Protein AF-A0A818VYI7-F1 (afdb_monomer)

Radius of gyration: 27.13 Å; Cα contacts (8 Å, |Δi|>4): 655; chains: 1; bounding box: 80×67×64 Å

Sequence (446 aa):
MDCTGSMSSYIEAATKNIRSIVEEIVVSEKSDVRLALVEYRDHPPQDSTFVTRVHNFTSKVKEMKGWLEQCKADGGGDEPEAVADALQDILKLSWRPEATKICILISDAPPHGLDPSGDGFPNGCPVGLDPIRIVREMAEKNITLYTVGVEPPIVPYRDFFMALAYITGGQYVPMVNAKLLAQVIIGGVREEISLDRLMQGAQEDIVRAMDQAHTDGLDETETAARIRHTLASKKMHAHRMKNKAGVTSKEAEEYYSKCVDMSEMKSKYKKTVMDSKVTMDDMDYKLDEEEEVSTEQAKRIVQKAKHWKKFKNTWIELIFKPISKLILYCWPYSPKYVVNGISSMCVFLFSGIVHEYYTYVAFSKFSGNQIIFFLLQGLAVCIEYILKRQFHQIYIPKSISFLLTFIFNGITAGYFMQPWISYFVKRQAFKYSLMNLIIRILSDKY

Mean predicted aligned error: 13.25 Å

Foldseek 3Di:
DELAQVCALLLVLCLVCLVVLVVLLCVVVVDQDWDWDKYAAADPPQDDPDGIDTGAIDSDSVVVSVVSVVRHHHTRNWQAGSVLVSLVVVVVHPDDQPDQAEAEAEDQGHFACQDLVRGPRVPGDPVPGWLLQSLLVCLLSLHQYEYEHAPDSCQQVLLVNQLSNLLNLHWYAYDPDSNCVSLQSNQRVQQSSQLVVLCVVCVVVLVVLVVVCVVVVHDLLVSLVSVLVSCVVVLRFGKHWDGQVTPRDPCSVVPNNPDPTSVSSSVPRGGDDPDDDCDPVNNGGDIDGGHRQDSSSSSSSSSSSVSVVVVVCPLVVPQLVVQLVVCCVVPVPDDPLVSNLVSLLRSLQVQLVVLQVVLCVVQVDRDSLSNVLSNLVSVVVSVVVVCCVVCVPDDDPPVRVVVVVVVSCVVSVCSVCVSVVVVVVVVVVVVVVVVVVVVVVVVVVD

pLDDT: mean 85.68, std 10.76, range [46.16, 98.44]

Structure (mmCIF, N/CA/C/O backbone):
data_AF-A0A818VYI7-F1
#
_entry.id   AF-A0A818VYI7-F1
#
loop_
_atom_site.group_PDB
_atom_site.id
_atom_site.type_symbol
_atom_site.label_atom_id
_atom_site.label_alt_id
_atom_site.label_comp_id
_atom_site.label_asym_id
_atom_site.label_entity_id
_atom_site.label_seq_id
_atom_site.pdbx_PDB_ins_code
_atom_site.Cartn_x
_atom_site.Cartn_y
_atom_site.Cartn_z
_atom_site.occupancy
_atom_site.B_iso_or_equiv
_atom_site.auth_seq_id
_atom_site.auth_comp_id
_atom_site.auth_asym_id
_atom_site.auth_atom_id
_atom_site.pdbx_PDB_model_num
ATOM 1 N N . MET A 1 1 ? 5.016 -3.950 -10.907 1.00 94.00 1 MET A N 1
ATOM 2 C CA . MET A 1 1 ? 6.314 -4.605 -11.123 1.00 94.00 1 MET A CA 1
ATOM 3 C C . MET A 1 1 ? 6.983 -3.834 -12.224 1.00 94.00 1 MET A C 1
ATOM 5 O O . MET A 1 1 ? 6.428 -3.788 -13.318 1.00 94.00 1 MET A O 1
ATOM 9 N N . ASP A 1 2 ? 8.107 -3.217 -11.907 1.00 94.56 2 ASP A N 1
ATOM 10 C CA . ASP A 1 2 ? 8.983 -2.643 -12.915 1.00 94.56 2 ASP A CA 1
ATOM 11 C C . ASP A 1 2 ? 9.514 -3.755 -13.841 1.00 94.56 2 ASP A C 1
ATOM 13 O O . ASP A 1 2 ? 9.938 -4.817 -13.370 1.00 94.56 2 ASP A O 1
ATOM 17 N N . CYS A 1 3 ? 9.385 -3.552 -15.152 1.00 94.06 3 CYS A N 1
ATOM 18 C CA . CYS A 1 3 ? 9.772 -4.501 -16.193 1.00 94.06 3 CYS A CA 1
ATOM 19 C C . CYS A 1 3 ? 10.866 -3.957 -17.122 1.00 94.06 3 CYS A C 1
ATOM 21 O O . CYS A 1 3 ? 10.950 -4.391 -18.278 1.00 94.06 3 CYS A O 1
ATOM 23 N N . THR A 1 4 ? 11.690 -3.035 -16.631 1.00 89.94 4 THR A N 1
ATOM 24 C CA . THR A 1 4 ? 12.852 -2.485 -17.341 1.00 89.94 4 THR A CA 1
ATOM 25 C C . THR A 1 4 ? 14.064 -3.411 -17.229 1.00 89.94 4 THR A C 1
ATOM 27 O O . THR A 1 4 ? 14.043 -4.417 -16.508 1.00 89.94 4 THR A O 1
ATOM 30 N N . GLY A 1 5 ? 15.120 -3.151 -18.009 1.00 84.12 5 GLY A N 1
ATOM 31 C CA . GLY A 1 5 ? 16.236 -4.091 -18.209 1.00 84.12 5 GLY A CA 1
ATOM 32 C C . GLY A 1 5 ? 16.927 -4.576 -16.921 1.00 84.12 5 GLY A C 1
ATOM 33 O O . GLY A 1 5 ? 17.323 -5.745 -16.818 1.00 84.12 5 GLY A O 1
ATOM 34 N N . SER A 1 6 ? 17.026 -3.715 -15.910 1.00 85.19 6 SER A N 1
ATOM 35 C CA . SER A 1 6 ? 17.653 -3.986 -14.606 1.00 85.19 6 SER A CA 1
ATOM 36 C C . SER A 1 6 ? 16.873 -4.986 -13.740 1.00 85.19 6 SER A C 1
ATOM 38 O O . SER A 1 6 ? 17.451 -5.657 -12.876 1.00 85.19 6 SER A O 1
ATOM 40 N N . MET A 1 7 ? 15.580 -5.177 -14.010 1.00 93.06 7 MET A N 1
ATOM 41 C CA . MET A 1 7 ? 14.664 -5.932 -13.151 1.00 93.06 7 MET A CA 1
ATOM 42 C C . MET A 1 7 ? 14.668 -7.449 -13.383 1.00 93.06 7 MET A C 1
ATOM 44 O O . MET A 1 7 ? 14.002 -8.192 -12.654 1.00 93.06 7 MET A O 1
ATOM 48 N N . SER A 1 8 ? 15.467 -7.940 -14.340 1.00 91.50 8 SER A N 1
ATOM 49 C CA . SER A 1 8 ? 15.525 -9.352 -14.766 1.00 91.50 8 SER A CA 1
ATOM 50 C C . SER A 1 8 ? 15.566 -10.351 -13.598 1.00 91.50 8 SER A C 1
ATOM 52 O O . SER A 1 8 ? 14.759 -11.279 -13.528 1.00 91.50 8 SER A O 1
ATOM 54 N N . SER A 1 9 ? 16.480 -10.146 -12.642 1.00 91.69 9 SER A N 1
ATOM 55 C CA . SER A 1 9 ? 16.675 -11.070 -11.512 1.00 91.69 9 SER A CA 1
ATOM 56 C C . SER A 1 9 ? 15.508 -11.075 -10.513 1.00 91.69 9 SER A C 1
ATOM 58 O O . SER A 1 9 ? 15.205 -12.109 -9.913 1.00 91.69 9 SER A O 1
ATOM 60 N N . TYR A 1 10 ? 14.818 -9.943 -10.360 1.00 92.12 10 TYR A N 1
ATOM 61 C CA . TYR A 1 10 ? 13.665 -9.791 -9.473 1.00 92.12 10 TYR A CA 1
ATOM 62 C C . TYR A 1 10 ? 12.408 -10.410 -10.082 1.00 92.12 10 TYR A C 1
ATOM 64 O O . TYR A 1 10 ? 11.665 -11.099 -9.380 1.00 92.12 10 TYR A O 1
ATOM 72 N N . ILE A 1 11 ? 12.214 -10.247 -11.394 1.00 91.94 11 ILE A N 1
ATOM 73 C CA . ILE A 1 11 ? 11.151 -10.921 -12.149 1.00 91.94 11 ILE A CA 1
ATOM 74 C C . ILE A 1 11 ? 11.333 -12.440 -12.071 1.00 91.94 11 ILE A C 1
ATOM 76 O O . ILE A 1 11 ? 10.384 -13.161 -11.752 1.00 91.94 11 ILE A O 1
ATOM 80 N N . GLU A 1 12 ? 12.552 -12.944 -12.285 1.00 92.75 12 GLU A N 1
ATOM 81 C CA . GLU A 1 12 ? 12.841 -14.378 -12.179 1.00 92.75 12 GLU A CA 1
ATOM 82 C C . GLU A 1 12 ? 12.587 -14.899 -10.754 1.00 92.75 12 GLU A C 1
ATOM 84 O O . GLU A 1 12 ? 11.936 -15.933 -10.568 1.00 92.75 12 GLU A O 1
ATOM 89 N N . ALA A 1 13 ? 13.032 -14.163 -9.730 1.00 92.06 13 ALA A N 1
ATOM 90 C CA . ALA A 1 13 ? 12.801 -14.531 -8.338 1.00 92.06 13 ALA A CA 1
ATOM 91 C C . ALA A 1 13 ? 11.308 -14.551 -7.975 1.00 92.06 13 ALA A C 1
ATOM 93 O O . ALA A 1 13 ? 10.856 -15.494 -7.318 1.00 92.06 13 ALA A O 1
ATOM 94 N N . ALA A 1 14 ? 10.525 -13.565 -8.421 1.00 90.75 14 ALA A N 1
ATOM 95 C CA . ALA A 1 14 ? 9.076 -13.551 -8.234 1.00 90.75 14 ALA A CA 1
ATOM 96 C C . ALA A 1 14 ? 8.422 -14.754 -8.934 1.00 90.75 14 ALA A C 1
ATOM 98 O O . ALA A 1 14 ? 7.657 -15.495 -8.316 1.00 90.75 14 ALA A O 1
ATOM 99 N N . THR A 1 15 ? 8.788 -15.006 -10.193 1.00 91.81 15 THR A N 1
ATOM 100 C CA . THR A 1 15 ? 8.266 -16.110 -11.014 1.00 91.81 15 THR A CA 1
ATOM 101 C C . THR A 1 15 ? 8.535 -17.476 -10.387 1.00 91.81 15 THR A C 1
ATOM 103 O O . THR A 1 15 ? 7.651 -18.336 -10.330 1.00 91.81 15 THR A O 1
ATOM 106 N N . LYS A 1 16 ? 9.757 -17.687 -9.886 1.00 92.38 16 LYS A N 1
ATOM 107 C CA . LYS A 1 16 ? 10.172 -18.947 -9.264 1.00 92.38 16 LYS A CA 1
ATOM 108 C C . LYS A 1 16 ? 9.443 -19.205 -7.947 1.00 92.38 16 LYS A C 1
ATOM 110 O O . LYS A 1 16 ? 9.095 -20.349 -7.662 1.00 92.38 16 LYS A O 1
ATOM 115 N N . ASN A 1 17 ? 9.204 -18.156 -7.159 1.00 91.88 17 ASN A N 1
ATOM 116 C CA . ASN A 1 17 ? 8.700 -18.292 -5.794 1.00 91.88 17 ASN A CA 1
ATOM 117 C C . ASN A 1 17 ? 7.194 -18.042 -5.641 1.00 91.88 17 ASN A C 1
ATOM 119 O O . ASN A 1 17 ? 6.662 -18.348 -4.578 1.00 91.88 17 ASN A O 1
ATOM 123 N N . ILE A 1 18 ? 6.480 -17.559 -6.668 1.00 90.75 18 ILE A N 1
ATOM 124 C CA . ILE A 1 18 ? 5.054 -17.194 -6.562 1.00 90.75 18 ILE A CA 1
ATOM 125 C C . ILE A 1 18 ? 4.182 -18.309 -5.981 1.00 90.75 18 ILE A C 1
ATOM 127 O O . ILE A 1 18 ? 3.282 -18.047 -5.190 1.00 90.75 18 ILE A O 1
ATOM 131 N N . ARG A 1 19 ? 4.474 -19.570 -6.319 1.00 85.94 19 ARG A N 1
ATOM 132 C CA . ARG A 1 19 ? 3.746 -20.711 -5.763 1.00 85.94 19 ARG A CA 1
ATOM 133 C C . ARG A 1 19 ? 3.954 -20.838 -4.254 1.00 85.94 19 ARG A C 1
ATOM 135 O O . ARG A 1 19 ? 2.968 -20.937 -3.537 1.00 85.94 19 ARG A O 1
ATOM 142 N N . SER A 1 20 ? 5.207 -20.782 -3.801 1.00 87.56 20 SER A N 1
ATOM 143 C CA . SER A 1 20 ? 5.552 -20.843 -2.376 1.00 87.56 20 SER A CA 1
ATOM 144 C C . SER A 1 20 ? 4.943 -19.673 -1.610 1.00 87.56 20 SER A C 1
ATOM 146 O O . SER A 1 20 ? 4.354 -19.883 -0.560 1.00 87.56 20 SER A O 1
ATOM 148 N N . ILE A 1 21 ? 5.019 -18.461 -2.173 1.00 87.81 21 ILE A N 1
ATOM 149 C CA . ILE A 1 21 ? 4.445 -17.246 -1.582 1.00 87.81 21 ILE A CA 1
ATOM 150 C C . ILE A 1 21 ? 2.950 -17.439 -1.317 1.00 87.81 21 ILE A C 1
ATOM 152 O O . ILE A 1 21 ? 2.472 -17.187 -0.215 1.00 87.81 21 ILE A O 1
ATOM 156 N N . VAL A 1 22 ? 2.201 -17.910 -2.318 1.00 85.00 22 VAL A N 1
ATOM 157 C CA . VAL A 1 22 ? 0.747 -18.058 -2.188 1.00 85.00 22 VAL A CA 1
ATOM 158 C C . VAL A 1 22 ? 0.377 -19.217 -1.276 1.00 85.00 22 VAL A C 1
ATOM 160 O O . VAL A 1 22 ? -0.518 -19.062 -0.450 1.00 85.00 22 VAL A O 1
ATOM 163 N N . GLU A 1 23 ? 1.039 -20.367 -1.415 1.00 84.94 23 GLU A N 1
ATOM 164 C CA . GLU A 1 23 ? 0.783 -21.528 -0.559 1.00 84.94 23 GLU A CA 1
ATOM 165 C C . GLU A 1 23 ? 1.038 -21.180 0.914 1.00 84.94 23 GLU A C 1
ATOM 167 O O . GLU A 1 23 ? 0.196 -21.486 1.753 1.00 84.94 23 GLU A O 1
ATOM 172 N N . GLU A 1 24 ? 2.120 -20.464 1.224 1.00 85.62 24 GLU A N 1
ATOM 173 C CA . GLU A 1 24 ? 2.441 -20.057 2.593 1.00 85.62 24 GLU A CA 1
ATOM 174 C C . GLU A 1 24 ? 1.409 -19.079 3.165 1.00 85.62 24 GLU A C 1
ATOM 176 O O . GLU A 1 24 ? 0.895 -19.323 4.253 1.00 85.62 24 GLU A O 1
ATOM 181 N N . ILE A 1 25 ? 1.016 -18.044 2.411 1.00 85.25 25 ILE A N 1
ATOM 182 C CA . ILE A 1 25 ? -0.004 -17.077 2.856 1.00 85.25 25 ILE A CA 1
ATOM 183 C C . ILE A 1 25 ? -1.367 -17.759 3.057 1.00 85.25 25 ILE A C 1
ATOM 185 O O . ILE A 1 25 ? -2.055 -17.504 4.045 1.00 85.25 25 ILE A O 1
ATOM 189 N N . VAL A 1 26 ? -1.786 -18.631 2.132 1.00 83.00 26 VAL A N 1
ATOM 190 C CA . VAL A 1 26 ? -3.079 -19.332 2.230 1.00 83.00 26 VAL A CA 1
ATOM 191 C C . VAL A 1 26 ? -3.092 -20.284 3.426 1.00 83.00 26 VAL A C 1
ATOM 193 O O . VAL A 1 26 ? -4.090 -20.342 4.148 1.00 83.00 26 VAL A O 1
ATOM 196 N N . VAL A 1 27 ? -1.997 -21.016 3.650 1.00 78.25 27 VAL A N 1
ATOM 197 C CA . VAL A 1 27 ? -1.871 -21.965 4.763 1.00 78.25 27 VAL A CA 1
ATOM 198 C C . VAL A 1 27 ? -1.795 -21.241 6.105 1.00 78.25 27 VAL A C 1
ATOM 200 O O . VAL A 1 27 ? -2.523 -21.627 7.023 1.00 78.25 27 VAL A O 1
ATOM 203 N N . SER A 1 28 ? -0.968 -20.198 6.231 1.00 75.50 28 SER A N 1
ATOM 204 C CA . SER A 1 28 ? -0.787 -19.489 7.503 1.00 75.50 28 SER A CA 1
ATOM 205 C C . SER A 1 28 ? -2.026 -18.683 7.885 1.00 75.50 28 SER A C 1
ATOM 207 O O . SER A 1 28 ? -2.469 -18.736 9.029 1.00 75.50 28 SER A O 1
ATOM 209 N N . GLU A 1 29 ? -2.642 -17.986 6.925 1.00 78.69 29 GLU A N 1
ATOM 210 C CA . GLU A 1 29 ? -3.709 -17.027 7.218 1.00 78.69 29 GLU A CA 1
ATOM 211 C C . GLU A 1 29 ? -5.122 -17.579 7.029 1.00 78.69 29 GLU A C 1
ATOM 213 O O . GLU A 1 29 ? -6.086 -16.863 7.314 1.00 78.69 29 GLU A O 1
ATOM 218 N N . LYS A 1 30 ? -5.280 -18.815 6.528 1.00 80.75 30 LYS A N 1
ATOM 219 C CA . LYS A 1 30 ? -6.583 -19.452 6.230 1.00 80.75 30 LYS A CA 1
ATOM 220 C C . LYS A 1 30 ? -7.553 -18.520 5.487 1.00 80.75 30 LYS A C 1
ATOM 222 O O . LYS A 1 30 ? -8.751 -18.492 5.766 1.00 80.75 30 LYS A O 1
ATOM 227 N N . SER A 1 31 ? -7.020 -17.716 4.571 1.00 76.31 31 SER A N 1
ATOM 228 C CA . SER A 1 31 ? -7.736 -16.620 3.914 1.00 76.31 31 SER A CA 1
ATOM 229 C C . SER A 1 31 ? -7.902 -16.877 2.413 1.00 76.31 31 SER A C 1
ATOM 231 O O . SER A 1 31 ? -7.051 -17.502 1.784 1.00 76.31 31 SER A O 1
ATOM 233 N N . ASP A 1 32 ? -8.999 -16.385 1.823 1.00 87.75 32 ASP A N 1
ATOM 234 C CA . ASP A 1 32 ? -9.189 -16.383 0.363 1.00 87.75 32 ASP A CA 1
ATOM 235 C C . ASP A 1 32 ? -8.268 -15.330 -0.267 1.00 87.75 32 ASP A C 1
ATOM 237 O O . ASP A 1 32 ? -8.522 -14.128 -0.132 1.00 87.75 32 ASP A O 1
ATOM 241 N N .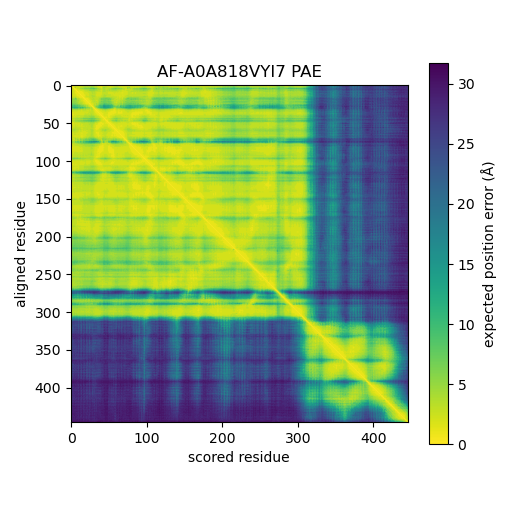 VAL A 1 33 ? -7.207 -15.774 -0.942 1.00 90.25 33 VAL A N 1
ATOM 242 C CA . VAL A 1 33 ? -6.197 -14.913 -1.572 1.00 90.25 33 VAL A CA 1
ATOM 243 C C . VAL A 1 33 ? -6.485 -14.762 -3.066 1.00 90.25 33 VAL A C 1
ATOM 245 O O . VAL A 1 33 ? -6.694 -15.739 -3.785 1.00 90.25 33 VAL A O 1
ATOM 248 N N . ARG A 1 34 ? -6.447 -13.517 -3.552 1.00 93.69 34 ARG A N 1
ATOM 249 C CA . ARG A 1 34 ? -6.445 -13.195 -4.984 1.00 93.69 34 ARG A CA 1
ATOM 250 C C . ARG A 1 34 ? -5.248 -12.321 -5.310 1.00 93.69 34 ARG A C 1
ATOM 252 O O . ARG A 1 34 ? -4.893 -11.452 -4.521 1.00 93.69 34 ARG A O 1
ATOM 259 N N . LEU A 1 35 ? -4.676 -12.535 -6.485 1.00 94.50 35 LEU A N 1
ATOM 260 C CA . LEU A 1 35 ? -3.464 -11.873 -6.954 1.00 94.50 35 LEU A CA 1
ATOM 261 C C . LEU A 1 35 ? -3.775 -11.122 -8.238 1.00 94.50 35 LEU A C 1
ATOM 263 O O . LEU A 1 35 ? -4.506 -11.633 -9.081 1.00 94.50 35 LEU A O 1
ATOM 267 N N . ALA A 1 36 ? -3.205 -9.939 -8.383 1.00 97.31 36 ALA A N 1
ATOM 268 C CA . ALA A 1 36 ? -3.220 -9.154 -9.607 1.00 97.31 36 ALA A CA 1
ATOM 269 C C . ALA A 1 36 ? -1.778 -8.754 -9.934 1.00 97.31 36 ALA A C 1
ATOM 271 O O . ALA A 1 36 ? -0.926 -8.726 -9.041 1.00 97.31 36 ALA A O 1
ATOM 272 N N . LEU A 1 37 ? -1.514 -8.433 -11.197 1.00 97.62 37 LEU A N 1
ATOM 273 C CA . LEU A 1 37 ? -0.214 -7.954 -11.649 1.00 97.62 37 LEU A CA 1
ATOM 274 C C . LEU A 1 37 ? -0.415 -6.711 -12.511 1.00 97.62 37 LEU A C 1
ATOM 276 O O . LEU A 1 37 ? -1.185 -6.732 -13.465 1.00 97.62 37 LEU A O 1
ATOM 280 N N . VAL A 1 38 ? 0.285 -5.635 -12.167 1.00 98.12 38 VAL A N 1
ATOM 281 C CA . VAL A 1 38 ? 0.459 -4.478 -13.047 1.00 98.12 38 VAL A CA 1
ATOM 282 C C . VAL A 1 38 ? 1.941 -4.384 -13.365 1.00 98.12 38 VAL A C 1
ATOM 284 O O . VAL A 1 38 ? 2.767 -4.216 -12.462 1.00 98.12 38 VAL A O 1
ATOM 287 N N . GLU A 1 39 ? 2.263 -4.562 -14.635 1.00 96.62 39 GLU A N 1
ATOM 288 C CA . GLU A 1 39 ? 3.594 -4.360 -15.201 1.00 96.62 39 GLU A CA 1
ATOM 289 C C . GLU A 1 39 ? 3.682 -2.930 -15.711 1.00 96.62 39 GLU A C 1
ATOM 291 O O . GLU A 1 39 ? 2.701 -2.423 -16.262 1.00 96.62 39 GLU A O 1
ATOM 296 N N . TYR A 1 40 ? 4.838 -2.297 -15.556 1.00 96.62 40 TYR A N 1
ATOM 297 C CA . TYR A 1 40 ? 5.108 -1.009 -16.179 1.00 96.62 40 TYR A CA 1
ATOM 298 C C . TYR A 1 40 ? 6.545 -0.925 -16.674 1.00 96.62 40 TYR A C 1
ATOM 300 O O . TYR A 1 40 ? 7.403 -1.694 -16.232 1.00 96.62 40 TYR A O 1
ATOM 308 N N . ARG A 1 41 ? 6.753 -0.013 -17.616 1.00 94.88 41 ARG A N 1
ATOM 309 C CA . ARG A 1 41 ? 8.055 0.431 -18.117 1.00 94.88 41 ARG A CA 1
ATOM 310 C C . ARG A 1 41 ? 8.006 1.950 -18.238 1.00 94.88 41 ARG A C 1
ATOM 312 O O . ARG A 1 41 ? 7.633 2.598 -17.264 1.00 94.88 41 ARG A O 1
ATOM 319 N N . ASP A 1 42 ? 8.195 2.469 -19.448 1.00 95.44 42 ASP A N 1
ATOM 320 C CA . ASP A 1 42 ? 8.242 3.892 -19.726 1.00 95.44 42 ASP A CA 1
ATOM 321 C C . ASP A 1 42 ? 7.311 4.317 -20.882 1.00 95.44 42 ASP A C 1
ATOM 323 O O . ASP A 1 42 ? 6.715 3.507 -21.602 1.00 95.44 42 ASP A O 1
ATOM 327 N N . HIS A 1 43 ? 7.155 5.625 -21.039 1.00 95.44 43 HIS A N 1
ATOM 328 C CA . HIS A 1 43 ? 6.470 6.326 -22.103 1.00 95.44 43 HIS A CA 1
ATOM 329 C C . HIS A 1 43 ? 7.347 6.473 -23.356 1.00 95.44 43 HIS A C 1
ATOM 331 O O . HIS A 1 43 ? 8.564 6.652 -23.280 1.00 95.44 43 HIS A O 1
ATOM 337 N N . PRO A 1 44 ? 6.736 6.524 -24.552 1.00 93.31 44 PRO A N 1
ATOM 338 C CA . PRO A 1 44 ? 7.444 6.940 -25.758 1.00 93.31 44 PRO A CA 1
ATOM 339 C C . PRO A 1 44 ? 7.931 8.397 -25.640 1.00 93.31 44 PRO A C 1
ATOM 341 O O . PRO A 1 44 ? 7.142 9.257 -25.241 1.00 93.31 44 PRO A O 1
ATOM 344 N N . PRO A 1 45 ? 9.172 8.728 -26.054 1.00 92.19 45 PRO A N 1
ATOM 345 C CA . PRO A 1 45 ? 10.041 7.937 -26.933 1.00 92.19 45 PRO A CA 1
ATOM 346 C C . PRO A 1 45 ? 10.997 6.958 -26.230 1.00 92.19 45 PRO A C 1
ATOM 348 O O . PRO A 1 45 ? 11.731 6.265 -26.931 1.00 92.19 45 PRO A O 1
ATOM 351 N N . GLN A 1 46 ? 11.005 6.910 -24.900 1.00 91.62 46 GLN A N 1
ATOM 352 C CA . GLN A 1 46 ? 11.993 6.180 -24.099 1.00 91.62 46 GLN A CA 1
ATOM 353 C C . GLN A 1 46 ? 11.761 4.672 -24.150 1.00 91.62 46 GLN A C 1
ATOM 355 O O . GLN A 1 46 ? 12.690 3.892 -24.364 1.00 91.62 46 GLN A O 1
ATOM 360 N N . ASP A 1 47 ? 10.488 4.273 -24.136 1.00 90.62 47 ASP A N 1
ATOM 361 C CA . ASP A 1 47 ? 10.046 2.935 -24.510 1.00 90.62 47 ASP A CA 1
ATOM 362 C C . ASP A 1 47 ? 8.873 3.021 -25.508 1.00 90.62 47 ASP A C 1
ATOM 364 O O . ASP A 1 47 ? 7.965 3.840 -25.389 1.00 90.62 47 ASP A O 1
ATOM 368 N N . SER A 1 48 ? 8.892 2.180 -26.545 1.00 90.62 48 SER A N 1
ATOM 369 C CA . SER A 1 48 ? 7.852 2.125 -27.590 1.00 90.62 48 SER A CA 1
ATOM 370 C C . SER A 1 48 ? 6.981 0.863 -27.535 1.00 90.62 48 SER A C 1
ATOM 372 O O . SER A 1 48 ? 6.118 0.662 -28.389 1.00 90.62 48 SER A O 1
ATOM 374 N N . THR A 1 49 ? 7.199 -0.002 -26.546 1.00 92.50 49 THR A N 1
ATOM 375 C CA . THR A 1 49 ? 6.540 -1.301 -26.397 1.00 92.50 49 THR A CA 1
ATOM 376 C C . THR A 1 49 ? 5.228 -1.196 -25.624 1.00 92.50 49 THR A C 1
ATOM 378 O O . THR A 1 49 ? 4.184 -1.584 -26.153 1.00 92.50 49 THR A O 1
ATOM 381 N N . PHE A 1 50 ? 5.256 -0.712 -24.380 1.00 94.19 50 PHE A N 1
ATOM 382 C CA . PHE A 1 50 ? 4.083 -0.461 -23.545 1.00 94.19 50 PHE A CA 1
ATOM 383 C C . PHE A 1 50 ? 4.446 0.385 -22.320 1.00 94.19 50 PHE A C 1
ATOM 385 O O . PHE A 1 50 ? 5.519 0.216 -21.758 1.00 94.19 50 PHE A O 1
ATOM 392 N N . VAL A 1 51 ? 3.494 1.201 -21.860 1.00 96.00 51 VAL A N 1
ATOM 393 C CA . VAL A 1 51 ? 3.608 1.945 -20.593 1.00 96.00 51 VAL A CA 1
ATOM 394 C C . VAL A 1 51 ? 3.191 1.058 -19.422 1.00 96.00 51 VAL A C 1
ATOM 396 O O . VAL A 1 51 ? 3.962 0.844 -18.493 1.00 96.00 51 VAL A O 1
ATOM 399 N N . THR A 1 52 ? 1.984 0.478 -19.489 1.00 97.25 52 THR A N 1
ATOM 400 C CA . THR A 1 52 ? 1.469 -0.471 -18.493 1.00 97.25 52 THR A CA 1
ATOM 401 C C . THR A 1 52 ? 0.811 -1.692 -19.139 1.00 97.25 52 THR A C 1
ATOM 403 O O . THR A 1 52 ? 0.256 -1.628 -20.241 1.00 97.25 52 THR A O 1
ATOM 406 N N . ARG A 1 53 ? 0.849 -2.834 -18.442 1.00 97.31 53 ARG A N 1
ATOM 407 C CA . ARG A 1 53 ? 0.006 -4.008 -18.722 1.00 97.31 53 ARG A CA 1
ATOM 408 C C . ARG A 1 53 ? -0.684 -4.451 -17.446 1.00 97.31 53 ARG A C 1
ATOM 410 O O . ARG A 1 53 ? -0.050 -4.624 -16.408 1.00 97.31 53 ARG A O 1
ATOM 417 N N . VAL A 1 54 ? -1.997 -4.631 -17.535 1.00 98.06 54 VAL A N 1
ATOM 418 C CA . VAL A 1 54 ? -2.855 -4.862 -16.373 1.00 98.06 54 VAL A CA 1
ATOM 419 C C . VAL A 1 54 ? -3.459 -6.257 -16.431 1.00 98.06 54 VAL A C 1
ATOM 421 O O . VAL A 1 54 ? -4.247 -6.580 -17.319 1.00 98.06 54 VAL A O 1
ATOM 424 N N . HIS A 1 55 ? -3.151 -7.053 -15.416 1.00 97.94 55 HIS A N 1
ATOM 425 C CA . HIS A 1 55 ? -3.751 -8.349 -15.151 1.00 97.94 55 HIS A CA 1
ATOM 426 C C . HIS A 1 55 ? -4.583 -8.266 -13.871 1.00 97.94 55 HIS A C 1
ATOM 428 O O . HIS A 1 55 ? -4.063 -8.057 -12.773 1.00 97.94 55 HIS A O 1
ATOM 434 N N . ASN A 1 56 ? -5.901 -8.397 -14.017 1.00 97.75 56 ASN A N 1
ATOM 435 C CA . ASN A 1 56 ? -6.837 -8.246 -12.904 1.00 97.75 56 ASN A CA 1
ATOM 436 C C . ASN A 1 56 ? -6.787 -9.445 -11.934 1.00 97.75 56 ASN A C 1
ATOM 438 O O . ASN A 1 56 ? -6.147 -10.457 -12.203 1.00 97.75 56 ASN A O 1
ATOM 442 N N . PHE A 1 57 ? -7.476 -9.342 -10.797 1.00 97.12 57 PHE A N 1
ATOM 443 C CA . PHE A 1 57 ? -7.434 -10.343 -9.734 1.00 97.12 57 PHE A CA 1
ATOM 444 C C . PHE A 1 57 ? -7.836 -11.753 -10.193 1.00 97.12 57 PHE A C 1
ATOM 446 O O . PHE A 1 57 ? -8.965 -11.979 -10.628 1.00 97.12 57 PHE A O 1
ATOM 453 N N . THR A 1 58 ? -6.955 -12.726 -9.958 1.00 95.12 58 THR A N 1
ATOM 454 C CA . THR A 1 58 ? -7.204 -14.165 -10.112 1.00 95.12 58 THR A CA 1
ATOM 455 C C . THR A 1 58 ? -6.958 -14.908 -8.799 1.00 95.12 58 THR A C 1
ATOM 457 O O . THR A 1 58 ? -6.114 -14.521 -7.992 1.00 95.12 58 THR A O 1
ATOM 460 N N . SER A 1 59 ? -7.690 -15.998 -8.572 1.00 91.94 59 SER A N 1
ATOM 461 C CA . SER A 1 59 ? -7.398 -16.971 -7.507 1.00 91.94 59 SER A CA 1
ATOM 462 C C . SER A 1 59 ? -6.481 -18.107 -7.984 1.00 91.94 59 SER A C 1
ATOM 464 O O . SER A 1 59 ? -6.098 -18.975 -7.201 1.00 91.94 59 SER A O 1
ATOM 466 N N . LYS A 1 60 ? -6.130 -18.146 -9.277 1.00 92.06 60 LYS A N 1
ATOM 467 C CA . LYS A 1 60 ? -5.340 -19.227 -9.874 1.00 92.06 60 LYS A CA 1
ATOM 468 C C . LYS A 1 60 ? -3.858 -18.866 -9.880 1.00 92.06 60 LYS A C 1
ATOM 470 O O . LYS A 1 60 ? -3.392 -18.135 -10.747 1.00 92.06 60 LYS A O 1
ATOM 475 N N . VAL A 1 61 ? -3.083 -19.489 -8.993 1.00 90.56 61 VAL A N 1
ATOM 476 C CA . VAL A 1 61 ? -1.615 -19.312 -8.922 1.00 90.56 61 VAL A CA 1
ATOM 477 C C . VAL A 1 61 ? -0.925 -19.577 -10.263 1.00 90.56 61 VAL A C 1
ATOM 479 O O . VAL A 1 61 ? 0.002 -18.867 -10.636 1.00 90.56 61 VAL A O 1
ATOM 482 N N . LYS A 1 62 ? -1.402 -20.572 -11.023 1.00 92.12 62 LYS A N 1
ATOM 483 C CA . LYS A 1 62 ? -0.869 -20.893 -12.356 1.00 92.12 62 LYS A CA 1
ATOM 484 C C . LYS A 1 62 ? -1.025 -19.735 -13.348 1.00 92.12 62 LYS A C 1
ATOM 486 O O . LYS A 1 62 ? -0.166 -19.559 -14.200 1.00 92.12 62 LYS A O 1
ATOM 491 N N . GLU A 1 63 ? -2.110 -18.974 -13.245 1.00 94.62 63 GLU A N 1
ATOM 492 C CA . GLU A 1 63 ? -2.380 -17.837 -14.124 1.00 94.62 63 GLU A CA 1
ATOM 493 C C . GLU A 1 63 ? -1.450 -16.665 -13.788 1.00 94.62 63 GLU A C 1
ATOM 495 O O . GLU A 1 63 ? -0.750 -16.188 -14.673 1.00 94.62 63 GLU A O 1
ATOM 500 N N . MET A 1 64 ? -1.324 -16.321 -12.499 1.00 94.25 64 MET A N 1
ATOM 501 C CA . MET A 1 64 ? -0.346 -15.333 -12.018 1.00 94.25 64 MET A CA 1
ATOM 502 C C . MET A 1 64 ? 1.087 -15.696 -12.422 1.00 94.25 64 MET A C 1
ATOM 504 O O . MET A 1 64 ? 1.835 -14.851 -12.905 1.00 94.25 64 MET A O 1
ATOM 508 N N . LYS A 1 65 ? 1.468 -16.971 -12.266 1.00 92.50 65 LYS A N 1
ATOM 509 C CA . LYS A 1 65 ? 2.775 -17.459 -12.711 1.00 92.50 65 LYS A CA 1
ATOM 510 C C . LYS A 1 65 ? 2.958 -17.280 -14.220 1.00 92.50 65 LYS A C 1
ATOM 512 O O . LYS A 1 65 ? 4.015 -16.836 -14.640 1.00 92.50 65 LYS A O 1
ATOM 517 N N . GLY A 1 66 ? 1.936 -17.594 -15.015 1.00 94.69 66 GLY A N 1
ATOM 518 C CA . GLY A 1 66 ? 1.977 -17.420 -16.465 1.00 94.69 66 GLY A CA 1
ATOM 519 C C . GLY A 1 66 ? 2.121 -15.960 -16.900 1.00 94.69 66 GLY A C 1
ATOM 520 O O . GLY A 1 66 ? 2.752 -15.712 -17.922 1.00 94.69 66 GLY A O 1
ATOM 521 N N . TRP A 1 67 ? 1.573 -15.001 -16.145 1.00 95.62 67 TRP A N 1
ATOM 522 C CA . TRP A 1 67 ? 1.809 -13.571 -16.380 1.00 95.62 67 TRP A CA 1
ATOM 523 C C . TRP A 1 67 ? 3.254 -13.185 -16.051 1.00 95.62 67 TRP A C 1
ATOM 525 O O . TRP A 1 67 ? 3.934 -12.614 -16.892 1.00 95.62 67 TRP A O 1
ATOM 535 N N . LEU A 1 68 ? 3.768 -13.609 -14.891 1.00 93.06 68 LEU A N 1
ATOM 536 C CA . LEU A 1 68 ? 5.162 -13.363 -14.500 1.00 93.06 68 LEU A CA 1
ATOM 537 C C . LEU A 1 68 ? 6.181 -13.982 -15.476 1.00 93.06 68 LEU A C 1
ATOM 539 O O . LEU A 1 68 ? 7.186 -13.356 -15.786 1.00 93.06 68 LEU A O 1
ATOM 543 N N . GLU A 1 69 ? 5.906 -15.175 -16.017 1.00 92.75 69 GLU A N 1
ATOM 544 C CA . GLU A 1 69 ? 6.733 -15.819 -17.055 1.00 92.75 69 GLU A CA 1
ATOM 545 C C . GLU A 1 69 ? 6.752 -15.028 -18.384 1.00 92.75 69 GLU A C 1
ATOM 547 O O . GLU A 1 69 ? 7.650 -15.225 -19.203 1.00 92.75 69 GLU A O 1
ATOM 552 N N . GLN A 1 70 ? 5.773 -14.144 -18.615 1.00 91.75 70 GLN A N 1
ATOM 553 C CA . GLN A 1 70 ? 5.709 -13.264 -19.789 1.00 91.75 70 GLN A CA 1
ATOM 554 C C . GLN A 1 70 ? 6.371 -11.900 -19.556 1.00 91.75 70 GLN A C 1
ATOM 556 O O . GLN A 1 70 ? 6.697 -11.226 -20.540 1.00 91.75 70 GLN A O 1
ATOM 561 N N . CYS A 1 71 ? 6.608 -11.513 -18.299 1.00 89.81 71 CYS A N 1
ATOM 562 C CA . CYS A 1 71 ? 7.365 -10.314 -17.965 1.00 89.81 71 CYS A CA 1
ATOM 563 C C . CYS A 1 71 ? 8.797 -10.461 -18.487 1.00 89.81 71 CYS A C 1
ATOM 565 O O . CYS A 1 71 ? 9.546 -11.350 -18.080 1.00 89.81 71 CYS A O 1
ATOM 567 N N . LYS A 1 72 ? 9.193 -9.572 -19.396 1.00 87.00 72 LYS A N 1
ATOM 568 C CA . LYS A 1 72 ? 10.571 -9.474 -19.881 1.00 87.00 72 LYS A CA 1
ATOM 569 C C . LYS A 1 72 ? 11.133 -8.142 -19.428 1.00 87.00 72 LYS A C 1
ATOM 571 O O . LYS A 1 72 ? 10.529 -7.117 -19.722 1.00 87.00 72 LYS A O 1
ATOM 576 N N . ALA A 1 73 ? 12.269 -8.176 -18.749 1.00 89.19 73 ALA A N 1
ATOM 577 C CA . ALA A 1 73 ? 13.047 -6.990 -18.429 1.00 89.19 73 ALA A CA 1
ATOM 578 C C . ALA A 1 73 ? 13.698 -6.450 -19.709 1.00 89.19 73 ALA A C 1
ATOM 580 O O . ALA A 1 73 ? 14.539 -7.128 -20.297 1.00 89.19 73 ALA A O 1
ATOM 581 N N . ASP A 1 74 ? 13.256 -5.285 -20.173 1.00 86.94 74 ASP A N 1
ATOM 582 C CA . ASP A 1 74 ? 13.786 -4.601 -21.360 1.00 86.94 74 ASP A CA 1
ATOM 583 C C . ASP A 1 74 ? 13.310 -3.141 -21.370 1.00 86.94 74 ASP A C 1
ATOM 585 O O . ASP A 1 74 ? 12.319 -2.831 -20.711 1.00 86.94 74 ASP A O 1
ATOM 589 N N . GLY A 1 75 ? 13.957 -2.275 -22.147 1.00 83.06 75 GLY A N 1
ATOM 590 C CA . GLY A 1 75 ? 13.582 -0.861 -22.254 1.00 83.06 75 GLY A CA 1
ATOM 591 C C . GLY A 1 75 ? 14.034 0.001 -21.070 1.00 83.06 75 GLY A C 1
ATOM 592 O O . GLY A 1 75 ? 15.037 -0.318 -20.427 1.00 83.06 75 GLY A O 1
ATOM 593 N N . GLY A 1 76 ? 13.312 1.100 -20.835 1.00 77.31 76 GLY A N 1
ATOM 594 C CA . GLY A 1 76 ? 13.599 2.134 -19.827 1.00 77.31 76 GLY A CA 1
ATOM 595 C C . GLY A 1 76 ? 14.102 3.431 -20.459 1.00 77.31 76 GLY A C 1
ATOM 596 O O . GLY A 1 76 ? 13.478 4.464 -20.333 1.00 77.31 76 GLY A O 1
ATOM 597 N N . GLY A 1 77 ? 15.153 3.380 -21.283 1.00 86.81 77 GLY A N 1
ATOM 598 C CA . GLY A 1 77 ? 15.645 4.569 -21.994 1.00 86.81 77 GLY A CA 1
ATOM 599 C C . GLY A 1 77 ? 16.347 5.570 -21.066 1.00 86.81 77 GLY A C 1
ATOM 600 O O . GLY A 1 77 ? 17.580 5.641 -21.097 1.00 86.81 77 GLY A O 1
ATOM 601 N N . ASP A 1 78 ? 15.592 6.325 -20.265 1.00 90.44 78 ASP A N 1
ATOM 602 C CA . ASP A 1 78 ? 16.097 7.124 -19.142 1.00 90.44 78 ASP A CA 1
ATOM 603 C C . ASP A 1 78 ? 15.981 6.408 -17.786 1.00 90.44 78 ASP A C 1
ATOM 605 O O . ASP A 1 78 ? 15.754 5.206 -17.722 1.00 90.44 78 ASP A O 1
ATOM 609 N N . GLU A 1 79 ? 16.324 7.117 -16.702 1.00 92.12 79 GLU A N 1
ATOM 610 C CA . GLU A 1 79 ? 16.348 6.552 -15.348 1.00 92.12 79 GLU A CA 1
ATOM 611 C C . GLU A 1 79 ? 14.964 6.533 -14.682 1.00 92.12 79 GLU A C 1
ATOM 613 O O . GLU A 1 79 ? 14.660 5.523 -14.059 1.00 92.12 79 GLU A O 1
ATOM 618 N N . PRO A 1 80 ? 14.138 7.597 -14.713 1.00 95.12 80 PRO A N 1
ATOM 619 C CA . PRO A 1 80 ? 12.777 7.525 -14.185 1.00 95.12 80 PRO A CA 1
ATOM 620 C C . PRO A 1 80 ? 11.848 6.682 -15.067 1.00 95.12 80 PRO A C 1
ATOM 622 O O . PRO A 1 80 ? 12.071 6.558 -16.259 1.00 95.12 80 PRO A O 1
ATOM 625 N N . GLU A 1 81 ? 10.783 6.143 -14.471 1.00 95.56 81 GLU A N 1
ATOM 626 C CA . GLU A 1 81 ? 9.871 5.198 -15.133 1.00 95.56 81 GLU A CA 1
ATOM 627 C C . GLU A 1 81 ? 8.390 5.573 -14.906 1.00 95.56 81 GLU A C 1
ATOM 629 O O . GLU A 1 81 ? 8.038 6.403 -14.050 1.00 95.56 81 GLU A O 1
ATOM 634 N N . ALA A 1 82 ? 7.464 4.898 -15.600 1.00 96.88 82 ALA A N 1
ATOM 635 C CA . ALA A 1 82 ? 6.015 5.147 -15.556 1.00 96.88 82 ALA A CA 1
ATOM 636 C C . ALA A 1 82 ? 5.306 4.621 -14.282 1.00 96.88 82 ALA A C 1
ATOM 638 O O . ALA A 1 82 ? 4.211 4.047 -14.320 1.00 96.88 82 ALA A O 1
ATOM 639 N N . VAL A 1 83 ? 5.896 4.859 -13.105 1.00 97.56 83 VAL A N 1
ATOM 640 C CA . VAL A 1 83 ? 5.349 4.462 -11.794 1.00 97.56 83 VAL A CA 1
ATOM 641 C C . VAL A 1 83 ? 3.964 5.080 -11.548 1.00 97.56 83 VAL A C 1
ATOM 643 O O . VAL A 1 83 ? 3.081 4.430 -10.984 1.00 97.56 83 VAL A O 1
ATOM 646 N N . ALA A 1 84 ? 3.741 6.330 -11.972 1.00 97.75 84 ALA A N 1
ATOM 647 C CA . ALA A 1 84 ? 2.461 7.021 -11.793 1.00 97.75 84 ALA A CA 1
ATOM 648 C C . ALA A 1 84 ? 1.315 6.321 -12.545 1.00 97.75 84 ALA A C 1
ATOM 650 O O . ALA A 1 84 ? 0.239 6.113 -11.979 1.00 97.75 84 ALA A O 1
ATOM 651 N N . ASP A 1 85 ? 1.562 5.905 -13.788 1.00 98.25 85 ASP A N 1
ATOM 652 C CA . ASP A 1 85 ? 0.623 5.148 -14.617 1.00 98.25 85 ASP A CA 1
ATOM 653 C C . ASP A 1 85 ? 0.289 3.797 -13.981 1.00 98.25 85 ASP A C 1
ATOM 655 O O . ASP A 1 85 ? -0.886 3.441 -13.844 1.00 98.25 85 ASP A O 1
ATOM 659 N N . ALA A 1 86 ? 1.307 3.087 -13.483 1.00 98.12 86 ALA A N 1
ATOM 660 C CA . ALA A 1 86 ? 1.121 1.817 -12.791 1.00 98.12 86 ALA A CA 1
ATOM 661 C C . ALA A 1 86 ? 0.221 1.962 -11.555 1.00 98.12 86 ALA A C 1
ATOM 663 O O . ALA A 1 86 ? -0.736 1.205 -11.381 1.00 98.12 86 ALA A O 1
ATOM 664 N N . LEU A 1 87 ? 0.491 2.955 -10.701 1.00 98.38 87 LEU A N 1
ATOM 665 C CA . LEU A 1 87 ? -0.309 3.218 -9.502 1.00 98.38 87 LEU A CA 1
ATOM 666 C C . LEU A 1 87 ? -1.747 3.635 -9.858 1.00 98.38 87 LEU A C 1
ATOM 668 O O . LEU A 1 87 ? -2.697 3.232 -9.182 1.00 98.38 87 LEU A O 1
ATOM 672 N N . GLN A 1 88 ? -1.935 4.393 -10.941 1.00 98.25 88 GLN A N 1
ATOM 673 C CA . GLN A 1 88 ? -3.265 4.754 -11.427 1.00 98.25 88 GLN A CA 1
ATOM 674 C C . GLN A 1 88 ? -4.057 3.527 -11.898 1.00 98.25 88 GLN A C 1
ATOM 676 O O . GLN A 1 88 ? -5.269 3.451 -11.668 1.00 98.25 88 GLN A O 1
ATOM 681 N N . ASP A 1 89 ? -3.407 2.563 -12.546 1.00 98.44 89 ASP A N 1
ATOM 682 C CA . ASP A 1 89 ? -4.047 1.319 -12.974 1.00 98.44 89 ASP A CA 1
ATOM 683 C C . ASP A 1 89 ? -4.351 0.380 -11.801 1.00 98.44 89 ASP A C 1
ATOM 685 O O . ASP A 1 89 ? -5.393 -0.281 -11.801 1.00 98.44 89 ASP A O 1
ATOM 689 N N . ILE A 1 90 ? -3.536 0.399 -10.739 1.00 98.12 90 ILE A N 1
ATOM 690 C CA . ILE A 1 90 ? -3.823 -0.311 -9.481 1.00 98.12 90 ILE A CA 1
ATOM 691 C C . ILE A 1 90 ? -5.173 0.121 -8.883 1.00 98.12 90 ILE A C 1
ATOM 693 O O . ILE A 1 90 ? -5.927 -0.724 -8.386 1.00 98.12 90 ILE A O 1
ATOM 697 N N . LEU A 1 91 ? -5.529 1.409 -8.960 1.00 96.25 91 LEU A N 1
ATOM 698 C CA . LEU A 1 91 ? -6.828 1.909 -8.485 1.00 96.25 91 LEU A CA 1
ATOM 699 C C . LEU A 1 91 ? -8.023 1.365 -9.286 1.00 96.25 91 LEU A C 1
ATOM 701 O O . LEU A 1 91 ? -9.134 1.311 -8.756 1.00 96.25 91 LEU A O 1
ATOM 705 N N . LYS A 1 92 ? -7.809 0.961 -10.545 1.00 96.31 92 LYS A N 1
ATOM 706 C CA . LYS A 1 92 ? -8.853 0.453 -11.453 1.00 96.31 92 LYS A CA 1
ATOM 707 C C . LYS A 1 92 ? -9.102 -1.052 -11.300 1.00 96.31 92 LYS A C 1
ATOM 709 O O . LYS A 1 92 ? -10.064 -1.572 -11.866 1.00 96.31 92 LYS A O 1
ATOM 714 N N . LEU A 1 93 ? -8.256 -1.761 -10.550 1.00 97.06 93 LEU A N 1
ATOM 715 C CA . LEU A 1 93 ? -8.409 -3.196 -10.308 1.00 97.06 93 LEU A CA 1
ATOM 716 C C . LEU A 1 93 ? -9.691 -3.520 -9.526 1.00 97.06 93 LEU A C 1
ATOM 718 O O . LEU A 1 93 ? -10.214 -2.714 -8.755 1.00 97.06 93 LEU A O 1
ATOM 722 N N . SER A 1 94 ? -10.187 -4.750 -9.680 1.00 95.06 94 SER A N 1
ATOM 723 C CA . SER A 1 94 ? -11.435 -5.209 -9.054 1.00 95.06 94 SER A CA 1
ATOM 724 C C . SER A 1 94 ? -11.248 -5.631 -7.589 1.00 95.06 94 SER A C 1
ATOM 726 O O . SER A 1 94 ? -11.454 -6.793 -7.226 1.00 95.06 94 SER A O 1
ATOM 728 N N . TRP A 1 95 ? -10.847 -4.683 -6.739 1.00 93.94 95 TRP A N 1
ATOM 729 C CA . TRP A 1 95 ? -10.668 -4.884 -5.300 1.00 93.94 95 TRP A CA 1
ATOM 730 C C . TRP A 1 95 ? -11.967 -5.331 -4.615 1.00 93.94 95 TRP A C 1
ATOM 732 O O . TRP A 1 95 ? -13.027 -4.733 -4.802 1.00 93.94 95 TRP A O 1
ATOM 742 N N . ARG A 1 96 ? -11.887 -6.353 -3.753 1.00 89.88 96 ARG A N 1
ATOM 743 C CA . ARG A 1 96 ? -13.012 -6.731 -2.882 1.00 89.88 96 ARG A CA 1
ATOM 744 C C . ARG A 1 96 ? -13.172 -5.681 -1.769 1.00 89.88 96 ARG A C 1
ATOM 746 O O . ARG A 1 96 ? -12.164 -5.355 -1.143 1.00 89.88 96 ARG A O 1
ATOM 753 N N . PRO A 1 97 ? -14.390 -5.177 -1.487 1.00 82.19 97 PRO A N 1
ATOM 754 C CA . PRO A 1 97 ? -14.602 -4.140 -0.473 1.00 82.19 97 PRO A CA 1
ATOM 755 C C . PRO A 1 97 ? -14.053 -4.503 0.912 1.00 82.19 97 PRO A C 1
ATOM 757 O O . PRO A 1 97 ? -13.295 -3.714 1.471 1.00 82.19 97 PRO A O 1
ATOM 760 N N . GLU A 1 98 ? -14.354 -5.722 1.374 1.00 82.81 98 GLU A N 1
ATOM 761 C CA . GLU A 1 98 ? -14.043 -6.241 2.720 1.00 82.81 98 GLU A CA 1
ATOM 762 C C . GLU A 1 98 ? -12.697 -6.981 2.820 1.00 82.81 98 GLU A C 1
ATOM 764 O O . GLU A 1 98 ? -12.404 -7.608 3.834 1.00 82.81 98 GLU A O 1
ATOM 769 N N . ALA A 1 99 ? -11.890 -6.999 1.755 1.00 89.81 99 ALA A N 1
ATOM 770 C CA . ALA A 1 99 ? -10.582 -7.647 1.809 1.00 89.81 99 ALA A CA 1
ATOM 771 C C . ALA A 1 99 ? -9.536 -6.718 2.434 1.00 89.81 99 ALA A C 1
ATOM 773 O O . ALA A 1 99 ? -9.576 -5.507 2.213 1.00 89.81 99 ALA A O 1
ATOM 774 N N . THR A 1 100 ? -8.538 -7.295 3.102 1.00 92.25 100 THR A N 1
ATOM 775 C CA . THR A 1 100 ? -7.259 -6.620 3.346 1.00 92.25 100 THR A CA 1
ATOM 776 C C . THR A 1 100 ? -6.588 -6.371 1.990 1.00 92.25 100 THR A C 1
ATOM 778 O O . THR A 1 100 ? -6.333 -7.314 1.236 1.00 92.25 100 THR A O 1
ATOM 781 N N . LYS A 1 101 ? -6.366 -5.100 1.631 1.00 95.75 101 LYS A N 1
ATOM 782 C CA . LYS A 1 101 ? -5.861 -4.698 0.307 1.00 95.75 101 LYS A CA 1
ATOM 783 C C . LYS A 1 101 ? -4.402 -4.289 0.416 1.00 95.75 101 LYS A C 1
A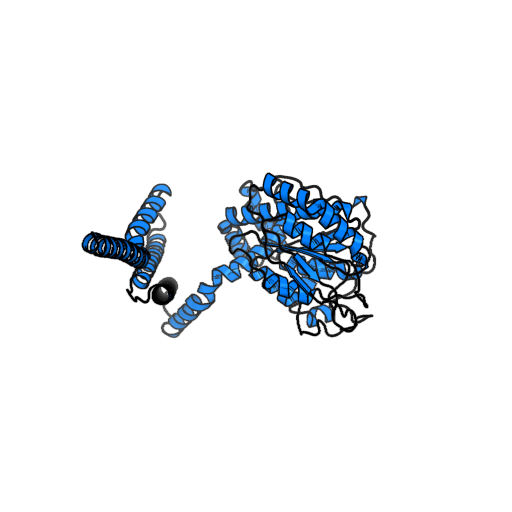TOM 785 O O . LYS A 1 101 ? -4.079 -3.320 1.098 1.00 95.75 101 LYS A O 1
ATOM 790 N N . ILE A 1 102 ? -3.542 -5.019 -0.283 1.00 96.94 102 ILE A N 1
ATOM 791 C CA . ILE A 1 102 ? -2.091 -4.852 -0.221 1.00 96.94 102 ILE A CA 1
ATOM 792 C C . ILE A 1 102 ? -1.578 -4.663 -1.644 1.00 96.94 102 ILE A C 1
ATOM 794 O O . ILE A 1 102 ? -1.844 -5.490 -2.517 1.00 96.94 102 ILE A O 1
ATOM 798 N N . CYS A 1 103 ? -0.862 -3.571 -1.880 1.00 98.06 103 CYS A N 1
ATOM 799 C CA . CYS A 1 103 ? -0.135 -3.305 -3.112 1.00 98.06 103 CYS A CA 1
ATOM 800 C C . CYS A 1 103 ? 1.362 -3.387 -2.814 1.00 98.06 103 CYS A C 1
ATOM 802 O O . CYS A 1 103 ? 1.833 -2.747 -1.879 1.00 98.06 103 CYS A O 1
ATOM 804 N N . ILE A 1 104 ? 2.100 -4.171 -3.597 1.00 97.50 104 ILE A N 1
ATOM 805 C CA . ILE A 1 104 ? 3.553 -4.302 -3.471 1.00 97.50 104 ILE A CA 1
ATOM 806 C C . ILE A 1 104 ? 4.170 -3.729 -4.745 1.00 97.50 104 ILE A C 1
ATOM 808 O O . ILE A 1 104 ? 4.066 -4.326 -5.819 1.00 97.50 104 ILE A O 1
ATOM 812 N N . LEU A 1 105 ? 4.775 -2.551 -4.626 1.00 97.94 105 LEU A N 1
ATOM 813 C CA . LEU A 1 105 ? 5.523 -1.902 -5.696 1.00 97.94 105 LEU A CA 1
ATOM 814 C C . LEU A 1 105 ? 6.977 -2.352 -5.610 1.00 97.94 105 LEU A C 1
ATOM 816 O O . LEU A 1 105 ? 7.621 -2.107 -4.601 1.00 97.94 105 LEU A O 1
ATOM 820 N N . ILE A 1 106 ? 7.478 -3.004 -6.655 1.00 96.56 106 ILE A N 1
ATOM 821 C CA . ILE A 1 106 ? 8.881 -3.410 -6.775 1.00 96.56 106 ILE A CA 1
ATOM 822 C C . ILE A 1 106 ? 9.476 -2.559 -7.893 1.00 96.56 106 ILE A C 1
ATOM 824 O O . ILE A 1 106 ? 8.999 -2.675 -9.025 1.00 96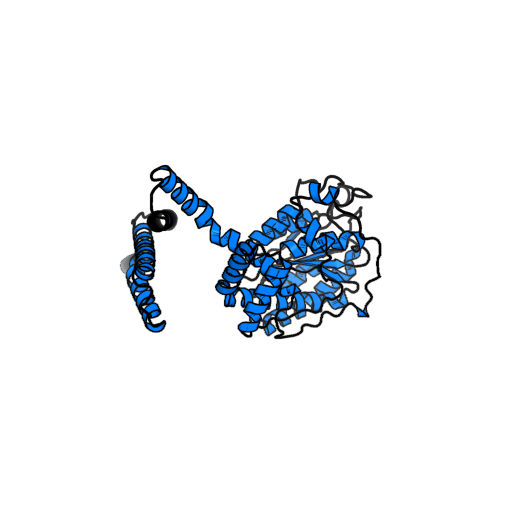.56 106 ILE A O 1
ATOM 828 N N . SER A 1 107 ? 10.434 -1.702 -7.541 1.00 95.12 107 SER A N 1
ATOM 829 C CA . SER A 1 107 ? 11.020 -0.670 -8.411 1.00 95.12 107 SER A CA 1
ATOM 830 C C . SER A 1 107 ? 12.495 -0.487 -8.075 1.00 95.12 107 SER A C 1
ATOM 832 O O . SER A 1 107 ? 12.881 -0.674 -6.918 1.00 95.12 107 SER A O 1
ATOM 834 N N . ASP A 1 108 ? 13.301 -0.085 -9.050 1.00 93.38 108 ASP A N 1
ATOM 835 C CA . ASP A 1 108 ? 14.669 0.407 -8.848 1.00 93.38 108 ASP A CA 1
ATOM 836 C C . ASP A 1 108 ? 14.840 1.882 -9.270 1.00 93.38 108 ASP A C 1
ATOM 838 O O . ASP A 1 108 ? 15.810 2.522 -8.865 1.00 93.38 108 ASP A O 1
ATOM 842 N N . ALA A 1 109 ? 13.848 2.437 -9.972 1.00 94.44 109 ALA A N 1
ATOM 843 C CA . ALA A 1 109 ? 13.790 3.809 -10.469 1.00 94.44 109 ALA A CA 1
ATOM 844 C C . ALA A 1 109 ? 12.678 4.671 -9.825 1.00 94.44 109 ALA A C 1
ATOM 846 O O . ALA A 1 109 ? 11.693 4.120 -9.314 1.00 94.44 109 ALA A O 1
ATOM 847 N N . PRO A 1 110 ? 12.800 6.019 -9.826 1.00 95.44 110 PRO A N 1
ATOM 848 C CA . PRO A 1 110 ? 11.747 6.952 -9.403 1.00 95.44 110 PRO A CA 1
ATOM 849 C C . PRO A 1 110 ? 10.662 7.161 -10.485 1.00 95.44 110 PRO A C 1
ATOM 851 O O . PRO A 1 110 ? 10.876 6.822 -11.642 1.00 95.44 110 PRO A O 1
ATOM 854 N N . PRO A 1 111 ? 9.506 7.778 -10.159 1.00 96.38 111 PRO A N 1
ATOM 855 C CA . PRO A 1 111 ? 8.606 8.314 -11.183 1.00 96.38 111 PRO A CA 1
ATOM 856 C C . PRO A 1 111 ? 9.214 9.527 -11.903 1.00 96.38 111 PRO A C 1
ATOM 858 O O . PRO A 1 111 ? 9.930 10.321 -11.280 1.00 96.38 111 PRO A O 1
ATOM 861 N N . HIS A 1 112 ? 8.793 9.763 -13.148 1.00 96.25 112 HIS A N 1
ATOM 862 C CA . HIS A 1 112 ? 9.043 11.039 -13.831 1.00 96.25 112 HIS A CA 1
ATOM 863 C C . HIS A 1 112 ? 8.589 12.254 -13.018 1.00 96.25 112 HIS A C 1
ATOM 865 O O . HIS A 1 112 ? 7.566 12.240 -12.319 1.00 96.25 112 HIS A O 1
ATOM 871 N N . GLY A 1 113 ? 9.333 13.348 -13.161 1.00 93.00 113 GLY A N 1
ATOM 872 C CA . GLY A 1 113 ? 9.075 14.636 -12.530 1.00 93.00 113 GLY A CA 1
ATOM 873 C C . GLY A 1 113 ? 9.631 14.789 -11.114 1.00 93.00 113 GLY A C 1
ATOM 874 O O . GLY A 1 113 ? 9.498 15.878 -10.551 1.00 93.00 113 GLY A O 1
ATOM 875 N N . LEU A 1 114 ? 10.256 13.756 -10.534 1.00 92.75 114 LEU A N 1
ATOM 876 C CA . LEU A 1 114 ? 10.888 13.853 -9.213 1.00 92.75 114 LEU A CA 1
ATOM 877 C C . LEU A 1 114 ? 12.252 14.551 -9.274 1.00 92.75 114 LEU A C 1
ATOM 879 O O . LEU A 1 114 ? 12.473 15.520 -8.548 1.00 92.75 114 LEU A O 1
ATOM 883 N N . ASP A 1 115 ? 13.146 14.085 -10.148 1.00 86.94 115 ASP A N 1
ATOM 884 C CA . ASP A 1 115 ? 14.428 14.734 -10.431 1.00 86.94 115 ASP A CA 1
ATOM 885 C C . ASP A 1 115 ? 14.522 15.045 -11.930 1.00 86.94 115 ASP A C 1
ATOM 887 O O . ASP A 1 115 ? 14.506 14.120 -12.730 1.00 86.94 115 ASP A O 1
ATOM 891 N N . PRO A 1 116 ? 14.639 16.323 -12.335 1.00 79.25 116 PRO A N 1
ATOM 892 C CA . PRO A 1 116 ? 14.778 16.680 -13.745 1.00 79.25 116 PRO A CA 1
ATOM 893 C C . PRO A 1 116 ? 16.112 16.246 -14.382 1.00 79.25 116 PRO A C 1
ATOM 895 O O . PRO A 1 116 ? 16.264 16.365 -15.597 1.00 79.25 116 PRO A O 1
ATOM 898 N N . SER A 1 117 ? 17.113 15.829 -13.602 1.00 84.44 117 SER A N 1
ATOM 899 C CA . SER A 1 117 ? 18.417 15.423 -14.127 1.00 84.44 117 SER A CA 1
ATOM 900 C C . SER A 1 117 ? 18.324 14.076 -14.842 1.00 84.44 117 SER A C 1
ATOM 902 O O . SER A 1 117 ? 18.169 13.044 -14.201 1.00 84.44 117 SER A O 1
ATOM 904 N N . GLY A 1 118 ? 18.443 14.094 -16.172 1.00 84.88 118 GLY A N 1
ATOM 905 C CA . GLY A 1 118 ? 18.392 12.878 -16.987 1.00 84.88 118 GLY A CA 1
ATOM 906 C C . GLY A 1 118 ? 16.985 12.331 -17.233 1.00 84.88 118 GLY A C 1
ATOM 907 O O . GLY A 1 118 ? 16.882 11.275 -17.833 1.00 84.88 118 GLY A O 1
ATOM 908 N N . ASP A 1 119 ? 15.937 13.047 -16.819 1.00 93.31 119 ASP A N 1
ATOM 909 C CA . ASP A 1 119 ? 14.529 12.672 -17.002 1.00 93.31 119 ASP A CA 1
ATOM 910 C C . ASP A 1 119 ? 14.017 13.124 -18.382 1.00 93.31 119 ASP A C 1
ATOM 912 O O . ASP A 1 119 ? 14.100 14.309 -18.730 1.00 93.31 119 ASP A O 1
ATOM 916 N N . GLY A 1 120 ? 13.475 12.191 -19.165 1.00 93.06 120 GLY A N 1
ATOM 917 C CA . GLY A 1 120 ? 12.818 12.434 -20.449 1.00 93.06 120 GLY A CA 1
ATOM 918 C C . GLY A 1 120 ? 11.498 13.194 -20.317 1.00 93.06 120 GLY A C 1
ATOM 919 O O . GLY A 1 120 ? 11.069 13.878 -21.253 1.00 93.06 120 GLY A O 1
ATOM 920 N N . PHE A 1 121 ? 10.889 13.156 -19.130 1.00 94.69 121 PHE A N 1
ATOM 921 C CA . PHE A 1 121 ? 9.628 13.806 -18.791 1.00 94.69 121 PHE A CA 1
ATOM 922 C C . PHE A 1 121 ? 9.746 14.613 -17.481 1.00 94.69 121 PHE A C 1
ATOM 924 O O . PHE A 1 121 ? 9.007 14.397 -16.517 1.00 94.69 121 PHE A O 1
ATOM 931 N N . PRO A 1 122 ? 10.588 15.666 -17.449 1.00 93.38 122 PRO A N 1
ATOM 932 C CA . PRO A 1 122 ? 10.940 16.388 -16.221 1.00 93.38 122 PRO A CA 1
ATOM 933 C C . PRO A 1 122 ? 9.767 17.138 -15.570 1.00 93.38 122 PRO A C 1
ATOM 935 O O . PRO A 1 122 ? 9.889 17.632 -14.445 1.00 93.38 122 PRO A O 1
ATOM 938 N N . ASN A 1 123 ? 8.635 17.270 -16.265 1.00 92.50 123 ASN A N 1
ATOM 939 C CA . ASN A 1 123 ? 7.410 17.889 -15.754 1.00 92.50 123 ASN A CA 1
ATOM 940 C C . ASN A 1 123 ? 6.425 16.871 -15.147 1.00 92.50 123 ASN A C 1
ATOM 942 O O . ASN A 1 123 ? 5.330 17.268 -14.752 1.00 92.50 123 ASN A O 1
ATOM 946 N N . GLY A 1 124 ? 6.808 15.596 -15.045 1.00 93.75 124 GLY A N 1
ATOM 947 C CA . GLY A 1 124 ? 5.968 14.510 -14.547 1.00 93.75 124 GLY A CA 1
ATOM 948 C C . GLY A 1 124 ? 5.421 13.622 -15.661 1.00 93.75 124 GLY A C 1
ATOM 949 O O . GLY A 1 124 ? 5.763 13.784 -16.830 1.00 93.75 124 GLY A O 1
ATOM 950 N N . CYS A 1 125 ? 4.539 12.693 -15.281 1.00 94.94 125 CYS A N 1
ATOM 951 C CA . CYS A 1 125 ? 3.873 11.780 -16.210 1.00 94.94 125 CYS A CA 1
ATOM 952 C C . CYS A 1 125 ? 3.250 12.549 -17.400 1.00 94.94 125 CYS A C 1
ATOM 954 O O . CYS A 1 125 ? 2.470 13.482 -17.168 1.00 94.94 125 CYS A O 1
ATOM 956 N N . PRO A 1 126 ? 3.499 12.139 -18.659 1.00 94.38 126 PRO A N 1
ATOM 957 C CA . PRO A 1 126 ? 2.947 12.784 -19.859 1.00 94.38 126 PRO A CA 1
ATOM 958 C C . PRO A 1 126 ? 1.419 12.880 -19.892 1.00 94.38 126 PRO A C 1
ATOM 960 O O . PRO A 1 126 ? 0.858 13.780 -20.516 1.00 94.38 126 PRO A O 1
ATOM 963 N N . VAL A 1 127 ? 0.737 11.960 -19.207 1.00 93.62 127 VAL A N 1
ATOM 964 C CA . VAL A 1 127 ? -0.730 11.899 -19.114 1.00 93.62 127 VAL A CA 1
ATOM 965 C C . VAL A 1 127 ? -1.266 12.777 -17.965 1.00 93.62 127 VAL A C 1
ATOM 967 O O . VAL A 1 127 ? -2.474 12.889 -17.768 1.00 93.62 127 VAL A O 1
ATOM 970 N N . GLY A 1 128 ? -0.388 13.446 -17.210 1.00 94.12 128 GLY A N 1
ATOM 971 C CA . GLY A 1 128 ? -0.752 14.337 -16.105 1.00 94.12 128 GLY A CA 1
ATOM 972 C C . GLY A 1 128 ? -1.114 13.610 -14.808 1.00 94.12 128 GLY A C 1
ATOM 973 O O . GLY A 1 128 ? -1.819 14.168 -13.965 1.00 94.12 128 GLY A O 1
ATOM 974 N N . LEU A 1 129 ? -0.666 12.361 -14.650 1.00 96.88 129 LEU A N 1
ATOM 975 C CA . LEU A 1 129 ? -0.883 11.572 -13.439 1.00 96.88 129 LEU A CA 1
ATOM 976 C C . LEU A 1 129 ? 0.089 11.981 -12.331 1.00 96.88 129 LEU A C 1
ATOM 978 O O . LEU A 1 129 ? 1.284 12.157 -12.563 1.00 96.88 129 LEU A O 1
ATOM 982 N N . ASP A 1 130 ? -0.432 12.088 -11.109 1.00 97.38 130 ASP A N 1
ATOM 983 C CA . ASP A 1 130 ? 0.342 12.477 -9.933 1.00 97.38 130 ASP A CA 1
ATOM 984 C C . ASP A 1 130 ? 0.413 11.318 -8.921 1.00 97.38 130 ASP A C 1
ATOM 986 O O . ASP A 1 130 ? -0.605 10.995 -8.294 1.00 97.38 130 ASP A O 1
ATOM 990 N N . PRO A 1 131 ? 1.586 10.684 -8.726 1.00 96.88 131 PRO A N 1
ATOM 991 C CA . PRO A 1 131 ? 1.725 9.523 -7.852 1.00 96.88 131 PRO A CA 1
ATOM 992 C C . PRO A 1 131 ? 1.387 9.827 -6.387 1.00 96.88 131 PRO A C 1
ATOM 994 O O . PRO A 1 131 ? 0.865 8.954 -5.699 1.00 96.88 131 PRO A O 1
ATOM 997 N N . ILE A 1 132 ? 1.602 11.051 -5.893 1.00 97.19 132 ILE A N 1
ATOM 998 C CA . ILE A 1 132 ? 1.278 11.407 -4.503 1.00 97.19 132 ILE A CA 1
ATOM 999 C C . ILE A 1 132 ? -0.235 11.469 -4.318 1.00 97.19 132 ILE A C 1
ATOM 1001 O O . ILE A 1 132 ? -0.766 10.902 -3.359 1.00 97.19 132 ILE A O 1
ATOM 1005 N N . ARG A 1 133 ? -0.953 12.107 -5.250 1.00 97.25 133 ARG A N 1
ATOM 1006 C CA . ARG A 1 133 ? -2.424 12.147 -5.217 1.00 97.25 133 ARG A CA 1
ATOM 1007 C C . ARG A 1 133 ? -3.022 10.749 -5.347 1.00 97.25 133 ARG A C 1
ATOM 1009 O O . ARG A 1 133 ? -3.930 10.409 -4.590 1.00 97.25 133 ARG A O 1
ATOM 1016 N N . ILE A 1 134 ? -2.469 9.927 -6.236 1.00 98.12 134 ILE A N 1
ATOM 1017 C CA . ILE A 1 134 ? -2.893 8.537 -6.432 1.00 98.12 134 ILE A CA 1
ATOM 1018 C C . ILE A 1 134 ? -2.695 7.720 -5.150 1.00 98.12 134 ILE A C 1
ATOM 1020 O O . ILE A 1 134 ? -3.614 7.034 -4.711 1.00 98.12 134 ILE A O 1
ATOM 1024 N N . VAL A 1 135 ? -1.537 7.825 -4.495 1.00 97.69 135 VAL A N 1
ATOM 1025 C CA . VAL A 1 135 ? -1.255 7.097 -3.246 1.00 97.69 135 VAL A CA 1
ATOM 1026 C C . VAL A 1 135 ? -2.157 7.558 -2.096 1.00 97.69 135 VAL A C 1
ATOM 1028 O O . VAL A 1 135 ? -2.575 6.747 -1.267 1.00 97.69 135 VAL A O 1
ATOM 1031 N N . ARG A 1 136 ? -2.547 8.836 -2.059 1.00 95.50 136 ARG A N 1
ATOM 1032 C CA . ARG A 1 136 ? -3.580 9.311 -1.123 1.00 95.50 136 ARG A CA 1
ATOM 1033 C C . ARG A 1 136 ? -4.943 8.690 -1.417 1.00 95.50 136 ARG A C 1
ATOM 1035 O O . ARG A 1 136 ? -5.618 8.262 -0.483 1.00 95.50 136 ARG A O 1
ATOM 1042 N N . GLU A 1 137 ? -5.331 8.577 -2.685 1.00 95.38 137 GLU A N 1
ATOM 1043 C CA . GLU A 1 137 ? -6.557 7.869 -3.069 1.00 95.38 137 GLU A CA 1
ATOM 1044 C C . GLU A 1 137 ? -6.485 6.371 -2.710 1.00 95.38 137 GLU A C 1
ATOM 1046 O O . GLU A 1 137 ? -7.466 5.799 -2.228 1.00 95.38 137 GLU A O 1
ATOM 1051 N N . MET A 1 138 ? -5.317 5.734 -2.859 1.00 96.56 138 MET A N 1
ATOM 1052 C CA . MET A 1 138 ? -5.087 4.362 -2.391 1.00 96.56 138 MET A CA 1
ATOM 1053 C C . MET A 1 138 ? -5.345 4.247 -0.884 1.00 96.56 138 MET A C 1
ATOM 1055 O O . MET A 1 138 ? -6.098 3.366 -0.462 1.00 96.56 138 MET A O 1
ATOM 1059 N N . ALA A 1 139 ? -4.803 5.170 -0.084 1.00 94.50 139 ALA A N 1
ATOM 1060 C CA . ALA A 1 139 ? -5.022 5.205 1.360 1.00 94.50 139 ALA A CA 1
ATOM 1061 C C . ALA A 1 139 ? -6.510 5.387 1.720 1.00 94.50 139 ALA A C 1
ATOM 1063 O O . ALA A 1 139 ? -7.029 4.693 2.596 1.00 94.50 139 ALA A O 1
ATOM 1064 N N . GLU A 1 140 ? -7.239 6.250 1.003 1.00 90.81 140 GLU A N 1
ATOM 1065 C CA . GLU A 1 140 ? -8.689 6.431 1.174 1.00 90.81 140 GLU A CA 1
ATOM 1066 C C . GLU A 1 140 ? -9.497 5.167 0.847 1.00 90.81 140 GLU A C 1
ATOM 1068 O O . GLU A 1 140 ? -10.503 4.889 1.502 1.00 90.81 140 GLU A O 1
ATOM 1073 N N . LYS A 1 141 ? -9.044 4.364 -0.122 1.00 91.12 141 LYS A N 1
ATOM 1074 C CA . LYS A 1 141 ? -9.642 3.061 -0.465 1.00 91.12 141 LYS A CA 1
ATOM 1075 C C . LYS A 1 141 ? -9.155 1.909 0.428 1.00 91.12 141 LYS A C 1
ATOM 1077 O O . LYS A 1 141 ? -9.524 0.754 0.176 1.00 91.12 141 LYS A O 1
ATOM 1082 N N . ASN A 1 142 ? -8.382 2.212 1.476 1.00 92.06 142 ASN A N 1
ATOM 1083 C CA . ASN A 1 142 ? -7.746 1.253 2.382 1.00 92.06 142 ASN A CA 1
ATOM 1084 C C . ASN A 1 142 ? -6.818 0.266 1.648 1.00 92.06 142 ASN A C 1
ATOM 1086 O O . ASN A 1 142 ? -6.782 -0.912 1.991 1.00 92.06 142 ASN A O 1
ATOM 1090 N N . ILE A 1 143 ? -6.129 0.729 0.600 1.00 96.38 143 ILE A N 1
ATOM 1091 C CA . ILE A 1 143 ? -5.084 -0.018 -0.105 1.00 96.38 143 ILE A CA 1
ATOM 1092 C C . ILE A 1 143 ? -3.744 0.373 0.514 1.00 96.38 143 ILE A C 1
ATOM 1094 O O . ILE A 1 143 ? -3.292 1.507 0.356 1.00 96.38 143 ILE A O 1
ATOM 1098 N N . THR A 1 144 ? -3.115 -0.565 1.217 1.00 97.31 144 THR A N 1
ATOM 1099 C CA . THR A 1 144 ? -1.807 -0.345 1.833 1.00 97.31 144 THR A CA 1
ATOM 1100 C C . THR A 1 144 ? -0.691 -0.642 0.832 1.00 97.31 144 THR A C 1
ATOM 1102 O O . THR A 1 144 ? -0.662 -1.713 0.227 1.00 97.31 144 THR A O 1
ATOM 1105 N N . LEU A 1 145 ? 0.213 0.318 0.639 1.00 98.06 145 LEU A N 1
ATOM 1106 C CA . LEU A 1 145 ? 1.329 0.261 -0.299 1.00 98.06 145 LEU A CA 1
ATOM 1107 C C . LEU A 1 145 ? 2.626 -0.109 0.428 1.00 98.06 145 LEU A C 1
ATOM 1109 O O . LEU A 1 145 ? 3.114 0.635 1.275 1.00 98.06 145 LEU A O 1
ATOM 1113 N N . TYR A 1 146 ? 3.206 -1.236 0.039 1.00 97.75 146 TYR A N 1
ATOM 1114 C CA . TYR A 1 146 ? 4.568 -1.627 0.370 1.00 97.75 146 TYR A CA 1
ATOM 1115 C C . TYR A 1 146 ? 5.477 -1.292 -0.810 1.00 97.75 146 TYR A C 1
ATOM 1117 O O . TYR A 1 146 ? 5.201 -1.704 -1.938 1.00 97.75 146 TYR A O 1
ATOM 1125 N N . THR A 1 147 ? 6.554 -0.553 -0.561 1.00 97.38 147 THR A N 1
ATOM 1126 C CA . THR A 1 147 ? 7.531 -0.170 -1.587 1.00 97.38 147 THR A CA 1
ATOM 1127 C C . THR A 1 147 ? 8.805 -0.982 -1.399 1.00 97.38 147 THR A C 1
ATOM 1129 O O . THR A 1 147 ? 9.578 -0.765 -0.476 1.00 97.38 147 THR A O 1
ATOM 1132 N N . VAL A 1 148 ? 9.013 -1.969 -2.260 1.00 96.50 148 VAL A N 1
ATOM 1133 C CA . VAL A 1 148 ? 10.231 -2.771 -2.325 1.00 96.50 148 VAL A CA 1
ATOM 1134 C C . VAL A 1 148 ? 11.222 -2.048 -3.228 1.00 96.50 148 VAL A C 1
ATOM 1136 O O . VAL A 1 148 ? 11.088 -2.076 -4.452 1.00 96.50 148 VAL A O 1
ATOM 1139 N N . GLY A 1 149 ? 12.190 -1.380 -2.610 1.00 94.62 149 GLY A N 1
ATOM 1140 C CA . GLY A 1 149 ? 13.203 -0.613 -3.318 1.00 94.62 149 GLY A CA 1
ATOM 1141 C C . GLY A 1 149 ? 14.429 -1.455 -3.630 1.00 94.62 149 GLY A C 1
ATOM 1142 O O . GLY A 1 149 ? 15.112 -1.921 -2.720 1.00 94.62 149 GLY A O 1
ATOM 1143 N N . VAL A 1 150 ? 14.720 -1.635 -4.912 1.00 93.12 150 VAL A N 1
ATOM 1144 C CA . VAL A 1 150 ? 15.908 -2.348 -5.376 1.00 93.12 150 VAL A CA 1
ATOM 1145 C C . VAL A 1 150 ? 17.134 -1.444 -5.276 1.00 93.12 150 VAL A C 1
ATOM 1147 O O . VAL A 1 150 ? 17.226 -0.387 -5.898 1.00 93.12 150 VAL A O 1
ATOM 1150 N N . GLU A 1 151 ? 18.100 -1.878 -4.477 1.00 89.88 151 GLU A N 1
ATOM 1151 C CA . GLU A 1 151 ? 19.312 -1.126 -4.169 1.00 89.88 151 GLU A CA 1
ATOM 1152 C C . GLU A 1 151 ? 20.535 -1.743 -4.860 1.00 89.88 151 GLU A C 1
ATOM 1154 O O . GLU A 1 151 ? 20.623 -2.967 -4.989 1.00 89.88 151 GLU A O 1
ATOM 1159 N N . PRO A 1 152 ? 21.514 -0.925 -5.294 1.00 88.88 152 PRO A N 1
ATOM 1160 C CA . PRO A 1 152 ? 21.672 0.507 -5.014 1.00 88.88 152 PRO A CA 1
ATOM 1161 C C . PRO A 1 152 ? 20.901 1.548 -5.862 1.00 88.88 152 PRO A C 1
ATOM 1163 O O . PRO A 1 152 ? 20.873 2.683 -5.385 1.00 88.88 152 PRO A O 1
ATOM 1166 N N . PRO A 1 153 ? 20.310 1.271 -7.049 1.00 89.88 153 PRO A N 1
ATOM 1167 C CA . PRO A 1 153 ? 19.791 2.340 -7.918 1.00 89.88 153 PRO A CA 1
ATOM 1168 C C . PRO A 1 153 ? 18.783 3.273 -7.241 1.00 89.88 153 PRO A C 1
ATOM 1170 O O . PRO A 1 153 ? 18.898 4.489 -7.359 1.00 89.88 153 PRO A O 1
ATOM 1173 N N . ILE A 1 154 ? 17.877 2.724 -6.428 1.00 91.25 154 ILE A N 1
ATOM 1174 C CA . ILE A 1 154 ? 16.798 3.508 -5.820 1.00 91.25 154 ILE A CA 1
ATOM 1175 C C . ILE A 1 154 ? 17.235 4.369 -4.623 1.00 91.25 154 ILE A C 1
ATOM 1177 O O . ILE A 1 154 ? 16.453 5.186 -4.141 1.00 91.25 154 ILE A O 1
ATOM 1181 N N . VAL A 1 155 ? 18.459 4.198 -4.102 1.00 90.69 155 VAL A N 1
ATOM 1182 C CA . VAL A 1 155 ? 18.920 4.836 -2.849 1.00 90.69 155 VAL A CA 1
ATOM 1183 C C . VAL A 1 155 ? 18.718 6.361 -2.825 1.00 90.69 155 VAL A C 1
ATOM 1185 O O . VAL A 1 155 ? 18.206 6.851 -1.817 1.00 90.69 155 VAL A O 1
ATOM 1188 N N . PRO A 1 156 ? 19.018 7.133 -3.893 1.00 91.50 156 PRO A N 1
ATOM 1189 C CA . PRO A 1 156 ? 18.766 8.581 -3.917 1.00 91.50 156 PRO A CA 1
ATOM 1190 C C . PRO A 1 156 ? 17.282 8.960 -3.769 1.00 91.50 156 PRO A C 1
ATOM 1192 O O . PRO A 1 156 ? 16.956 10.095 -3.407 1.00 91.50 156 PRO A O 1
ATOM 1195 N N . TYR A 1 157 ? 16.385 8.015 -4.054 1.00 93.00 157 TYR A N 1
ATOM 1196 C CA . TYR A 1 157 ? 14.930 8.160 -4.055 1.00 93.00 157 TYR A CA 1
ATOM 1197 C C . TYR A 1 157 ? 14.259 7.446 -2.875 1.00 93.00 157 TYR A C 1
ATOM 1199 O O . TYR A 1 157 ? 13.032 7.409 -2.787 1.00 93.00 157 TYR A O 1
ATOM 1207 N N . ARG A 1 158 ? 15.043 6.871 -1.953 1.00 92.38 158 ARG A N 1
ATOM 1208 C CA . ARG A 1 158 ? 14.537 6.060 -0.838 1.00 92.38 158 ARG A CA 1
ATOM 1209 C C . ARG A 1 158 ? 13.485 6.809 -0.022 1.00 92.38 158 ARG A C 1
ATOM 1211 O O . ARG A 1 158 ? 12.407 6.270 0.223 1.00 92.38 158 ARG A O 1
ATOM 1218 N N . ASP A 1 159 ? 13.764 8.060 0.342 1.00 94.25 159 ASP A N 1
ATOM 1219 C CA . ASP A 1 159 ? 12.856 8.866 1.164 1.00 94.25 159 ASP A CA 1
ATOM 1220 C C . ASP A 1 159 ? 11.527 9.163 0.453 1.00 94.25 159 ASP A C 1
ATOM 1222 O O . ASP A 1 159 ? 10.477 9.239 1.097 1.00 94.25 159 ASP A O 1
ATOM 1226 N N . PHE A 1 160 ? 11.542 9.267 -0.880 1.00 95.94 160 PHE A N 1
ATOM 1227 C CA . PHE A 1 160 ? 10.323 9.396 -1.675 1.00 95.94 160 PHE A CA 1
ATOM 1228 C C . PHE A 1 160 ? 9.450 8.137 -1.554 1.00 95.94 160 PHE A C 1
ATOM 1230 O O . PHE A 1 160 ? 8.271 8.226 -1.208 1.00 95.94 160 PHE A O 1
ATOM 1237 N N . PHE A 1 161 ? 10.024 6.948 -1.756 1.00 96.88 161 PHE A N 1
ATOM 1238 C CA . PHE A 1 161 ? 9.284 5.686 -1.643 1.00 96.88 161 PHE A CA 1
ATOM 1239 C C . PHE A 1 161 ? 8.859 5.360 -0.206 1.00 96.88 161 PHE A C 1
ATOM 1241 O O . PHE A 1 161 ? 7.783 4.787 -0.005 1.00 96.88 161 PHE A O 1
ATOM 1248 N N . MET A 1 162 ? 9.656 5.761 0.790 1.00 96.50 162 MET A N 1
ATOM 1249 C CA . MET A 1 162 ? 9.274 5.735 2.204 1.00 96.50 162 MET A CA 1
ATOM 1250 C C . MET A 1 162 ? 8.048 6.608 2.461 1.00 96.50 162 MET A C 1
ATOM 1252 O O . MET A 1 162 ? 7.110 6.157 3.117 1.00 96.50 162 MET A O 1
ATOM 1256 N N . ALA A 1 163 ? 8.011 7.823 1.908 1.00 96.88 163 ALA A N 1
ATOM 1257 C CA . ALA A 1 163 ? 6.874 8.723 2.058 1.00 96.88 163 ALA A CA 1
ATOM 1258 C C . ALA A 1 163 ? 5.597 8.150 1.424 1.00 96.88 163 ALA A C 1
ATOM 1260 O O . ALA A 1 163 ? 4.537 8.196 2.052 1.00 96.88 163 ALA A O 1
ATOM 1261 N N . LEU A 1 164 ? 5.685 7.559 0.224 1.00 97.75 164 LEU A N 1
ATOM 1262 C CA . LEU A 1 164 ? 4.535 6.914 -0.422 1.00 97.75 164 LEU A CA 1
ATOM 1263 C C . LEU A 1 164 ? 3.980 5.758 0.423 1.00 97.75 164 LEU A C 1
ATOM 1265 O O . LEU A 1 164 ? 2.776 5.696 0.681 1.00 97.75 164 LEU A O 1
ATOM 1269 N N . ALA A 1 165 ? 4.852 4.868 0.903 1.00 97.50 165 ALA A N 1
ATOM 1270 C CA . ALA A 1 165 ? 4.439 3.775 1.777 1.00 97.50 165 ALA A CA 1
ATOM 1271 C C . ALA A 1 165 ? 3.807 4.305 3.075 1.00 97.50 165 ALA A C 1
ATOM 1273 O O . ALA A 1 165 ? 2.721 3.863 3.464 1.00 97.50 165 ALA A O 1
ATOM 1274 N N . TYR A 1 166 ? 4.422 5.322 3.689 1.00 96.56 166 TYR A N 1
ATOM 1275 C CA . TYR A 1 166 ? 3.954 5.943 4.927 1.00 96.56 166 TYR A CA 1
ATOM 1276 C C . TYR A 1 166 ? 2.530 6.500 4.824 1.00 96.56 166 TYR A C 1
ATOM 1278 O O . TYR A 1 166 ? 1.718 6.265 5.719 1.00 96.56 166 TYR A O 1
ATOM 1286 N N . ILE A 1 167 ? 2.197 7.186 3.721 1.00 96.00 167 ILE A N 1
ATOM 1287 C CA . ILE A 1 167 ? 0.860 7.768 3.487 1.00 96.00 167 ILE A CA 1
ATOM 1288 C C . ILE A 1 167 ? -0.245 6.709 3.617 1.00 96.00 167 ILE A C 1
ATOM 1290 O O . ILE A 1 167 ? -1.316 6.990 4.151 1.00 96.00 167 ILE A O 1
ATOM 1294 N N . THR A 1 168 ? 0.016 5.485 3.162 1.00 96.06 168 THR A N 1
ATOM 1295 C CA . THR A 1 168 ? -0.958 4.379 3.189 1.00 96.06 168 THR A CA 1
ATOM 1296 C C . THR A 1 168 ? -0.895 3.521 4.459 1.00 96.06 168 THR A C 1
ATOM 1298 O O . THR A 1 168 ? -1.677 2.578 4.611 1.00 96.06 168 THR A O 1
ATOM 1301 N N . GLY A 1 169 ? 0.042 3.820 5.366 1.00 95.19 169 GLY A N 1
ATOM 1302 C CA . GLY A 1 169 ? 0.362 2.984 6.524 1.00 95.19 169 GLY A CA 1
ATOM 1303 C C . GLY A 1 169 ? 1.115 1.694 6.179 1.00 95.19 169 GLY A C 1
ATOM 1304 O O . GLY A 1 169 ? 1.055 0.743 6.956 1.00 95.19 169 GLY A O 1
ATOM 1305 N N . GLY A 1 170 ? 1.787 1.636 5.028 1.00 96.00 170 GLY A N 1
ATOM 1306 C CA . GLY A 1 170 ? 2.663 0.533 4.630 1.00 96.00 170 GLY A CA 1
ATOM 1307 C C . GLY A 1 170 ? 4.117 0.762 5.038 1.00 96.00 170 GLY A C 1
ATOM 1308 O O . GLY A 1 170 ? 4.402 1.555 5.939 1.00 96.00 170 GLY A O 1
ATOM 1309 N N . GLN A 1 171 ? 5.044 0.049 4.395 1.00 95.12 171 GLN A N 1
ATOM 1310 C CA . GLN A 1 171 ? 6.479 0.114 4.695 1.00 95.12 171 GLN A CA 1
ATOM 1311 C C . GLN A 1 171 ? 7.326 0.128 3.419 1.00 95.12 171 GLN A C 1
ATOM 1313 O O . GLN A 1 171 ? 6.990 -0.535 2.435 1.00 95.12 171 GLN A O 1
ATOM 1318 N N . TYR A 1 172 ? 8.446 0.852 3.467 1.00 95.88 172 TYR A N 1
ATOM 1319 C CA . TYR A 1 172 ? 9.528 0.692 2.499 1.00 95.88 172 TYR A CA 1
ATOM 1320 C C . TYR A 1 172 ? 10.405 -0.481 2.914 1.00 95.88 172 TYR A C 1
ATOM 1322 O O . TYR A 1 172 ? 10.777 -0.593 4.081 1.00 95.88 172 TYR A O 1
ATOM 1330 N N . VAL A 1 173 ? 10.754 -1.343 1.970 1.00 95.00 173 VAL A N 1
ATOM 1331 C CA . VAL A 1 173 ? 11.610 -2.501 2.196 1.00 95.00 173 VAL A CA 1
ATOM 1332 C C . VAL A 1 173 ? 12.794 -2.414 1.233 1.00 95.00 173 VAL A C 1
ATOM 1334 O O . VAL A 1 173 ? 12.604 -2.632 0.035 1.00 95.00 173 VAL A O 1
ATOM 1337 N N . PRO A 1 174 ? 14.007 -2.089 1.714 1.00 93.12 174 PRO A N 1
ATOM 1338 C CA . PRO A 1 174 ? 15.193 -2.112 0.869 1.00 93.12 174 PRO A CA 1
ATOM 1339 C C . PRO A 1 174 ? 15.461 -3.542 0.403 1.00 93.12 174 PRO A C 1
ATOM 1341 O O . PRO A 1 174 ? 15.179 -4.503 1.119 1.00 93.12 174 PRO A O 1
ATOM 1344 N N . MET A 1 175 ? 16.005 -3.702 -0.795 1.00 89.81 175 MET A N 1
ATOM 1345 C CA . MET A 1 175 ? 16.252 -5.007 -1.392 1.00 89.81 175 MET A CA 1
ATOM 1346 C C . MET A 1 175 ? 17.559 -4.983 -2.182 1.00 89.81 175 MET A C 1
ATOM 1348 O O . MET A 1 175 ? 17.619 -4.472 -3.293 1.00 89.81 175 MET A O 1
ATOM 1352 N N . VAL A 1 176 ? 18.604 -5.594 -1.625 1.00 86.44 176 VAL A N 1
ATOM 1353 C CA . VAL A 1 176 ? 19.904 -5.782 -2.305 1.00 86.44 176 VAL A CA 1
ATOM 1354 C C . VAL A 1 176 ? 19.977 -7.144 -3.020 1.00 86.44 176 VAL A C 1
ATOM 1356 O O . VAL A 1 176 ? 20.851 -7.380 -3.850 1.00 86.44 176 VAL A O 1
ATOM 1359 N N . ASN A 1 177 ? 19.080 -8.088 -2.696 1.00 86.94 177 ASN A N 1
ATOM 1360 C CA . ASN A 1 177 ? 19.120 -9.450 -3.232 1.00 86.94 177 ASN A CA 1
ATOM 1361 C C . ASN A 1 177 ? 17.723 -10.011 -3.520 1.00 86.94 177 ASN A C 1
ATOM 1363 O O . ASN A 1 177 ? 16.957 -10.301 -2.600 1.00 86.94 177 ASN A O 1
ATOM 1367 N N . ALA A 1 178 ? 17.452 -10.291 -4.796 1.00 88.62 178 ALA A N 1
ATOM 1368 C CA . ALA A 1 178 ? 16.200 -10.874 -5.274 1.00 88.62 178 ALA A CA 1
ATOM 1369 C C . ALA A 1 178 ? 15.808 -12.197 -4.582 1.00 88.62 178 ALA A C 1
ATOM 1371 O O . ALA A 1 178 ? 14.626 -12.526 -4.504 1.00 88.62 178 ALA A O 1
ATOM 1372 N N . LYS A 1 179 ? 16.765 -12.954 -4.021 1.00 88.25 179 LYS A N 1
ATOM 1373 C CA . LYS A 1 179 ? 16.478 -14.204 -3.289 1.00 88.25 179 LYS A CA 1
ATOM 1374 C C . LYS A 1 179 ? 15.602 -13.996 -2.050 1.00 88.25 179 LYS A C 1
ATOM 1376 O O . LYS A 1 179 ? 14.902 -14.926 -1.662 1.00 88.25 179 LYS A O 1
ATOM 1381 N N . LEU A 1 180 ? 15.629 -12.806 -1.447 1.00 89.62 180 LEU A N 1
ATOM 1382 C CA . LEU A 1 180 ? 14.826 -12.479 -0.265 1.00 89.62 180 LEU A CA 1
ATOM 1383 C C . LEU A 1 180 ? 13.420 -11.977 -0.617 1.00 89.62 180 LEU A C 1
ATOM 1385 O O . LEU A 1 180 ? 12.589 -11.827 0.274 1.00 89.62 180 LEU A O 1
ATOM 1389 N N . LEU A 1 181 ? 13.118 -11.773 -1.905 1.00 90.69 181 LEU A N 1
ATOM 1390 C CA . LEU A 1 181 ? 11.844 -11.209 -2.351 1.00 90.69 181 LEU A CA 1
ATOM 1391 C C . LEU A 1 181 ? 10.636 -12.006 -1.849 1.00 90.69 181 LEU A C 1
ATOM 1393 O O . LEU A 1 181 ? 9.653 -11.420 -1.406 1.00 90.69 181 LEU A O 1
ATOM 1397 N N . ALA A 1 182 ? 10.717 -13.338 -1.874 1.00 89.94 182 ALA A N 1
ATOM 1398 C CA . ALA A 1 182 ? 9.634 -14.186 -1.387 1.00 89.94 182 ALA A CA 1
ATOM 1399 C C . ALA A 1 182 ? 9.370 -13.969 0.109 1.00 89.94 182 ALA A C 1
ATOM 1401 O O . ALA A 1 182 ? 8.228 -13.750 0.502 1.00 89.94 182 ALA A O 1
ATOM 1402 N N . GLN A 1 183 ? 10.435 -13.960 0.915 1.00 90.56 183 GLN A N 1
ATOM 1403 C CA . GLN A 1 183 ? 10.357 -13.738 2.356 1.00 90.56 183 GLN A CA 1
ATOM 1404 C C . GLN A 1 183 ? 9.779 -12.357 2.679 1.00 90.56 183 GLN A C 1
ATOM 1406 O O . GLN A 1 183 ? 8.919 -12.251 3.546 1.00 90.56 183 GLN A O 1
ATOM 1411 N N . VAL A 1 184 ? 10.201 -11.319 1.952 1.00 91.94 184 VAL A N 1
ATOM 1412 C CA . VAL A 1 184 ? 9.677 -9.954 2.103 1.00 91.94 184 VAL A CA 1
ATOM 1413 C C . VAL A 1 184 ? 8.184 -9.890 1.787 1.00 91.94 184 VAL A C 1
ATOM 1415 O O . VAL A 1 184 ? 7.419 -9.310 2.555 1.00 91.94 184 VAL A O 1
ATOM 1418 N N . ILE A 1 185 ? 7.747 -10.502 0.681 1.00 92.31 185 ILE A N 1
ATOM 1419 C CA . ILE A 1 185 ? 6.329 -10.513 0.298 1.00 92.31 185 ILE A CA 1
ATOM 1420 C C . ILE A 1 185 ? 5.500 -11.253 1.352 1.00 92.31 185 ILE A C 1
ATOM 1422 O O . ILE A 1 185 ? 4.478 -10.735 1.795 1.00 92.31 185 ILE A O 1
ATOM 1426 N N . ILE A 1 186 ? 5.939 -12.441 1.776 1.00 91.62 186 ILE A N 1
ATOM 1427 C CA . ILE A 1 186 ? 5.231 -13.233 2.788 1.00 91.62 186 ILE A CA 1
ATOM 1428 C C . ILE A 1 186 ? 5.174 -12.474 4.118 1.00 91.62 186 ILE A C 1
ATOM 1430 O O . ILE A 1 186 ? 4.092 -12.310 4.679 1.00 91.62 186 ILE A O 1
ATOM 1434 N N . GLY A 1 187 ? 6.316 -11.980 4.602 1.00 92.31 187 GLY A N 1
ATOM 1435 C CA . GLY A 1 187 ? 6.415 -11.267 5.872 1.00 92.31 187 GLY A CA 1
ATOM 1436 C C . GLY A 1 187 ? 5.556 -10.005 5.893 1.00 92.31 187 GLY A C 1
ATOM 1437 O O . GLY A 1 187 ? 4.756 -9.818 6.810 1.00 92.31 187 GLY A O 1
ATOM 1438 N N . GLY A 1 188 ? 5.642 -9.192 4.836 1.00 92.81 188 GLY A N 1
ATOM 1439 C CA . GLY A 1 188 ? 4.837 -7.983 4.684 1.00 92.81 188 GLY A CA 1
ATOM 1440 C C . GLY A 1 188 ? 3.337 -8.276 4.638 1.00 92.81 188 GLY A C 1
ATOM 1441 O O . GLY A 1 188 ? 2.566 -7.615 5.329 1.00 92.81 188 GLY A O 1
ATOM 1442 N N . VAL A 1 189 ? 2.913 -9.303 3.889 1.00 93.25 189 VAL A N 1
ATOM 1443 C CA . VAL A 1 189 ? 1.495 -9.689 3.804 1.00 93.25 189 VAL A CA 1
ATOM 1444 C C . VAL A 1 189 ? 0.964 -10.206 5.142 1.00 93.25 189 VAL A C 1
ATOM 1446 O O . VAL A 1 189 ? -0.129 -9.813 5.549 1.00 93.25 189 VAL A O 1
ATOM 1449 N N . ARG A 1 190 ? 1.719 -11.061 5.842 1.00 93.00 190 ARG A N 1
ATOM 1450 C CA . ARG A 1 190 ? 1.304 -11.613 7.142 1.00 93.00 190 ARG A CA 1
ATOM 1451 C C . ARG A 1 190 ? 1.218 -10.537 8.222 1.00 93.00 190 ARG A C 1
ATOM 1453 O O . ARG A 1 190 ? 0.248 -10.513 8.978 1.00 93.00 190 ARG A O 1
ATOM 1460 N N . GLU A 1 191 ? 2.179 -9.614 8.265 1.00 93.69 191 GLU A N 1
ATOM 1461 C CA . GLU A 1 191 ? 2.107 -8.446 9.149 1.00 93.69 191 GLU A CA 1
ATOM 1462 C C . GLU A 1 191 ? 0.873 -7.589 8.842 1.00 93.69 191 GLU A C 1
ATOM 1464 O O . GLU A 1 191 ? 0.130 -7.231 9.753 1.00 93.69 191 GLU A O 1
ATOM 1469 N N . GLU A 1 192 ? 0.597 -7.304 7.569 1.00 94.31 192 GLU A N 1
ATOM 1470 C CA . GLU A 1 192 ? -0.541 -6.468 7.187 1.00 94.31 192 GLU A CA 1
ATOM 1471 C C . GLU A 1 192 ? -1.892 -7.115 7.524 1.00 94.31 192 GLU A C 1
ATOM 1473 O O . GLU A 1 192 ? -2.772 -6.462 8.083 1.00 94.31 192 GLU A O 1
ATOM 1478 N N . ILE A 1 193 ? -2.050 -8.417 7.270 1.00 92.06 193 ILE A N 1
ATOM 1479 C CA . ILE A 1 193 ? -3.248 -9.170 7.674 1.00 92.06 193 ILE A CA 1
ATOM 1480 C C . ILE A 1 193 ? -3.409 -9.150 9.199 1.00 92.06 193 ILE A C 1
ATOM 1482 O O . ILE A 1 193 ? -4.520 -8.965 9.706 1.00 92.06 193 ILE A O 1
ATOM 1486 N N . SER A 1 194 ? -2.311 -9.305 9.942 1.00 93.19 194 SER A N 1
ATOM 1487 C CA . SER A 1 194 ? -2.327 -9.231 11.402 1.00 93.19 194 SER A CA 1
ATOM 1488 C C . SER A 1 194 ? -2.766 -7.857 11.906 1.00 93.19 194 SER A C 1
ATOM 1490 O O . SER A 1 194 ? -3.581 -7.780 12.827 1.00 93.19 194 SER A O 1
ATOM 1492 N N . LEU A 1 195 ? -2.246 -6.778 11.315 1.00 93.19 195 LEU A N 1
ATOM 1493 C CA . LEU A 1 195 ? -2.603 -5.410 11.682 1.00 93.19 195 LEU A CA 1
ATOM 1494 C C . LEU A 1 195 ? -4.060 -5.102 11.340 1.00 93.19 195 LEU A C 1
ATOM 1496 O O . LEU A 1 195 ? -4.760 -4.519 12.164 1.00 93.19 195 LEU A O 1
ATOM 1500 N N . ASP A 1 196 ? -4.550 -5.532 10.177 1.00 90.69 196 ASP A N 1
ATOM 1501 C CA . ASP A 1 196 ? -5.938 -5.307 9.771 1.00 90.69 196 ASP A CA 1
ATOM 1502 C C . ASP A 1 196 ? -6.920 -6.034 10.709 1.00 90.69 196 ASP A C 1
ATOM 1504 O O . ASP A 1 196 ? -7.878 -5.429 11.193 1.00 90.69 196 ASP A O 1
ATOM 1508 N N . ARG A 1 197 ? -6.633 -7.291 11.086 1.00 89.06 197 ARG A N 1
ATOM 1509 C CA . ARG A 1 197 ? -7.408 -8.030 12.105 1.00 89.06 197 ARG A CA 1
ATOM 1510 C C . ARG A 1 197 ? -7.389 -7.332 13.463 1.00 89.06 197 ARG A C 1
ATOM 1512 O O . ARG A 1 197 ? -8.433 -7.207 14.105 1.00 89.06 197 ARG A O 1
ATOM 1519 N N . LEU A 1 198 ? -6.219 -6.863 13.897 1.00 91.31 198 LEU A N 1
ATOM 1520 C CA . LEU A 1 198 ? -6.074 -6.120 15.147 1.00 91.31 198 LEU A CA 1
ATOM 1521 C C . LEU A 1 198 ? -6.909 -4.836 15.116 1.00 91.31 198 LEU A C 1
ATOM 1523 O O . LEU A 1 198 ? -7.646 -4.555 16.062 1.00 91.31 198 LEU A O 1
ATOM 1527 N N . MET A 1 199 ? -6.835 -4.074 14.025 1.00 88.62 199 MET A N 1
ATOM 1528 C CA . MET A 1 199 ? -7.577 -2.827 13.874 1.00 88.62 199 MET A CA 1
ATOM 1529 C C . MET A 1 199 ? -9.091 -3.062 13.827 1.00 88.62 199 MET A C 1
ATOM 1531 O O . MET A 1 199 ? -9.839 -2.280 14.411 1.00 88.62 199 MET A O 1
ATOM 1535 N N . GLN A 1 200 ? -9.550 -4.144 13.191 1.00 85.06 200 GLN A N 1
ATOM 1536 C CA . GLN A 1 200 ? -10.958 -4.551 13.206 1.00 85.06 200 GLN A CA 1
ATOM 1537 C C . GLN A 1 200 ? -11.420 -4.929 14.623 1.00 85.06 200 GLN A C 1
ATOM 1539 O O . GLN A 1 200 ? -12.493 -4.510 15.054 1.00 85.06 200 GLN A O 1
ATOM 1544 N N . GLY A 1 201 ? -10.597 -5.663 15.381 1.00 85.06 201 GLY A N 1
ATOM 1545 C CA . GLY A 1 201 ? -10.907 -6.071 16.756 1.00 85.06 201 GLY A CA 1
ATOM 1546 C C . GLY A 1 201 ? -10.874 -4.934 17.788 1.00 85.06 201 GLY A C 1
ATOM 1547 O O . GLY A 1 201 ? -11.593 -4.995 18.784 1.00 85.06 201 GLY A O 1
ATOM 1548 N N . ALA A 1 202 ? -10.071 -3.892 17.551 1.00 87.62 202 ALA A N 1
ATOM 1549 C CA . ALA A 1 202 ? -9.861 -2.761 18.465 1.00 87.62 202 ALA A CA 1
ATOM 1550 C C . ALA A 1 202 ? -10.407 -1.424 17.942 1.00 87.62 202 ALA A C 1
ATOM 1552 O O . ALA A 1 202 ? -10.009 -0.357 18.417 1.00 87.62 202 ALA A O 1
ATOM 1553 N N . GLN A 1 203 ? -11.300 -1.456 16.950 1.00 82.81 203 GLN A N 1
ATOM 1554 C CA . GLN A 1 203 ? -11.708 -0.266 16.204 1.00 82.81 203 GLN A CA 1
ATOM 1555 C C . GLN A 1 203 ? -12.216 0.867 17.111 1.00 82.81 203 GLN A C 1
ATOM 1557 O O . GLN A 1 203 ? -11.817 2.020 16.949 1.00 82.81 203 GLN A O 1
ATOM 1562 N N . GLU A 1 204 ? -13.091 0.558 18.072 1.00 82.19 204 GLU A N 1
ATOM 1563 C CA . GLU A 1 204 ? -13.666 1.559 18.981 1.00 82.19 204 GLU A CA 1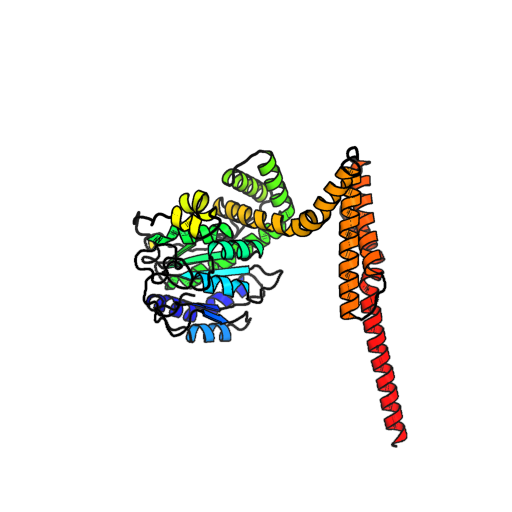
ATOM 1564 C C . GLU A 1 204 ? -12.614 2.200 19.890 1.00 82.19 204 GLU A C 1
ATOM 1566 O O . GLU A 1 204 ? -12.675 3.401 20.159 1.00 82.19 204 GLU A O 1
ATOM 1571 N N . ASP A 1 205 ? -11.643 1.415 20.357 1.00 88.06 205 ASP A N 1
ATOM 1572 C CA . ASP A 1 205 ? -10.598 1.898 21.253 1.00 88.06 205 ASP A CA 1
ATOM 1573 C C . ASP A 1 205 ? -9.580 2.753 20.510 1.00 88.06 205 ASP A C 1
ATOM 1575 O O . ASP A 1 205 ? -9.187 3.799 21.019 1.00 88.06 205 ASP A O 1
ATOM 1579 N N . ILE A 1 206 ? -9.203 2.347 19.292 1.00 88.50 206 ILE A N 1
ATOM 1580 C CA . ILE A 1 206 ? -8.313 3.119 18.420 1.00 88.50 206 ILE A CA 1
ATOM 1581 C C . ILE A 1 206 ? -8.943 4.480 18.118 1.00 88.50 206 ILE A C 1
ATOM 1583 O O . ILE A 1 206 ? -8.301 5.511 18.311 1.00 88.50 206 ILE A O 1
ATOM 1587 N N . VAL A 1 207 ? -10.219 4.506 17.718 1.00 86.44 207 VAL A N 1
ATOM 1588 C CA . VAL A 1 207 ? -10.933 5.763 17.441 1.00 86.44 207 VAL A CA 1
ATOM 1589 C C . VAL A 1 207 ? -11.007 6.638 18.693 1.00 86.44 207 VAL A C 1
ATOM 1591 O O . VAL A 1 207 ? -10.705 7.829 18.623 1.00 86.44 207 VAL A O 1
ATOM 1594 N N . ARG A 1 208 ? -11.335 6.059 19.854 1.00 85.88 208 ARG A N 1
ATOM 1595 C CA . ARG A 1 208 ? -11.385 6.801 21.122 1.00 85.8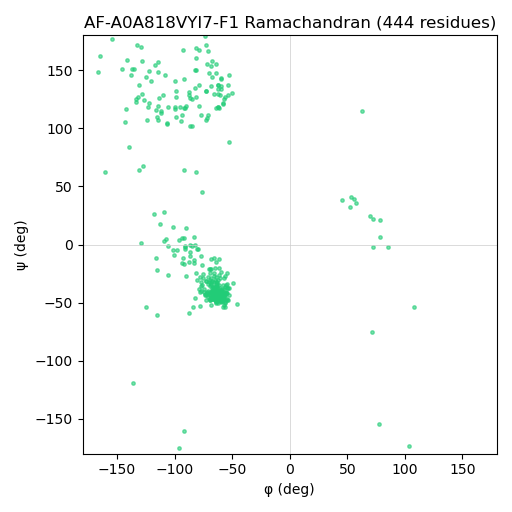8 208 ARG A CA 1
ATOM 1596 C C . ARG A 1 208 ? -10.023 7.380 21.502 1.00 85.88 208 ARG A C 1
ATOM 1598 O O . ARG A 1 208 ? -9.952 8.543 21.889 1.00 85.88 208 ARG A O 1
ATOM 1605 N N . ALA A 1 209 ? -8.958 6.589 21.386 1.00 88.69 209 ALA A N 1
ATOM 1606 C CA . ALA A 1 209 ? -7.600 7.023 21.687 1.00 88.69 209 ALA A CA 1
ATOM 1607 C C . ALA A 1 209 ? -7.168 8.175 20.768 1.00 88.69 209 ALA A C 1
ATOM 1609 O O . ALA A 1 209 ? -6.576 9.140 21.248 1.00 88.69 209 ALA A O 1
ATOM 1610 N N . MET A 1 210 ? -7.525 8.116 19.479 1.00 88.19 210 MET A N 1
ATOM 1611 C CA . MET A 1 210 ? -7.276 9.199 18.524 1.00 88.19 210 MET A CA 1
ATOM 1612 C C . MET A 1 210 ? -8.071 10.471 18.840 1.00 88.19 210 MET A C 1
ATOM 1614 O O . MET A 1 210 ? -7.521 11.564 18.750 1.00 88.19 210 MET A O 1
ATOM 1618 N N . ASP A 1 211 ? -9.346 10.357 19.215 1.00 86.50 211 ASP A N 1
ATOM 1619 C CA . ASP A 1 211 ? -10.179 11.516 19.570 1.00 86.50 211 ASP A CA 1
ATOM 1620 C C . ASP A 1 211 ? -9.670 12.215 20.837 1.00 86.50 211 ASP A C 1
ATOM 1622 O O . ASP A 1 211 ? -9.618 13.446 20.903 1.00 86.50 211 ASP A O 1
ATOM 1626 N N . GLN A 1 212 ? -9.243 11.431 21.828 1.00 86.81 212 GLN A N 1
ATOM 1627 C CA . GLN A 1 212 ? -8.610 11.952 23.036 1.00 86.81 212 GLN A CA 1
ATOM 1628 C C . GLN A 1 212 ? -7.259 12.594 22.721 1.00 86.81 212 GLN A C 1
ATOM 1630 O O . GLN A 1 212 ? -7.009 13.705 23.164 1.00 86.81 212 GLN A O 1
ATOM 1635 N N . ALA A 1 213 ? -6.410 11.939 21.923 1.00 88.00 213 ALA A N 1
ATOM 1636 C CA . ALA A 1 213 ? -5.120 12.500 21.519 1.00 88.00 213 ALA A CA 1
ATOM 1637 C C . ALA A 1 213 ? -5.283 13.833 20.775 1.00 88.00 213 ALA A C 1
ATOM 1639 O O . ALA A 1 213 ? -4.558 14.784 21.045 1.00 88.00 213 ALA A O 1
ATOM 1640 N N . HIS A 1 214 ? -6.292 13.933 19.905 1.00 85.56 214 HIS A N 1
ATOM 1641 C CA . HIS A 1 214 ? -6.627 15.180 19.226 1.00 85.56 214 HIS A CA 1
ATOM 1642 C C . HIS A 1 214 ? -7.094 16.276 20.195 1.00 85.56 214 HIS A C 1
ATOM 1644 O O . HIS A 1 214 ? -6.709 17.431 20.038 1.00 85.56 214 HIS A O 1
ATOM 1650 N N . THR A 1 215 ? -7.903 15.923 21.199 1.00 86.00 215 THR A N 1
ATOM 1651 C CA . THR A 1 215 ? -8.370 16.866 22.233 1.00 86.00 215 THR A CA 1
ATOM 1652 C C . THR A 1 215 ? -7.215 17.374 23.095 1.00 86.00 215 THR A C 1
ATOM 1654 O O . THR A 1 215 ? -7.181 18.549 23.449 1.00 86.00 215 THR A O 1
ATOM 1657 N N . ASP A 1 216 ? -6.256 16.498 23.378 1.00 87.81 216 ASP A N 1
ATOM 1658 C CA . ASP A 1 216 ? -5.067 16.795 24.175 1.00 87.81 216 ASP A CA 1
ATOM 1659 C C . ASP A 1 216 ? -3.971 17.515 23.365 1.00 87.81 216 ASP A C 1
ATOM 1661 O O . ASP A 1 216 ? -2.949 17.898 23.927 1.00 87.81 216 ASP A O 1
ATOM 1665 N N . GLY A 1 217 ? -4.170 17.712 22.055 1.00 87.56 217 GLY A N 1
ATOM 1666 C CA . GLY A 1 217 ? -3.210 18.386 21.178 1.00 87.56 217 GLY A CA 1
ATOM 1667 C C . GLY A 1 217 ? -1.929 17.590 20.917 1.00 87.56 217 GLY A C 1
ATOM 1668 O O . GLY A 1 217 ? -0.906 18.198 20.613 1.00 87.56 217 GLY A O 1
ATOM 1669 N N . LEU A 1 218 ? -1.981 16.261 21.042 1.00 89.44 218 LEU A N 1
ATOM 1670 C CA . LEU A 1 218 ? -0.816 15.393 20.879 1.00 89.44 218 LEU A CA 1
ATOM 1671 C C . LEU A 1 218 ? -0.347 15.314 19.428 1.00 89.44 218 LEU A C 1
ATOM 1673 O O . LEU A 1 218 ? -1.156 15.310 18.491 1.00 89.44 218 LEU A O 1
ATOM 1677 N N . ASP A 1 219 ? 0.963 15.164 19.255 1.00 89.06 219 ASP A N 1
ATOM 1678 C CA . ASP A 1 219 ? 1.543 14.876 17.951 1.00 89.06 219 ASP A CA 1
ATOM 1679 C C . ASP A 1 219 ? 1.281 13.422 17.507 1.00 89.06 219 ASP A C 1
ATOM 1681 O O . ASP A 1 219 ? 0.621 12.614 18.173 1.00 89.06 219 ASP A O 1
ATOM 1685 N N . GLU A 1 220 ? 1.760 13.070 16.316 1.00 87.06 220 GLU A N 1
ATOM 1686 C CA . GLU A 1 220 ? 1.527 11.751 15.738 1.00 87.06 220 GLU A CA 1
ATOM 1687 C C . GLU A 1 220 ? 2.263 10.618 16.472 1.00 87.06 220 GLU A C 1
ATOM 1689 O O . GLU A 1 220 ? 1.719 9.519 16.614 1.00 87.06 220 GLU A O 1
ATOM 1694 N N . THR A 1 221 ? 3.468 10.889 16.971 1.00 90.12 221 THR A N 1
ATOM 1695 C CA . THR A 1 221 ? 4.284 9.919 17.709 1.00 90.12 221 THR A CA 1
ATOM 1696 C C . THR A 1 221 ? 3.692 9.671 19.094 1.00 90.12 221 THR A C 1
ATOM 1698 O O . THR A 1 221 ? 3.569 8.522 19.522 1.00 90.12 221 THR A O 1
ATOM 1701 N N . GLU A 1 222 ? 3.242 10.723 19.768 1.00 92.56 222 GLU A N 1
ATOM 1702 C CA . GLU A 1 222 ? 2.519 10.658 21.036 1.00 92.56 222 GLU A CA 1
ATOM 1703 C C . GLU A 1 222 ? 1.173 9.936 20.877 1.00 92.56 222 GLU A C 1
ATOM 1705 O O . GLU A 1 222 ? 0.813 9.080 21.692 1.00 92.56 222 GLU A O 1
ATOM 1710 N N . THR A 1 223 ? 0.452 10.205 19.783 1.00 92.62 223 THR A N 1
ATOM 1711 C CA . THR A 1 223 ? -0.782 9.483 19.437 1.00 92.62 223 THR A CA 1
ATOM 1712 C C . THR A 1 223 ? -0.508 7.991 19.228 1.00 92.62 223 THR A C 1
ATOM 1714 O O . THR A 1 223 ? -1.235 7.149 19.762 1.00 92.62 223 THR A O 1
ATOM 1717 N N . ALA A 1 224 ? 0.556 7.640 18.498 1.00 93.62 224 ALA A N 1
ATOM 1718 C CA . ALA A 1 224 ? 0.966 6.252 18.296 1.00 93.62 224 ALA A CA 1
ATOM 1719 C C . ALA A 1 224 ? 1.334 5.572 19.625 1.00 93.62 224 ALA A C 1
ATOM 1721 O O . ALA A 1 224 ? 0.879 4.459 19.893 1.00 93.62 224 ALA A O 1
ATOM 1722 N N . ALA A 1 225 ? 2.081 6.250 20.501 1.00 94.31 225 ALA A N 1
ATOM 1723 C CA . ALA A 1 225 ? 2.425 5.738 21.826 1.00 94.31 225 ALA A CA 1
ATOM 1724 C C . ALA A 1 225 ? 1.177 5.465 22.683 1.00 94.31 225 ALA A C 1
ATOM 1726 O O . ALA A 1 225 ? 1.104 4.437 23.363 1.00 94.31 225 ALA A O 1
ATOM 1727 N N . ARG A 1 226 ? 0.166 6.340 22.605 1.00 93.94 226 ARG A N 1
ATOM 1728 C CA . ARG A 1 226 ? -1.118 6.153 23.288 1.00 93.94 226 ARG A CA 1
ATOM 1729 C C . ARG A 1 226 ? -1.884 4.947 22.752 1.00 93.94 226 ARG A C 1
ATOM 1731 O O . ARG A 1 226 ? -2.319 4.119 23.548 1.00 93.94 226 ARG A O 1
ATOM 1738 N N . ILE A 1 227 ? -2.012 4.812 21.431 1.00 93.19 227 ILE A N 1
ATOM 1739 C CA . ILE A 1 227 ? -2.659 3.643 20.812 1.00 93.19 227 ILE A CA 1
ATOM 1740 C C . ILE A 1 227 ? -1.935 2.363 21.221 1.00 93.19 227 ILE A C 1
ATOM 1742 O O . ILE A 1 227 ? -2.581 1.408 21.645 1.00 93.19 227 ILE A O 1
ATOM 1746 N N . ARG A 1 228 ? -0.601 2.357 21.173 1.00 94.25 228 ARG A N 1
ATOM 1747 C CA . ARG A 1 228 ? 0.208 1.220 21.613 1.00 94.25 228 ARG A CA 1
ATOM 1748 C C . ARG A 1 228 ? -0.098 0.838 23.059 1.00 94.25 228 ARG A C 1
ATOM 1750 O O . ARG A 1 228 ? -0.348 -0.330 23.332 1.00 94.25 228 ARG A O 1
ATOM 1757 N N . HIS A 1 229 ? -0.147 1.810 23.970 1.00 92.75 229 HIS A N 1
ATOM 1758 C CA . HIS A 1 229 ? -0.504 1.564 25.369 1.00 92.75 229 HIS A CA 1
ATOM 1759 C C . HIS A 1 229 ? -1.922 0.983 25.508 1.00 92.75 229 HIS A C 1
ATOM 1761 O O . HIS A 1 229 ? -2.139 0.032 26.259 1.00 92.75 229 HIS A O 1
ATOM 1767 N N . THR A 1 230 ? -2.895 1.506 24.756 1.00 91.31 230 THR A N 1
ATOM 1768 C CA . THR A 1 230 ? -4.262 0.969 24.724 1.00 91.31 230 THR A CA 1
ATOM 1769 C C . THR A 1 230 ? -4.295 -0.486 24.247 1.00 91.31 230 THR A C 1
ATOM 1771 O O . THR A 1 230 ? -4.938 -1.318 24.888 1.00 91.31 230 THR A O 1
ATOM 1774 N N . LEU A 1 231 ? -3.583 -0.819 23.171 1.00 92.50 231 LEU A N 1
ATOM 1775 C CA . LEU A 1 231 ? -3.524 -2.176 22.616 1.00 92.50 231 LEU A CA 1
ATOM 1776 C C . LEU A 1 231 ? -2.798 -3.150 23.555 1.00 92.50 231 LEU A C 1
ATOM 1778 O O . LEU A 1 231 ? -3.295 -4.250 23.802 1.00 92.50 231 LEU A O 1
ATOM 1782 N N . ALA A 1 232 ? -1.692 -2.713 24.164 1.00 91.62 232 ALA A N 1
ATOM 1783 C CA . ALA A 1 232 ? -0.957 -3.480 25.167 1.00 91.62 232 ALA A CA 1
ATOM 1784 C C . ALA A 1 232 ? -1.825 -3.780 26.401 1.00 91.62 232 ALA A C 1
ATOM 1786 O O . ALA A 1 232 ? -1.863 -4.914 26.875 1.00 91.62 232 ALA A O 1
ATOM 1787 N N . SER A 1 233 ? -2.628 -2.811 26.868 1.00 90.62 233 SER A N 1
ATOM 1788 C CA . SER A 1 233 ? -3.560 -3.021 27.991 1.00 90.62 233 SER A CA 1
ATOM 1789 C C . SER A 1 233 ? -4.598 -4.122 27.727 1.00 90.62 233 SER A C 1
ATOM 1791 O O . SER A 1 233 ? -5.110 -4.743 28.659 1.00 90.62 233 SER A O 1
ATOM 1793 N N . LYS A 1 234 ? -4.879 -4.396 26.447 1.00 88.94 234 LYS A N 1
ATOM 1794 C CA . LYS A 1 234 ? -5.792 -5.444 25.984 1.00 88.94 234 LYS A CA 1
ATOM 1795 C C . LYS A 1 234 ? -5.090 -6.746 25.602 1.00 88.94 234 LYS A C 1
ATOM 1797 O O . LYS A 1 234 ? -5.774 -7.666 25.162 1.00 88.94 234 LYS A O 1
ATOM 1802 N N . LYS A 1 235 ? -3.767 -6.834 25.790 1.00 89.62 235 LYS A N 1
ATOM 1803 C CA . LYS A 1 235 ? -2.934 -7.983 25.397 1.00 89.62 235 LYS A CA 1
ATOM 1804 C C . LYS A 1 235 ? -3.124 -8.345 23.923 1.00 89.62 235 LYS A C 1
ATOM 1806 O O . LYS A 1 235 ? -3.289 -9.508 23.568 1.00 89.62 235 LYS A O 1
ATOM 1811 N N . MET A 1 236 ? -3.209 -7.318 23.080 1.00 88.44 236 MET A N 1
ATOM 1812 C CA . MET A 1 236 ? -3.321 -7.503 21.642 1.00 88.44 236 MET A CA 1
ATOM 1813 C C . MET A 1 236 ? -1.935 -7.601 21.033 1.00 88.44 236 MET A C 1
ATOM 1815 O O . MET A 1 236 ? -1.079 -6.752 21.285 1.00 88.44 236 MET A O 1
ATOM 1819 N N . HIS A 1 237 ? -1.761 -8.625 20.211 1.00 89.75 237 HIS A N 1
ATOM 1820 C CA . HIS A 1 237 ? -0.500 -8.951 19.572 1.00 89.75 237 HIS A CA 1
ATOM 1821 C C . HIS A 1 237 ? -0.617 -8.837 18.055 1.00 89.75 237 HIS A C 1
ATOM 1823 O O . HIS A 1 237 ? -1.713 -8.965 17.498 1.00 89.75 237 HIS A O 1
ATOM 1829 N N . ALA A 1 238 ? 0.511 -8.592 17.394 1.00 91.25 238 ALA A N 1
ATOM 1830 C CA . ALA A 1 238 ? 0.599 -8.570 15.943 1.00 91.25 238 ALA A CA 1
ATOM 1831 C C . ALA A 1 238 ? 1.859 -9.292 15.455 1.00 91.25 238 ALA A C 1
ATOM 1833 O O . ALA A 1 238 ? 2.879 -9.321 16.140 1.00 91.25 238 ALA A O 1
ATOM 1834 N N . HIS A 1 239 ? 1.794 -9.864 14.254 1.00 92.88 239 HIS A N 1
ATOM 1835 C CA . HIS A 1 239 ? 2.993 -10.302 13.544 1.00 92.88 239 HIS A CA 1
ATOM 1836 C C . HIS A 1 239 ? 3.821 -9.084 13.127 1.00 92.88 239 HIS A C 1
ATOM 1838 O O . HIS A 1 239 ? 3.258 -8.055 12.750 1.00 92.88 239 HIS A O 1
ATOM 1844 N N . ARG A 1 240 ? 5.148 -9.202 13.160 1.00 92.12 240 ARG A N 1
ATOM 1845 C CA . ARG A 1 240 ? 6.072 -8.136 12.769 1.00 92.12 240 ARG A CA 1
ATOM 1846 C C . ARG A 1 240 ? 7.153 -8.684 11.855 1.00 92.12 240 ARG A C 1
ATOM 1848 O O . ARG A 1 240 ? 7.901 -9.576 12.239 1.00 92.12 240 ARG A O 1
ATOM 1855 N N . MET A 1 241 ? 7.283 -8.121 10.661 1.00 93.31 241 MET A N 1
ATOM 1856 C CA . MET A 1 241 ? 8.440 -8.367 9.815 1.00 93.31 241 MET A CA 1
ATOM 1857 C C . MET A 1 241 ? 9.587 -7.467 10.276 1.00 93.31 241 MET A C 1
ATOM 1859 O O . MET A 1 241 ? 9.447 -6.243 10.383 1.00 93.31 241 MET A O 1
ATOM 1863 N N . LYS A 1 242 ? 10.752 -8.059 10.544 1.00 91.12 242 LYS A N 1
ATOM 1864 C CA . LYS A 1 242 ? 11.973 -7.284 10.771 1.00 91.12 242 LYS A CA 1
ATOM 1865 C C . LYS A 1 242 ? 12.319 -6.508 9.506 1.00 91.12 242 LYS A C 1
ATOM 1867 O O . LYS A 1 242 ? 12.238 -7.023 8.400 1.00 91.12 242 LYS A O 1
ATOM 1872 N N . ASN A 1 243 ? 12.645 -5.234 9.675 1.00 90.44 243 ASN A N 1
ATOM 1873 C CA . ASN A 1 243 ? 12.993 -4.349 8.569 1.00 90.44 243 ASN A CA 1
ATOM 1874 C C . ASN A 1 243 ? 13.769 -3.135 9.097 1.00 90.44 243 ASN A C 1
ATOM 1876 O O . ASN A 1 243 ? 13.297 -2.000 9.062 1.00 90.44 243 ASN A O 1
ATOM 1880 N N . LYS A 1 244 ? 14.944 -3.384 9.684 1.00 86.12 244 LYS A N 1
ATOM 1881 C CA . LYS A 1 244 ? 15.739 -2.330 10.339 1.00 86.12 244 LYS A CA 1
ATOM 1882 C C . LYS A 1 244 ? 16.235 -1.274 9.351 1.00 86.12 244 LYS A C 1
ATOM 1884 O O . LYS A 1 244 ? 16.220 -0.092 9.671 1.00 86.12 244 LYS A O 1
ATOM 1889 N N . ALA A 1 245 ? 16.638 -1.698 8.156 1.00 84.88 245 ALA A N 1
ATOM 1890 C CA . ALA A 1 245 ? 17.137 -0.807 7.113 1.00 84.88 245 ALA A CA 1
ATOM 1891 C C . ALA A 1 245 ? 16.023 -0.016 6.395 1.00 84.88 245 ALA A C 1
ATOM 1893 O O . ALA A 1 245 ? 16.306 0.982 5.738 1.00 84.88 245 ALA A O 1
ATOM 1894 N N . GLY A 1 246 ? 14.764 -0.449 6.518 1.00 85.50 246 GLY A N 1
ATOM 1895 C CA . GLY A 1 246 ? 13.596 0.206 5.926 1.00 85.50 246 GLY A CA 1
ATOM 1896 C C . GLY A 1 246 ? 12.779 1.055 6.899 1.00 85.50 246 GLY A C 1
ATOM 1897 O O . GLY A 1 246 ? 11.636 1.389 6.592 1.00 85.50 246 GLY A O 1
ATOM 1898 N N . VAL A 1 247 ? 13.326 1.393 8.074 1.00 87.62 247 VAL A N 1
ATOM 1899 C CA . VAL A 1 247 ? 12.666 2.321 9.005 1.00 87.62 247 VAL A CA 1
ATOM 1900 C C . VAL A 1 247 ? 12.495 3.676 8.321 1.00 87.62 247 VAL A C 1
ATOM 1902 O O . VAL A 1 247 ? 13.451 4.231 7.786 1.00 87.62 247 VAL A O 1
ATOM 1905 N N . THR A 1 248 ? 11.269 4.199 8.342 1.00 88.44 248 THR A N 1
ATOM 1906 C CA . THR A 1 248 ? 10.925 5.488 7.736 1.00 88.44 248 THR A CA 1
ATOM 1907 C C . THR A 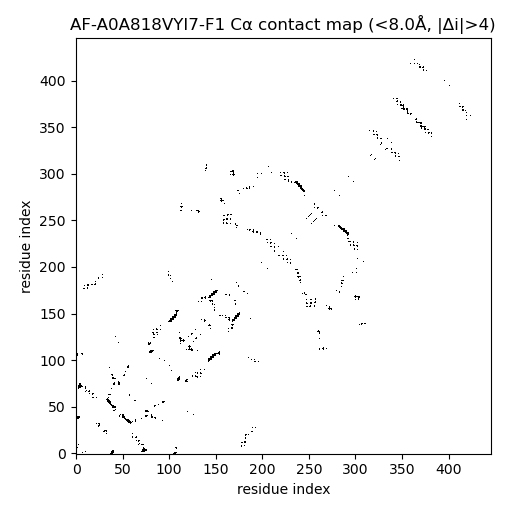1 248 ? 11.804 6.605 8.299 1.00 88.44 248 THR A C 1
ATOM 1909 O O . THR A 1 248 ? 11.877 6.784 9.517 1.00 88.44 248 THR A O 1
ATOM 1912 N N . SER A 1 249 ? 12.456 7.363 7.416 1.00 91.94 249 SER A N 1
ATOM 1913 C CA . SER A 1 249 ? 13.242 8.539 7.793 1.00 91.94 249 SER A CA 1
ATOM 1914 C C . SER A 1 249 ? 12.354 9.671 8.317 1.00 91.94 249 SER A C 1
ATOM 1916 O O . SER A 1 249 ? 11.157 9.747 8.015 1.00 91.94 249 SER A O 1
ATOM 1918 N N . LYS A 1 250 ? 12.939 10.588 9.099 1.00 90.62 250 LYS A N 1
ATOM 1919 C CA . LYS A 1 250 ? 12.212 11.767 9.597 1.00 90.62 250 LYS A CA 1
ATOM 1920 C C . LYS A 1 250 ? 11.786 12.673 8.448 1.00 90.62 250 LYS A C 1
ATOM 1922 O O . LYS A 1 250 ? 10.689 13.218 8.464 1.00 90.62 250 LYS A O 1
ATOM 1927 N N . GLU A 1 251 ? 12.626 12.785 7.427 1.00 91.81 251 GLU A N 1
ATOM 1928 C CA . GLU A 1 251 ? 12.377 13.531 6.200 1.00 91.81 251 GLU A CA 1
ATOM 1929 C C . GLU A 1 251 ? 11.142 12.982 5.473 1.00 91.81 251 GLU A C 1
ATOM 1931 O O . GLU A 1 251 ? 10.224 13.739 5.134 1.00 91.81 251 GLU A O 1
ATOM 1936 N N . ALA A 1 252 ? 11.070 11.657 5.304 1.00 92.19 252 ALA A N 1
ATOM 1937 C CA . ALA A 1 252 ? 9.915 10.996 4.712 1.00 92.19 252 ALA A CA 1
ATOM 1938 C C . ALA A 1 252 ? 8.640 11.196 5.548 1.00 92.19 252 ALA A C 1
ATOM 1940 O O . ALA A 1 252 ? 7.592 11.547 4.998 1.00 92.19 252 ALA A O 1
ATOM 1941 N N . GLU A 1 253 ? 8.721 11.006 6.868 1.00 91.19 253 GLU A N 1
ATOM 1942 C CA . GLU A 1 253 ? 7.582 11.090 7.789 1.00 91.19 253 GLU A CA 1
ATOM 1943 C C . GLU A 1 253 ? 7.038 12.522 7.940 1.00 91.19 253 GLU A C 1
ATOM 1945 O O . GLU A 1 253 ? 5.837 12.754 7.774 1.00 91.19 253 GLU A O 1
ATOM 1950 N N . GLU A 1 254 ? 7.897 13.494 8.237 1.00 90.06 254 GLU A N 1
ATOM 1951 C CA . GLU A 1 254 ? 7.490 14.841 8.652 1.00 90.06 254 GLU A CA 1
ATOM 1952 C C . GLU A 1 254 ? 7.332 15.812 7.474 1.00 90.06 254 GLU A C 1
ATOM 1954 O O . GLU A 1 254 ? 6.509 16.728 7.550 1.00 90.06 254 GLU A O 1
ATOM 1959 N N . TYR A 1 255 ? 8.048 15.595 6.363 1.00 91.19 255 TYR A N 1
ATOM 1960 C CA . TYR A 1 255 ? 8.089 16.541 5.243 1.00 91.19 255 TYR A CA 1
ATOM 1961 C C . TYR A 1 255 ? 7.479 15.973 3.962 1.00 91.19 255 TYR A C 1
ATOM 1963 O O . TYR A 1 255 ? 6.498 16.517 3.445 1.00 91.19 255 TYR A O 1
ATOM 1971 N N . TYR A 1 256 ? 8.026 14.875 3.439 1.00 94.75 256 TYR A N 1
ATOM 1972 C CA . TYR A 1 256 ? 7.628 14.358 2.128 1.00 94.75 256 TYR A CA 1
ATOM 1973 C C . TYR A 1 256 ? 6.222 13.744 2.152 1.00 94.75 256 TYR A C 1
ATOM 1975 O O . TYR A 1 256 ? 5.417 14.032 1.265 1.00 94.75 256 TYR A O 1
ATOM 1983 N N . SER A 1 257 ? 5.847 13.016 3.214 1.00 94.19 257 SER A N 1
ATOM 1984 C CA . SER A 1 257 ? 4.495 12.446 3.357 1.00 94.19 257 SER A CA 1
ATOM 1985 C C . SER A 1 257 ? 3.382 13.499 3.461 1.00 94.19 257 SER A C 1
ATOM 1987 O O . SER A 1 257 ? 2.198 13.175 3.317 1.00 94.19 257 SER A O 1
ATOM 1989 N N . LYS A 1 258 ? 3.733 14.765 3.729 1.00 94.25 258 LYS A N 1
ATOM 1990 C CA . LYS A 1 258 ? 2.793 15.888 3.855 1.00 94.25 258 LYS A CA 1
ATOM 1991 C C . LYS A 1 258 ? 2.583 16.646 2.545 1.00 94.25 258 LYS A C 1
ATOM 1993 O O . LYS A 1 258 ? 1.636 17.422 2.474 1.00 94.25 258 LYS A O 1
ATOM 1998 N N . CYS A 1 259 ? 3.399 16.395 1.519 1.00 94.50 259 CYS A N 1
ATOM 1999 C CA . CYS A 1 259 ? 3.253 17.045 0.216 1.00 94.50 259 CYS A CA 1
ATOM 2000 C C . CYS A 1 259 ? 1.905 16.689 -0.424 1.00 94.50 259 CYS A C 1
ATOM 2002 O O . CYS A 1 259 ? 1.466 15.536 -0.375 1.00 94.50 259 CYS A O 1
ATOM 2004 N N . VAL A 1 260 ? 1.226 17.672 -1.005 1.00 93.88 260 VAL A N 1
ATOM 2005 C CA . VAL A 1 260 ? -0.091 17.484 -1.629 1.00 93.88 260 VAL A CA 1
ATOM 2006 C C . VAL A 1 260 ? 0.035 16.821 -3.001 1.00 93.88 260 VAL A C 1
ATOM 2008 O O . VAL A 1 260 ? -0.817 16.009 -3.365 1.00 93.88 260 VAL A O 1
ATOM 2011 N N . ASP A 1 261 ? 1.091 17.154 -3.740 1.00 94.94 261 ASP A N 1
ATOM 2012 C CA . ASP A 1 261 ? 1.343 16.710 -5.109 1.00 94.94 261 ASP A CA 1
ATOM 2013 C C . ASP A 1 261 ? 2.842 16.727 -5.457 1.00 94.94 261 ASP A C 1
ATOM 2015 O O . ASP A 1 261 ? 3.691 17.118 -4.645 1.00 94.94 261 ASP A O 1
ATOM 2019 N N . MET A 1 262 ? 3.172 16.268 -6.665 1.00 94.50 262 MET A N 1
ATOM 2020 C CA . MET A 1 262 ? 4.544 16.189 -7.161 1.00 94.50 262 MET A CA 1
ATOM 2021 C C . MET A 1 262 ? 5.199 17.553 -7.344 1.00 94.50 262 MET A C 1
ATOM 2023 O O . MET A 1 262 ? 6.417 17.644 -7.230 1.00 94.50 262 MET A O 1
ATOM 2027 N N . SER A 1 263 ? 4.430 18.619 -7.584 1.00 92.62 263 SER A N 1
ATOM 2028 C CA . SER A 1 263 ? 5.002 19.964 -7.716 1.00 92.62 263 SER A CA 1
ATOM 2029 C C . SER A 1 263 ? 5.577 20.434 -6.380 1.00 92.62 263 SER A C 1
ATOM 2031 O O . SER A 1 263 ? 6.707 20.924 -6.319 1.00 92.62 263 SER A O 1
ATOM 2033 N N . GLU A 1 264 ? 4.833 20.223 -5.291 1.00 94.69 264 GLU A N 1
ATOM 2034 C CA . GLU A 1 264 ? 5.319 20.503 -3.942 1.00 94.69 264 GLU A CA 1
ATOM 2035 C C . GLU A 1 264 ? 6.482 19.577 -3.558 1.00 94.69 264 GLU A C 1
ATOM 2037 O O . GLU A 1 264 ? 7.499 20.055 -3.048 1.00 94.69 264 GLU A O 1
ATOM 2042 N N . MET A 1 265 ? 6.372 18.276 -3.849 1.00 94.31 265 MET A N 1
ATOM 2043 C CA . MET A 1 265 ? 7.441 17.307 -3.587 1.00 94.31 265 MET A CA 1
ATOM 2044 C C . MET A 1 265 ? 8.739 17.709 -4.282 1.00 94.31 265 MET A C 1
ATOM 2046 O O . MET A 1 265 ? 9.757 17.858 -3.614 1.00 94.31 265 MET A O 1
ATOM 2050 N N . LYS A 1 266 ? 8.699 17.976 -5.590 1.00 91.88 266 LYS A N 1
ATOM 2051 C CA . LYS A 1 266 ? 9.858 18.388 -6.393 1.00 91.88 266 LYS A CA 1
ATOM 2052 C C . LYS A 1 266 ? 10.543 19.634 -5.833 1.00 91.88 266 LYS A C 1
ATOM 2054 O O . LYS A 1 266 ? 11.764 19.727 -5.852 1.00 91.88 266 LYS A O 1
ATOM 2059 N N . SER A 1 267 ? 9.774 20.584 -5.295 1.00 91.25 267 SER A N 1
ATOM 2060 C CA . SER A 1 267 ? 10.332 21.806 -4.697 1.00 91.25 267 SER A CA 1
ATOM 2061 C C . SER A 1 267 ? 11.102 21.558 -3.392 1.00 91.25 267 SER A C 1
ATOM 2063 O O . SER A 1 267 ? 11.969 22.352 -3.024 1.00 91.25 267 SER A O 1
ATOM 2065 N N . LYS A 1 268 ? 10.782 20.469 -2.681 1.00 91.00 268 LYS A N 1
ATOM 2066 C CA . LYS A 1 268 ? 11.352 20.128 -1.371 1.00 91.00 268 LYS A CA 1
ATOM 2067 C C . LYS A 1 268 ? 12.363 18.989 -1.431 1.00 91.00 268 LYS A C 1
ATOM 2069 O O . LYS A 1 268 ? 13.202 18.901 -0.535 1.00 91.00 268 LYS A O 1
ATOM 2074 N N . TYR A 1 269 ? 12.253 18.110 -2.425 1.00 90.81 269 TYR A N 1
ATOM 2075 C CA . TYR A 1 269 ? 12.986 16.857 -2.469 1.00 90.81 269 TYR A CA 1
ATOM 2076 C C . TYR A 1 269 ? 14.485 17.099 -2.610 1.00 90.81 269 TYR A C 1
ATOM 2078 O O . TYR A 1 269 ? 14.947 17.836 -3.482 1.00 90.81 269 TYR A O 1
ATOM 2086 N N . LYS A 1 270 ? 15.254 16.453 -1.739 1.00 87.12 270 LYS A N 1
ATOM 2087 C CA . LYS A 1 270 ? 16.712 16.423 -1.805 1.00 87.12 270 LYS A CA 1
ATOM 2088 C C . LYS A 1 270 ? 17.132 14.970 -1.890 1.00 87.12 270 LYS A C 1
ATOM 2090 O O . LYS A 1 270 ? 16.795 14.197 -0.998 1.00 87.12 270 LYS A O 1
ATOM 2095 N N . LYS A 1 271 ? 17.863 14.620 -2.952 1.00 78.62 271 LYS A N 1
ATOM 2096 C CA . LYS A 1 271 ? 18.435 13.280 -3.109 1.00 78.62 271 LYS A CA 1
ATOM 2097 C C . LYS A 1 271 ? 19.245 12.921 -1.869 1.00 78.62 271 LYS A C 1
ATOM 2099 O O . LYS A 1 271 ? 20.109 13.695 -1.448 1.00 78.62 271 LYS A O 1
ATOM 2104 N N . THR A 1 272 ? 18.969 11.749 -1.308 1.00 70.56 272 THR A N 1
ATOM 2105 C CA . THR A 1 272 ? 19.739 11.207 -0.194 1.00 70.56 272 THR A CA 1
ATOM 2106 C C . THR A 1 272 ? 21.180 11.011 -0.671 1.00 70.56 272 THR A C 1
ATOM 2108 O O . THR A 1 272 ? 21.441 10.263 -1.616 1.00 70.56 272 THR A O 1
ATOM 2111 N N . VAL A 1 273 ? 22.129 11.722 -0.060 1.00 62.62 273 VAL A N 1
ATOM 2112 C CA . VAL A 1 273 ? 23.561 11.470 -0.281 1.00 62.62 273 VAL A CA 1
ATOM 2113 C C . VAL A 1 273 ? 23.866 10.115 0.351 1.00 62.62 273 VAL A C 1
ATOM 2115 O O . VAL A 1 273 ? 23.355 9.853 1.433 1.00 62.62 273 VAL A O 1
ATOM 2118 N N . MET A 1 274 ? 24.636 9.250 -0.326 1.00 55.31 274 MET A N 1
ATOM 2119 C CA . MET A 1 274 ? 24.967 7.891 0.136 1.00 55.31 274 MET A CA 1
ATOM 2120 C C . MET A 1 274 ? 25.543 7.897 1.560 1.00 55.31 274 MET A C 1
ATOM 2122 O O . MET A 1 274 ? 26.760 7.941 1.738 1.00 55.31 274 MET A O 1
ATOM 2126 N N . ASP A 1 275 ? 24.679 7.817 2.565 1.00 48.56 275 ASP A N 1
ATOM 2127 C CA . ASP A 1 275 ? 25.072 7.710 3.959 1.00 48.56 275 ASP A CA 1
ATOM 2128 C C . ASP A 1 275 ? 24.790 6.270 4.389 1.00 48.56 275 ASP A C 1
ATOM 2130 O O . ASP A 1 275 ? 23.646 5.848 4.542 1.00 48.56 275 ASP A O 1
ATOM 2134 N N . SER A 1 276 ? 25.870 5.490 4.486 1.00 52.66 276 SER A N 1
ATOM 2135 C CA . SER A 1 276 ? 25.931 4.045 4.758 1.00 52.66 276 SER A CA 1
ATOM 2136 C C . SER A 1 276 ? 25.267 3.119 3.715 1.00 52.66 276 SER A C 1
ATOM 2138 O O . SER A 1 276 ? 24.053 3.079 3.527 1.00 52.66 276 SER A O 1
ATOM 2140 N N . LYS A 1 277 ? 26.085 2.298 3.037 1.00 57.25 277 LYS A N 1
ATOM 2141 C CA . LYS A 1 277 ? 25.582 1.166 2.243 1.00 57.25 277 LYS A CA 1
ATOM 2142 C C . LYS A 1 277 ? 24.882 0.195 3.193 1.00 57.25 277 LYS A C 1
ATOM 2144 O O . LYS A 1 277 ? 25.548 -0.355 4.065 1.00 57.25 277 LYS A O 1
ATOM 2149 N N . VAL A 1 278 ? 23.584 -0.034 2.998 1.00 65.38 278 VAL A N 1
ATOM 2150 C CA . VAL A 1 278 ? 22.876 -1.152 3.637 1.00 65.38 278 VAL A CA 1
ATOM 2151 C C . VAL A 1 278 ? 23.584 -2.435 3.213 1.00 65.38 278 VAL A C 1
ATOM 2153 O O . VAL A 1 278 ? 23.754 -2.697 2.019 1.00 65.38 278 VAL A O 1
ATOM 2156 N N . THR A 1 279 ? 24.082 -3.192 4.184 1.00 67.69 279 THR A N 1
ATOM 2157 C CA . THR A 1 279 ? 24.818 -4.430 3.927 1.00 67.69 279 THR A CA 1
ATOM 2158 C C . THR A 1 279 ? 23.878 -5.629 3.947 1.00 67.69 279 THR A C 1
ATOM 2160 O O . THR A 1 279 ? 22.731 -5.540 4.384 1.00 67.69 279 THR A O 1
ATOM 2163 N N . MET A 1 280 ? 24.346 -6.786 3.470 1.00 66.00 280 MET A N 1
ATOM 2164 C CA . MET A 1 280 ? 23.540 -8.011 3.529 1.00 66.00 280 MET A CA 1
ATOM 2165 C C . MET A 1 280 ? 23.178 -8.411 4.966 1.00 66.00 280 MET A C 1
ATOM 2167 O O . MET A 1 280 ? 22.115 -8.991 5.167 1.00 66.00 280 MET A O 1
ATOM 2171 N N . ASP A 1 281 ? 24.013 -8.065 5.949 1.00 67.19 281 ASP A N 1
ATOM 2172 C CA . ASP A 1 281 ? 23.769 -8.360 7.366 1.00 67.19 281 ASP A CA 1
ATOM 2173 C C . ASP A 1 281 ? 22.619 -7.521 7.951 1.00 67.19 281 ASP A C 1
ATOM 2175 O O . ASP A 1 281 ? 21.995 -7.917 8.936 1.00 67.19 281 ASP A O 1
ATOM 2179 N N . ASP A 1 282 ? 22.287 -6.394 7.312 1.00 68.44 282 ASP A N 1
ATOM 2180 C CA . ASP A 1 282 ? 21.172 -5.524 7.698 1.00 68.44 282 ASP A CA 1
ATOM 2181 C C . ASP A 1 282 ? 19.819 -6.004 7.134 1.00 68.44 282 ASP A C 1
ATOM 2183 O O . ASP A 1 282 ? 18.759 -5.540 7.569 1.00 68.44 282 ASP A O 1
ATOM 2187 N N . MET A 1 283 ? 19.839 -6.946 6.182 1.00 76.06 283 MET A N 1
ATOM 2188 C CA . MET A 1 283 ? 18.659 -7.470 5.489 1.00 76.06 283 MET A CA 1
ATOM 2189 C C . MET A 1 283 ? 18.086 -8.717 6.186 1.00 76.06 283 MET A C 1
ATOM 2191 O O . MET A 1 283 ? 18.062 -9.817 5.629 1.00 76.06 283 MET A O 1
ATOM 2195 N N . ASP A 1 284 ? 17.611 -8.540 7.421 1.00 83.19 284 ASP A N 1
ATOM 2196 C CA . ASP A 1 284 ? 16.840 -9.550 8.156 1.00 83.19 284 ASP A CA 1
ATOM 2197 C C . ASP A 1 284 ? 15.337 -9.258 8.048 1.00 83.19 284 ASP A C 1
ATOM 2199 O O . ASP A 1 284 ? 14.855 -8.306 8.660 1.00 83.19 284 ASP A O 1
ATOM 2203 N N . TYR A 1 285 ? 14.614 -10.101 7.299 1.00 88.75 285 TYR A N 1
ATOM 2204 C CA . TYR A 1 285 ? 13.155 -10.035 7.112 1.00 88.75 285 TYR A CA 1
ATOM 2205 C C . TYR A 1 285 ? 12.413 -11.170 7.815 1.00 88.75 285 TYR A C 1
ATOM 2207 O O . TYR A 1 285 ? 11.374 -11.643 7.346 1.00 88.75 2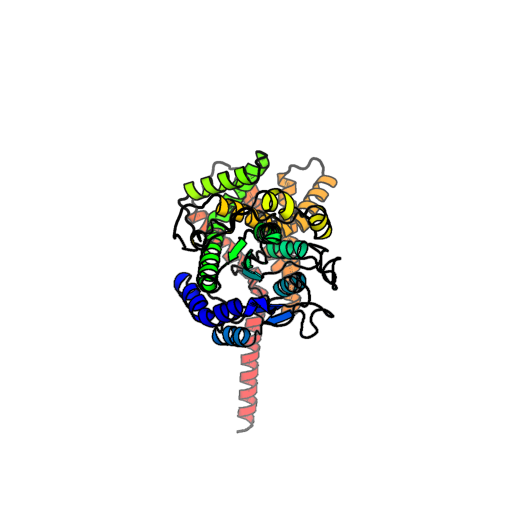85 TYR A O 1
ATOM 2215 N N . LYS A 1 286 ? 12.969 -11.707 8.906 1.00 87.81 286 LYS A N 1
ATOM 2216 C CA . LYS A 1 286 ? 12.250 -12.699 9.713 1.00 87.81 286 LYS A CA 1
ATOM 2217 C C . LYS A 1 286 ? 10.950 -12.110 10.250 1.00 87.81 286 LYS A C 1
ATOM 2219 O O . LYS A 1 286 ? 10.888 -10.934 10.605 1.00 87.81 286 LYS A O 1
ATOM 2224 N N . LEU A 1 287 ? 9.928 -12.955 10.292 1.00 88.44 287 LEU A N 1
ATOM 2225 C CA . LEU A 1 287 ? 8.652 -12.628 10.899 1.00 88.44 287 LEU A CA 1
ATOM 2226 C C . LEU A 1 287 ? 8.688 -13.066 12.364 1.00 88.44 287 LEU A C 1
ATOM 2228 O O . LEU A 1 287 ? 8.831 -14.257 12.640 1.00 88.44 287 LEU A O 1
ATOM 2232 N N . ASP A 1 288 ? 8.565 -12.112 13.276 1.00 88.38 288 ASP A N 1
ATOM 2233 C CA . ASP A 1 288 ? 8.300 -12.388 14.681 1.00 88.38 288 ASP A CA 1
ATOM 2234 C C . ASP A 1 288 ? 6.777 -12.483 14.867 1.00 88.38 288 ASP A C 1
ATOM 2236 O O . ASP A 1 288 ? 6.015 -11.627 14.402 1.00 88.38 288 ASP A O 1
ATOM 2240 N N . GLU A 1 289 ? 6.311 -13.567 15.484 1.00 85.69 289 GLU A N 1
ATOM 2241 C CA . GLU A 1 289 ? 4.885 -13.844 15.641 1.00 85.69 289 GLU A CA 1
ATOM 2242 C C . GLU A 1 289 ? 4.384 -13.453 17.032 1.00 85.69 289 GLU A C 1
ATOM 2244 O O . GLU A 1 289 ? 5.059 -13.694 18.028 1.00 85.69 289 GLU A O 1
ATOM 2249 N N . GLU A 1 290 ? 3.174 -12.885 17.086 1.00 80.06 290 GLU A N 1
ATOM 2250 C CA . GLU A 1 290 ? 2.471 -12.553 18.331 1.00 80.06 290 GLU A CA 1
ATOM 2251 C C . GLU A 1 290 ? 3.260 -11.641 19.294 1.00 80.06 290 GLU A C 1
ATOM 2253 O O . GLU A 1 290 ? 3.178 -11.767 20.516 1.00 80.06 290 GLU A O 1
ATOM 2258 N N . GLU A 1 291 ? 3.982 -10.657 18.756 1.00 85.69 291 GLU A N 1
ATOM 2259 C CA . GLU A 1 291 ? 4.657 -9.653 19.577 1.00 85.69 291 GLU A CA 1
ATOM 2260 C C . GLU A 1 291 ? 3.701 -8.542 20.031 1.00 85.69 291 GLU A C 1
ATOM 2262 O O . GLU A 1 291 ? 2.623 -8.326 19.468 1.00 85.69 291 GLU A O 1
ATOM 2267 N N . GLU A 1 292 ? 4.090 -7.817 21.082 1.00 88.94 292 GLU A N 1
ATOM 2268 C CA . GLU A 1 292 ? 3.459 -6.534 21.386 1.00 88.94 292 GLU A CA 1
ATOM 2269 C C . GLU A 1 292 ? 3.630 -5.565 20.211 1.00 88.94 292 GLU A C 1
ATOM 2271 O O . GLU A 1 292 ? 4.678 -5.506 19.568 1.00 88.94 292 GLU A O 1
ATOM 2276 N N . VAL A 1 293 ? 2.595 -4.764 19.958 1.00 91.69 293 VAL A N 1
ATOM 2277 C CA . VAL A 1 293 ? 2.586 -3.805 18.849 1.00 91.69 293 VAL A CA 1
ATOM 2278 C C . VAL A 1 293 ? 3.755 -2.829 18.982 1.00 91.69 293 VAL A C 1
ATOM 2280 O O . VAL A 1 293 ? 3.866 -2.099 19.971 1.00 91.69 293 VAL A O 1
ATOM 2283 N N . SER A 1 294 ? 4.618 -2.782 17.966 1.00 91.75 294 SER A N 1
ATOM 2284 C CA . SER A 1 294 ? 5.778 -1.888 17.971 1.00 91.75 294 SER A CA 1
ATOM 2285 C C . SER A 1 294 ? 5.370 -0.415 17.813 1.00 91.75 294 SER A 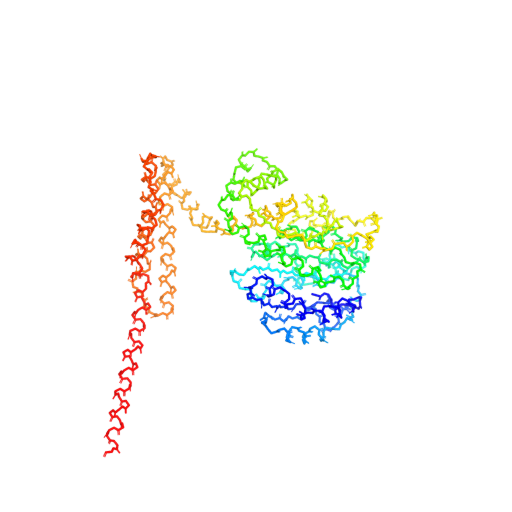C 1
ATOM 2287 O O . SER A 1 294 ? 4.240 -0.090 17.438 1.00 91.75 294 SER A O 1
ATOM 2289 N N . THR A 1 295 ? 6.293 0.517 18.075 1.00 90.50 295 THR A N 1
ATOM 2290 C CA . THR A 1 295 ? 6.044 1.951 17.830 1.00 90.50 295 THR A CA 1
ATOM 2291 C C . THR A 1 295 ? 5.745 2.215 16.353 1.00 90.50 295 THR A C 1
ATOM 2293 O O . THR A 1 295 ? 4.832 2.968 16.026 1.00 90.50 295 THR A O 1
ATOM 2296 N N . GLU A 1 296 ? 6.484 1.564 15.457 1.00 89.94 296 GLU A N 1
ATOM 2297 C CA . GLU A 1 296 ? 6.343 1.697 14.006 1.00 89.94 296 GLU A CA 1
ATOM 2298 C C . GLU A 1 296 ? 4.988 1.153 13.543 1.00 89.94 296 GLU A C 1
ATOM 2300 O O . GLU A 1 296 ? 4.284 1.806 12.774 1.00 89.94 296 GLU A O 1
ATOM 2305 N N . GLN A 1 297 ? 4.567 -0.000 14.069 1.00 93.38 297 GLN A N 1
ATOM 2306 C CA . GLN A 1 297 ? 3.239 -0.554 13.804 1.00 93.38 297 GLN A CA 1
ATOM 2307 C C . GLN A 1 297 ? 2.126 0.356 14.329 1.00 93.38 297 GLN A C 1
ATOM 2309 O O . GLN A 1 297 ? 1.136 0.584 13.637 1.00 93.38 297 GLN A O 1
ATOM 2314 N N . ALA A 1 298 ? 2.297 0.948 15.513 1.00 93.44 298 ALA A N 1
ATOM 2315 C CA . ALA A 1 298 ? 1.335 1.902 16.048 1.00 93.44 298 ALA A CA 1
ATOM 2316 C C . ALA A 1 298 ? 1.217 3.164 15.174 1.00 93.44 298 ALA A C 1
ATOM 2318 O O . ALA A 1 298 ? 0.100 3.620 14.927 1.00 93.44 298 ALA A O 1
ATOM 2319 N N . LYS A 1 299 ? 2.326 3.693 14.633 1.00 93.19 299 LYS A N 1
ATOM 2320 C CA . LYS A 1 299 ? 2.296 4.801 13.656 1.00 93.19 299 LYS A CA 1
ATOM 2321 C C . LYS A 1 299 ? 1.534 4.418 12.383 1.00 93.19 299 LYS A C 1
ATOM 2323 O O . LYS A 1 299 ? 0.700 5.185 11.902 1.00 93.19 299 LYS A O 1
ATOM 2328 N N . ARG A 1 300 ? 1.741 3.201 11.873 1.00 94.31 300 ARG A N 1
ATOM 2329 C CA . ARG A 1 300 ? 0.980 2.670 10.728 1.00 94.31 300 ARG A CA 1
ATOM 2330 C C . ARG A 1 300 ? -0.517 2.581 11.029 1.00 94.31 300 ARG A C 1
ATOM 2332 O O . ARG A 1 300 ? -1.329 3.023 10.217 1.00 94.31 300 ARG A O 1
ATOM 2339 N N . ILE A 1 301 ? -0.888 2.103 12.220 1.00 93.88 301 ILE A N 1
ATOM 2340 C CA . ILE A 1 301 ? -2.283 2.076 12.688 1.00 93.88 301 ILE A CA 1
ATOM 2341 C C . ILE A 1 301 ? -2.866 3.493 12.731 1.00 93.88 301 ILE A C 1
ATOM 2343 O O . ILE A 1 301 ? -3.984 3.691 12.258 1.00 93.88 301 ILE A O 1
ATOM 2347 N N . VAL A 1 302 ? -2.122 4.491 13.230 1.00 92.75 302 VAL A N 1
ATOM 2348 C CA . VAL A 1 302 ? -2.550 5.903 13.207 1.00 92.75 302 VAL A CA 1
ATOM 2349 C C . VAL A 1 302 ? -2.851 6.355 11.779 1.00 92.75 302 VAL A C 1
ATOM 2351 O O . VAL A 1 302 ? -3.917 6.924 11.532 1.00 92.75 302 VAL A O 1
ATOM 2354 N N . GLN A 1 303 ? -1.945 6.093 10.833 1.00 91.94 303 GLN A N 1
ATOM 2355 C CA . GLN A 1 303 ? -2.135 6.467 9.431 1.00 91.94 303 GLN A CA 1
ATOM 2356 C C . GLN A 1 303 ? -3.382 5.818 8.836 1.00 91.94 303 GLN A C 1
ATOM 2358 O O . GLN A 1 303 ? -4.251 6.515 8.311 1.00 91.94 303 GLN A O 1
ATOM 2363 N N . LYS A 1 304 ? -3.554 4.507 8.997 1.00 91.62 304 LYS A N 1
ATOM 2364 C CA . LYS A 1 304 ? -4.739 3.795 8.498 1.00 91.62 304 LYS A CA 1
ATOM 2365 C C . LYS A 1 304 ? -6.033 4.286 9.157 1.00 91.62 304 LYS A C 1
ATOM 2367 O O . LYS A 1 304 ? -7.031 4.538 8.479 1.00 91.62 304 LYS A O 1
ATOM 2372 N N . ALA A 1 305 ? -6.011 4.518 10.467 1.00 88.38 305 ALA A N 1
ATOM 2373 C CA . ALA A 1 305 ? -7.178 4.959 11.220 1.00 88.38 305 ALA A CA 1
ATOM 2374 C C . ALA A 1 305 ? -7.629 6.390 10.860 1.00 88.38 305 ALA A C 1
ATOM 2376 O O . ALA A 1 305 ? -8.835 6.663 10.850 1.00 88.38 305 ALA A O 1
ATOM 2377 N N . LYS A 1 306 ? -6.706 7.291 10.476 1.00 85.81 306 LYS A N 1
ATOM 2378 C CA . LYS A 1 306 ? -7.057 8.617 9.918 1.00 85.81 306 LYS A CA 1
ATOM 2379 C C . LYS A 1 306 ? -7.956 8.481 8.683 1.00 85.81 306 LYS A C 1
ATOM 2381 O O . LYS A 1 306 ? -8.968 9.178 8.578 1.00 85.81 306 LYS A O 1
ATOM 2386 N N . HIS A 1 307 ? -7.629 7.552 7.786 1.00 77.19 307 HIS A N 1
ATOM 2387 C CA . HIS A 1 307 ? -8.391 7.306 6.559 1.00 77.19 307 HIS A CA 1
ATOM 2388 C C . HIS A 1 307 ? -9.737 6.622 6.848 1.00 77.19 307 HIS A C 1
ATOM 2390 O O . HIS A 1 307 ? -10.767 7.052 6.323 1.00 77.19 307 HIS A O 1
ATOM 2396 N N . TRP A 1 308 ? -9.778 5.652 7.771 1.00 68.44 308 TRP A N 1
ATOM 2397 C CA . TRP A 1 308 ? -11.035 5.045 8.237 1.00 68.44 308 TRP A CA 1
ATOM 2398 C C . TRP A 1 308 ? -12.015 6.071 8.806 1.00 68.44 308 TRP A C 1
ATOM 2400 O O . TRP A 1 308 ? -13.208 6.023 8.500 1.00 68.44 308 TRP A O 1
ATOM 2410 N N . LYS A 1 309 ? -11.530 7.023 9.614 1.00 64.62 309 LYS A N 1
ATOM 2411 C CA . LYS A 1 309 ? -12.368 8.087 10.184 1.00 64.62 309 LYS A CA 1
ATOM 2412 C C . LYS A 1 309 ? -12.944 8.992 9.094 1.00 64.62 309 LYS A C 1
ATOM 2414 O O . LYS A 1 309 ? -14.119 9.346 9.162 1.00 64.62 309 LYS A O 1
ATOM 2419 N N . LYS A 1 310 ? -12.153 9.319 8.065 1.00 62.00 310 LYS A N 1
ATOM 2420 C CA . LYS A 1 310 ? -12.610 10.101 6.905 1.00 62.00 310 LYS A CA 1
ATOM 2421 C C . LYS A 1 310 ? -13.736 9.382 6.146 1.00 62.00 310 LYS A C 1
ATOM 2423 O O . LYS A 1 310 ? -14.738 10.017 5.827 1.00 62.00 310 LYS A O 1
ATOM 2428 N N . PHE A 1 311 ? -13.613 8.068 5.937 1.00 52.78 311 PHE A N 1
ATOM 2429 C CA . PHE A 1 311 ? -14.611 7.249 5.234 1.00 52.78 311 PHE A CA 1
ATOM 2430 C C . PHE A 1 311 ? -15.883 6.983 6.063 1.00 52.78 311 PHE A C 1
ATOM 2432 O O . PHE A 1 311 ? -17.001 7.137 5.577 1.00 52.78 311 PHE A O 1
ATOM 2439 N N . LYS A 1 312 ? -15.757 6.651 7.355 1.00 53.22 312 LYS A N 1
ATOM 2440 C CA . LYS A 1 312 ? -16.919 6.439 8.244 1.00 53.22 312 LYS A CA 1
ATOM 2441 C C . LYS A 1 312 ? -17.741 7.722 8.425 1.00 53.22 312 LYS A C 1
ATOM 2443 O O . LYS A 1 312 ? -18.955 7.664 8.619 1.00 53.22 312 LYS A O 1
ATOM 2448 N N . ASN A 1 313 ? -17.095 8.881 8.299 1.00 55.44 313 ASN A N 1
ATOM 2449 C CA . ASN A 1 313 ? -17.747 10.178 8.382 1.00 55.44 313 ASN A CA 1
ATOM 2450 C C . ASN A 1 313 ? -18.407 10.631 7.075 1.00 55.44 313 ASN A C 1
ATOM 2452 O O . ASN A 1 313 ? -19.027 11.682 7.094 1.00 55.44 313 ASN A O 1
ATOM 2456 N N . THR A 1 314 ? -18.363 9.893 5.961 1.00 54.91 314 THR A N 1
ATOM 2457 C CA . THR A 1 314 ? -18.917 10.381 4.681 1.00 54.91 314 THR A CA 1
ATOM 2458 C C . THR A 1 314 ? -20.397 10.774 4.782 1.00 54.91 314 THR A C 1
ATOM 2460 O O . THR A 1 314 ? -20.769 11.858 4.348 1.00 54.91 314 THR A O 1
ATOM 2463 N N . TRP A 1 315 ? -21.237 9.985 5.460 1.00 52.81 315 TRP A N 1
ATOM 2464 C CA . TRP A 1 315 ? -22.639 10.361 5.715 1.00 52.81 315 TRP A CA 1
ATOM 2465 C C . TRP A 1 315 ? -22.792 11.476 6.760 1.00 52.81 315 TRP A C 1
ATOM 2467 O O . TRP A 1 315 ? -23.707 12.299 6.673 1.00 52.81 315 TRP A O 1
ATOM 2477 N N . ILE A 1 316 ? -21.876 11.535 7.731 1.00 57.06 316 ILE A N 1
ATOM 2478 C CA . ILE A 1 316 ? -21.847 12.594 8.742 1.00 57.06 316 ILE A CA 1
ATOM 2479 C C . ILE A 1 316 ? -21.475 13.943 8.097 1.00 57.06 316 ILE A C 1
ATOM 2481 O O . ILE A 1 316 ? -22.088 14.961 8.395 1.00 57.06 316 ILE A O 1
ATOM 2485 N N . GLU A 1 317 ? -20.510 13.969 7.182 1.00 58.62 317 GLU A N 1
ATOM 2486 C CA . GLU A 1 317 ? -20.051 15.172 6.484 1.00 58.62 317 GLU A CA 1
ATOM 2487 C C . GLU A 1 317 ? -21.010 15.596 5.366 1.00 58.62 317 GLU A C 1
ATOM 2489 O O . GLU A 1 317 ? -21.273 16.787 5.226 1.00 58.62 317 GLU A O 1
ATOM 2494 N N . LEU A 1 318 ? -21.553 14.652 4.584 1.00 61.22 318 LEU A N 1
ATOM 2495 C CA . LEU A 1 318 ? -22.403 14.966 3.426 1.00 61.22 318 LEU A CA 1
ATOM 2496 C C . LEU A 1 318 ? -23.848 15.299 3.798 1.00 61.22 318 LEU A C 1
ATOM 2498 O O . LEU A 1 318 ? -24.492 16.059 3.081 1.00 61.22 318 LEU A O 1
ATOM 2502 N N . ILE A 1 319 ? -24.374 14.724 4.883 1.00 63.31 319 ILE A N 1
ATOM 2503 C CA . ILE A 1 319 ? -25.796 14.856 5.233 1.00 63.31 319 ILE A CA 1
ATOM 2504 C C . ILE A 1 319 ? -25.972 15.391 6.647 1.00 63.31 319 ILE A C 1
ATOM 2506 O O . ILE A 1 319 ? -26.628 16.413 6.836 1.00 63.31 319 ILE A O 1
ATOM 2510 N N . PHE A 1 320 ? -25.357 14.757 7.647 1.00 66.31 320 PHE A N 1
ATOM 2511 C CA . PHE A 1 320 ? -25.608 15.123 9.043 1.00 66.31 320 PHE A CA 1
ATOM 2512 C C . PHE A 1 320 ? -25.163 16.558 9.371 1.00 66.31 320 PHE A C 1
ATOM 2514 O O . PHE A 1 320 ? -25.937 17.328 9.934 1.00 66.31 320 PHE A O 1
ATOM 2521 N N . LYS A 1 321 ? -23.936 16.957 9.016 1.00 70.38 321 LYS A N 1
ATOM 2522 C CA . LYS A 1 321 ? -23.392 18.290 9.324 1.00 70.38 321 LYS A CA 1
ATOM 2523 C C . LYS A 1 321 ? -24.079 19.430 8.565 1.00 70.38 321 LYS A C 1
ATOM 2525 O O . LYS A 1 321 ? -24.357 20.441 9.211 1.00 70.38 321 LYS A O 1
ATOM 2530 N N . PRO A 1 322 ? -24.372 19.328 7.253 1.00 78.62 322 PRO A N 1
ATOM 2531 C CA . PRO A 1 322 ? -25.140 20.349 6.545 1.00 78.62 322 PRO A CA 1
ATOM 2532 C C . PRO A 1 322 ? -26.521 20.557 7.162 1.00 78.62 322 PRO A C 1
ATOM 2534 O O . PRO A 1 322 ? -26.920 21.695 7.390 1.00 78.62 322 PRO A O 1
ATOM 2537 N N . ILE A 1 323 ? -27.210 19.470 7.519 1.00 76.19 323 ILE A N 1
ATOM 2538 C CA . ILE A 1 323 ? -28.535 19.529 8.145 1.00 76.19 323 ILE A CA 1
ATOM 2539 C C . ILE A 1 323 ? -28.447 20.098 9.560 1.00 76.19 323 ILE A C 1
ATOM 2541 O O . ILE A 1 323 ? -29.219 20.983 9.909 1.00 76.19 323 ILE A O 1
ATOM 2545 N N . SER A 1 324 ? -27.460 19.679 10.350 1.00 73.69 324 SER A N 1
ATOM 2546 C CA . SER A 1 324 ? -27.199 20.234 11.681 1.00 73.69 324 SER A CA 1
ATOM 2547 C C . SER A 1 324 ? -26.936 21.745 11.627 1.00 73.69 324 SER A C 1
ATOM 2549 O O . SER A 1 324 ? -27.513 22.501 12.410 1.00 73.69 324 SER A O 1
ATOM 2551 N N . LYS A 1 325 ? -26.131 22.208 10.658 1.00 80.75 325 LYS A N 1
ATOM 2552 C CA . LYS A 1 325 ? -25.890 23.638 10.409 1.00 80.75 325 LYS A CA 1
ATOM 2553 C C . LYS A 1 325 ? -27.152 24.368 9.959 1.00 80.75 325 LYS A C 1
ATOM 2555 O O . LYS A 1 325 ? -27.391 25.469 10.438 1.00 80.75 325 LYS A O 1
ATOM 2560 N N . LEU A 1 326 ? -27.961 23.770 9.085 1.00 82.00 326 LEU A N 1
ATOM 2561 C CA . LEU A 1 326 ? -29.229 24.348 8.635 1.00 82.00 326 LEU A CA 1
ATOM 2562 C C . LEU A 1 326 ? -30.220 24.491 9.799 1.00 82.00 326 LEU A C 1
ATOM 2564 O O . LEU A 1 326 ? -30.832 25.540 9.956 1.00 82.00 326 LEU A O 1
ATOM 2568 N N . ILE A 1 327 ? -30.327 23.477 10.661 1.00 78.06 327 ILE A N 1
ATOM 2569 C CA . ILE A 1 327 ? -31.177 23.519 11.857 1.00 78.06 327 ILE A CA 1
ATOM 2570 C C . ILE A 1 327 ? -30.695 24.605 12.815 1.00 78.06 327 ILE A C 1
ATOM 2572 O O . ILE A 1 327 ? -31.515 25.361 13.317 1.00 78.06 327 ILE A O 1
ATOM 2576 N N . LEU A 1 328 ? -29.386 24.719 13.054 1.00 79.25 328 LEU A N 1
ATOM 2577 C CA . LEU A 1 328 ? -28.828 25.778 13.901 1.00 79.25 328 LEU A CA 1
ATOM 2578 C C . LEU A 1 328 ? -28.954 27.171 13.268 1.00 79.25 328 LEU A C 1
ATOM 2580 O O . LEU A 1 328 ? -29.070 28.153 13.992 1.00 79.25 328 LEU A O 1
ATOM 2584 N N . TYR A 1 329 ? -28.969 27.272 11.939 1.00 84.38 329 TYR A N 1
ATOM 2585 C CA . TYR A 1 329 ? -29.248 28.522 11.233 1.00 84.38 329 TYR A CA 1
ATOM 2586 C C . TYR A 1 329 ? -30.715 28.946 11.402 1.00 84.38 329 TYR A C 1
ATOM 2588 O O . TYR A 1 329 ? -30.992 30.094 11.736 1.00 84.38 329 TYR A O 1
ATOM 2596 N N . CYS A 1 330 ? -31.657 28.013 11.234 1.00 82.50 330 CYS A N 1
ATOM 2597 C CA . CYS A 1 330 ? -33.088 28.269 11.405 1.00 82.50 330 CYS A CA 1
ATOM 2598 C C . CYS A 1 330 ? -33.509 28.386 12.882 1.00 82.50 330 CYS A C 1
ATOM 2600 O O . CYS A 1 330 ? -34.476 29.076 13.192 1.00 82.50 330 CYS A O 1
ATOM 2602 N N . TRP A 1 331 ? -32.797 27.717 13.794 1.00 84.56 331 TRP A N 1
ATOM 2603 C CA . TRP A 1 331 ? -33.049 27.706 15.235 1.00 84.56 331 TRP A CA 1
ATOM 2604 C C . TRP A 1 331 ? -31.731 27.761 16.037 1.00 84.56 331 TRP A C 1
ATOM 2606 O O . TRP A 1 331 ? -31.248 26.737 16.538 1.00 84.56 331 TRP A O 1
ATOM 2616 N N . PRO A 1 332 ? -31.172 28.964 16.258 1.00 83.88 332 PRO A N 1
ATOM 2617 C CA . PRO A 1 332 ? -29.862 29.139 16.898 1.00 83.88 332 PRO A CA 1
ATOM 2618 C C . PRO A 1 332 ? -29.788 28.659 18.352 1.00 83.88 332 PRO A C 1
ATOM 2620 O O . PRO A 1 332 ? -28.759 28.157 18.795 1.00 83.88 332 PRO A O 1
ATOM 2623 N N . TYR A 1 333 ? -30.890 28.768 19.099 1.00 85.56 333 TYR A N 1
ATOM 2624 C CA . TYR A 1 333 ? -30.953 28.413 20.524 1.00 85.56 333 TYR A CA 1
ATOM 2625 C C . TYR A 1 333 ? -31.351 26.950 20.783 1.00 85.56 333 TYR A C 1
ATOM 2627 O O . TYR A 1 333 ? -31.736 26.594 21.897 1.00 85.56 333 TYR A O 1
ATOM 2635 N N . SER A 1 334 ? -31.309 26.091 19.759 1.00 82.19 334 SER A N 1
ATOM 2636 C CA . SER A 1 334 ? -31.745 24.702 19.891 1.00 82.19 334 SER A CA 1
ATOM 2637 C C . SER A 1 334 ? -30.727 23.904 20.704 1.00 82.19 334 SER A C 1
ATOM 2639 O O . SER A 1 334 ? -29.530 23.933 20.402 1.00 82.19 334 SER A O 1
ATOM 2641 N N . PRO A 1 335 ? -31.162 23.127 21.707 1.00 80.31 335 PRO A N 1
ATOM 2642 C CA . PRO A 1 335 ? -30.248 22.267 22.436 1.00 80.31 335 PRO A CA 1
ATOM 2643 C C . PRO A 1 335 ? -29.570 21.248 21.506 1.00 80.31 335 PRO A C 1
ATOM 2645 O O . PRO A 1 335 ? -30.237 20.595 20.704 1.00 80.31 335 PRO A O 1
ATOM 2648 N N . LYS A 1 336 ? -28.255 21.034 21.663 1.00 73.19 336 LYS A N 1
ATOM 2649 C CA . LYS A 1 336 ? -27.453 20.140 20.793 1.00 73.19 336 LYS A CA 1
ATOM 2650 C C . LYS A 1 336 ? -28.057 18.745 20.581 1.00 73.19 336 LYS A C 1
ATOM 2652 O O . LYS A 1 336 ? -27.903 18.162 19.518 1.00 73.19 336 LYS A O 1
ATOM 2657 N N . TYR A 1 337 ? -28.753 18.197 21.574 1.00 71.62 337 TYR A N 1
ATOM 2658 C CA . TYR A 1 337 ? -29.376 16.875 21.464 1.00 71.62 337 TYR A CA 1
ATOM 2659 C C . TYR A 1 337 ? -30.589 16.844 20.533 1.00 71.62 337 TYR A C 1
ATOM 2661 O O . TYR A 1 337 ? -30.787 15.845 19.850 1.00 71.62 337 TYR A O 1
ATOM 2669 N N . VAL A 1 338 ? -31.365 17.929 20.487 1.00 77.38 338 VAL A N 1
ATOM 2670 C CA . VAL A 1 338 ? -32.491 18.081 19.560 1.00 77.38 338 VAL A CA 1
ATOM 2671 C C . VAL A 1 338 ? -31.947 18.167 18.140 1.00 77.38 338 VAL A C 1
ATOM 2673 O O . VAL A 1 338 ? -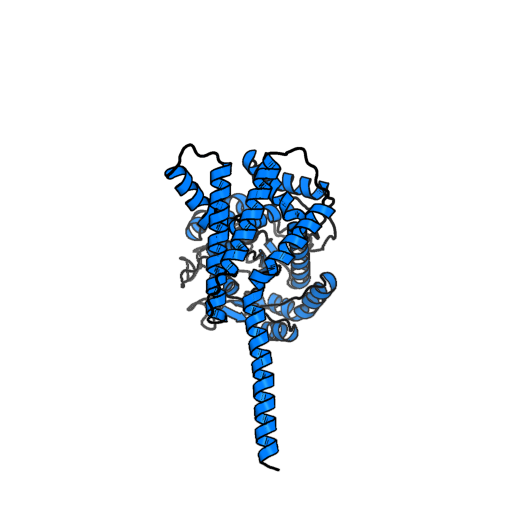32.381 17.422 17.268 1.00 77.38 338 VAL A O 1
ATOM 2676 N N . VAL A 1 339 ? -30.915 18.993 17.937 1.00 79.31 339 VAL A N 1
ATOM 2677 C CA . VAL A 1 339 ? -30.233 19.125 16.642 1.00 79.31 339 VAL A CA 1
ATOM 2678 C C . VAL A 1 339 ? -29.674 17.780 16.177 1.00 79.31 339 VAL A C 1
ATOM 2680 O O . VAL A 1 339 ? -29.906 17.387 15.035 1.00 79.31 339 VAL A O 1
ATOM 2683 N N . ASN A 1 340 ? -28.986 17.047 17.056 1.00 76.19 340 ASN A N 1
ATOM 2684 C CA . ASN A 1 340 ? -28.415 15.745 16.716 1.00 76.19 340 ASN A CA 1
ATOM 2685 C C . ASN A 1 340 ? -29.500 14.700 16.422 1.00 76.19 340 ASN A C 1
ATOM 2687 O O . ASN A 1 340 ? -29.351 13.942 15.471 1.00 76.19 340 ASN A O 1
ATOM 2691 N N . GLY A 1 341 ? -30.597 14.675 17.185 1.00 81.38 341 GLY A N 1
ATOM 2692 C CA . GLY A 1 341 ? -31.705 13.745 16.953 1.00 81.38 341 GLY A CA 1
ATOM 2693 C C . GLY A 1 341 ? -32.396 13.973 15.606 1.00 81.38 341 GLY A C 1
ATOM 2694 O O . GLY A 1 341 ? -32.609 13.027 14.850 1.00 81.38 341 GLY A O 1
ATOM 2695 N N . ILE A 1 342 ? -32.681 15.233 15.262 1.00 82.06 342 ILE A N 1
ATOM 2696 C CA . ILE A 1 342 ? -33.286 15.585 13.968 1.00 82.06 342 ILE A CA 1
ATOM 2697 C C . ILE A 1 342 ? -32.312 15.283 12.822 1.00 82.06 342 ILE A C 1
ATOM 2699 O O . ILE A 1 342 ? -32.699 14.670 11.830 1.00 82.06 342 ILE A O 1
ATOM 2703 N N . SER A 1 343 ? -31.034 15.640 12.977 1.00 78.81 343 SER A N 1
ATOM 2704 C CA . SER A 1 343 ? -30.006 15.367 11.962 1.00 78.81 343 SER A CA 1
ATOM 2705 C C . SER A 1 343 ? -29.849 13.862 11.714 1.00 78.81 343 SER A C 1
ATOM 2707 O O . SER A 1 343 ? -29.776 13.437 10.562 1.00 78.81 343 SER A O 1
ATOM 2709 N N . SER A 1 344 ? -29.885 13.040 12.772 1.00 79.06 344 SER A N 1
ATOM 2710 C CA . SER A 1 344 ? -29.914 11.578 12.655 1.00 79.06 344 SER A CA 1
ATOM 2711 C C . SER A 1 344 ? -31.138 11.103 11.871 1.00 79.06 344 SER A C 1
ATOM 2713 O O . SER A 1 344 ? -30.990 10.292 10.960 1.00 79.06 344 SER A O 1
ATOM 2715 N N . MET A 1 345 ? -32.336 11.633 12.152 1.00 85.81 345 MET A N 1
ATOM 2716 C CA . MET A 1 345 ? -33.560 11.250 11.424 1.00 85.81 345 MET A CA 1
ATOM 2717 C C . MET A 1 345 ? -33.464 11.537 9.937 1.00 85.81 345 MET A C 1
ATOM 2719 O O . MET A 1 345 ? -33.873 10.708 9.127 1.00 85.81 345 MET A O 1
ATOM 2723 N N . CYS A 1 346 ? -32.878 12.670 9.564 1.00 83.31 346 CYS A N 1
ATOM 2724 C CA . CYS A 1 346 ? -32.694 13.000 8.161 1.00 83.31 346 CYS A CA 1
ATOM 2725 C C . CYS A 1 346 ? -31.715 12.052 7.452 1.00 83.31 346 CYS A C 1
ATOM 2727 O O . CYS A 1 346 ? -31.960 11.695 6.301 1.00 83.31 346 CYS A O 1
ATOM 2729 N N . VAL A 1 347 ? -30.649 11.596 8.125 1.00 80.31 347 VAL A N 1
ATOM 2730 C CA . VAL A 1 347 ? -29.728 10.588 7.565 1.00 80.31 347 VAL A CA 1
ATOM 2731 C C . VAL A 1 347 ? -30.461 9.270 7.307 1.00 80.31 347 VAL A C 1
ATOM 2733 O O . VAL A 1 347 ? -30.356 8.708 6.216 1.00 80.31 347 VAL A O 1
ATOM 2736 N N . PHE A 1 348 ? -31.250 8.800 8.275 1.00 86.25 348 PHE A N 1
ATOM 2737 C CA . PHE A 1 348 ? -32.041 7.578 8.124 1.00 86.25 348 PHE A CA 1
ATOM 2738 C C . PHE A 1 348 ? -33.108 7.706 7.027 1.00 86.25 348 PHE A C 1
ATOM 2740 O O . PHE A 1 348 ? -33.244 6.802 6.204 1.00 86.25 348 PHE A O 1
ATOM 2747 N N . LEU A 1 349 ? -33.806 8.842 6.946 1.00 88.50 349 LEU A N 1
ATOM 2748 C CA . LEU A 1 349 ? -34.762 9.117 5.871 1.00 88.50 349 LEU A CA 1
ATOM 2749 C C . LEU A 1 349 ? -34.090 9.060 4.493 1.00 88.50 349 LEU A C 1
ATOM 2751 O O . LEU A 1 349 ? -34.600 8.403 3.587 1.00 88.50 349 LEU A O 1
ATOM 2755 N N . PHE A 1 350 ? -32.933 9.707 4.338 1.00 84.00 350 PHE A N 1
ATOM 2756 C CA . PHE A 1 350 ? -32.197 9.702 3.076 1.00 84.00 350 PHE A CA 1
ATOM 2757 C C . PHE A 1 350 ? -31.727 8.293 2.696 1.00 84.00 350 PHE A C 1
ATOM 2759 O O . PHE A 1 350 ? -31.909 7.870 1.555 1.00 84.00 350 PHE A O 1
ATOM 2766 N N . SER A 1 351 ? -31.203 7.527 3.661 1.00 81.94 351 SER A N 1
ATOM 2767 C CA . SER A 1 351 ? -30.855 6.114 3.456 1.00 81.94 351 SER A CA 1
ATOM 2768 C C . SER A 1 351 ? -32.061 5.298 2.980 1.00 81.94 351 SER A C 1
ATOM 2770 O O . SER A 1 351 ? -31.941 4.506 2.043 1.00 81.94 351 SER A O 1
ATOM 2772 N N . GLY A 1 352 ? -33.235 5.537 3.571 1.00 87.12 352 GLY A N 1
ATOM 2773 C CA . GLY A 1 352 ? -34.494 4.927 3.156 1.00 87.12 352 GLY A CA 1
ATOM 2774 C C . GLY A 1 352 ? -34.877 5.250 1.713 1.00 87.12 352 GLY A C 1
ATOM 2775 O O . GLY A 1 352 ? -35.207 4.341 0.957 1.00 87.12 352 GLY A O 1
ATOM 2776 N N . ILE A 1 353 ? -34.773 6.519 1.305 1.00 87.12 353 ILE A N 1
ATOM 2777 C CA . ILE A 1 353 ? -35.061 6.961 -0.070 1.00 87.12 353 ILE A CA 1
ATOM 2778 C C . ILE A 1 353 ? -34.125 6.276 -1.072 1.00 87.12 353 ILE A C 1
ATOM 2780 O O . ILE A 1 353 ? -34.581 5.771 -2.097 1.00 87.12 353 ILE A O 1
ATOM 2784 N N . VAL A 1 354 ? -32.827 6.214 -0.768 1.00 80.69 354 VAL A N 1
ATOM 2785 C CA . VAL A 1 354 ? -31.824 5.578 -1.636 1.00 80.69 354 VAL A CA 1
ATOM 2786 C C . VAL A 1 354 ? -32.102 4.080 -1.804 1.00 80.69 354 VAL A C 1
ATOM 2788 O O . VAL A 1 354 ? -32.078 3.569 -2.922 1.00 80.69 354 VAL A O 1
ATOM 2791 N N . HIS A 1 355 ? -32.418 3.367 -0.721 1.00 81.75 355 HIS A N 1
ATOM 2792 C CA . HIS A 1 355 ? -32.743 1.938 -0.795 1.00 81.75 355 HIS A CA 1
ATOM 2793 C C . HIS A 1 355 ? -34.074 1.670 -1.505 1.00 81.75 355 HIS A C 1
ATOM 2795 O O . HIS A 1 355 ? -34.194 0.681 -2.233 1.00 81.75 355 HIS A O 1
ATOM 2801 N N . GLU A 1 356 ? -35.063 2.551 -1.351 1.00 85.88 356 GLU A N 1
ATOM 2802 C CA . GLU A 1 356 ? -36.315 2.473 -2.106 1.00 85.88 356 GLU A CA 1
ATOM 2803 C C . GLU A 1 356 ? -36.067 2.695 -3.605 1.00 85.88 356 GLU A C 1
ATOM 2805 O O . GLU A 1 356 ? -36.603 1.957 -4.429 1.00 85.88 356 GLU A O 1
ATOM 2810 N N . TYR A 1 357 ? -35.184 3.632 -3.967 1.00 82.94 357 TYR A N 1
ATOM 2811 C CA . TYR A 1 357 ? -34.758 3.842 -5.351 1.00 82.94 357 TYR A CA 1
ATOM 2812 C C . TYR A 1 357 ? -34.056 2.606 -5.931 1.00 82.94 357 TYR A C 1
ATOM 2814 O O . TYR A 1 357 ? -34.425 2.149 -7.011 1.00 82.94 357 TYR A O 1
ATOM 2822 N N . TYR A 1 358 ? -33.111 1.996 -5.208 1.00 78.50 358 TYR A N 1
ATOM 2823 C CA . TYR A 1 358 ? -32.479 0.747 -5.655 1.00 78.50 358 TYR A CA 1
ATOM 2824 C C . TYR A 1 358 ? -33.487 -0.394 -5.813 1.00 78.50 358 TYR A C 1
ATOM 2826 O O . TYR A 1 358 ? -33.420 -1.151 -6.779 1.00 78.50 358 TYR A O 1
ATOM 2834 N N . THR A 1 359 ? -34.453 -0.496 -4.900 1.00 79.12 359 THR A N 1
ATOM 2835 C CA . THR A 1 359 ? -35.541 -1.480 -4.984 1.00 79.12 359 THR A CA 1
ATOM 2836 C C . THR A 1 359 ? -36.413 -1.230 -6.215 1.00 79.12 359 THR A C 1
ATOM 2838 O O . THR A 1 359 ? -36.769 -2.173 -6.923 1.00 79.12 359 THR A O 1
ATOM 2841 N N . TYR A 1 360 ? -36.716 0.033 -6.518 1.00 80.88 360 TYR A N 1
ATOM 2842 C CA . TYR A 1 360 ? -37.429 0.419 -7.729 1.00 80.88 360 TYR A CA 1
ATOM 2843 C C . TYR A 1 360 ? -36.636 0.068 -8.994 1.00 80.88 360 TYR A C 1
ATOM 2845 O O . TYR A 1 360 ? -37.201 -0.507 -9.917 1.00 80.88 360 TYR A O 1
ATOM 2853 N N . VAL A 1 361 ? -35.329 0.326 -9.036 1.00 77.06 361 VAL A N 1
ATOM 2854 C CA . VAL A 1 361 ? -34.481 -0.055 -10.178 1.00 77.06 361 VAL A CA 1
ATOM 2855 C C . VAL A 1 361 ? -34.422 -1.578 -10.347 1.00 77.06 361 VAL A C 1
ATOM 2857 O O . VAL A 1 361 ? -34.511 -2.076 -11.465 1.00 77.06 361 VAL A O 1
ATOM 2860 N N . ALA A 1 362 ? -34.317 -2.331 -9.250 1.00 76.06 362 ALA A N 1
ATOM 2861 C CA . ALA A 1 362 ? -34.184 -3.786 -9.287 1.00 76.06 362 ALA A CA 1
ATOM 2862 C C . ALA A 1 362 ? -35.499 -4.527 -9.594 1.00 76.06 362 ALA A C 1
ATOM 2864 O O . ALA A 1 362 ? -35.477 -5.577 -10.236 1.00 76.06 362 ALA A O 1
ATOM 2865 N N . PHE A 1 363 ? -36.640 -4.013 -9.124 1.00 78.06 363 PHE A N 1
ATOM 2866 C CA . PHE A 1 363 ? -37.923 -4.731 -9.146 1.00 78.06 363 PHE A CA 1
ATOM 2867 C C . PHE A 1 363 ? -39.086 -3.934 -9.757 1.00 78.06 363 PHE A C 1
ATOM 2869 O O . PHE A 1 363 ? -40.219 -4.421 -9.759 1.00 78.06 363 PHE A O 1
ATOM 2876 N N . SER A 1 364 ? -38.835 -2.711 -10.234 1.00 77.44 364 SER A N 1
ATOM 2877 C CA . SER A 1 364 ? -39.826 -1.780 -10.806 1.00 77.44 364 SER A CA 1
ATOM 2878 C C . SER A 1 364 ? -41.033 -1.529 -9.898 1.00 77.44 364 SER A C 1
ATOM 2880 O O . SER A 1 364 ? -42.153 -1.329 -10.368 1.00 77.44 364 SER A O 1
ATOM 2882 N N . LYS A 1 365 ? -40.824 -1.561 -8.576 1.00 74.12 365 LYS A N 1
ATOM 2883 C CA . LYS A 1 365 ? -41.886 -1.386 -7.584 1.00 74.12 365 LYS A CA 1
ATOM 2884 C C . LYS A 1 365 ? -41.458 -0.406 -6.502 1.00 74.12 365 LYS A C 1
ATOM 2886 O O . LYS A 1 365 ? -40.452 -0.623 -5.837 1.00 74.12 365 LYS A O 1
ATOM 2891 N N . PHE A 1 366 ? -42.274 0.626 -6.310 1.00 80.12 366 PHE A N 1
ATOM 2892 C CA . PHE A 1 366 ? -42.158 1.567 -5.204 1.00 80.12 366 PHE A CA 1
ATOM 2893 C C . PHE A 1 366 ? -43.174 1.175 -4.127 1.00 80.12 366 PHE A C 1
ATOM 2895 O O . PHE A 1 366 ? -44.376 1.128 -4.381 1.00 80.12 366 PHE A O 1
ATOM 2902 N N . SER A 1 367 ? -42.689 0.800 -2.953 1.00 80.00 367 SER A N 1
ATOM 2903 C CA . SER A 1 367 ? -43.478 0.253 -1.844 1.00 80.00 367 SER A CA 1
ATOM 2904 C C . SER A 1 367 ? -43.481 1.147 -0.604 1.00 80.00 367 SER A C 1
ATOM 2906 O O . SER A 1 367 ? -44.380 1.027 0.220 1.00 80.00 367 SER A O 1
ATOM 2908 N N . GLY A 1 368 ? -42.478 2.018 -0.463 1.00 85.06 368 GLY A N 1
ATOM 2909 C CA . GLY A 1 368 ? -42.225 2.819 0.736 1.00 85.06 368 GLY A CA 1
ATOM 2910 C C . GLY A 1 368 ? -41.681 2.011 1.919 1.00 85.06 368 GLY A C 1
ATOM 2911 O O . GLY A 1 368 ? -41.385 2.582 2.969 1.00 85.06 368 GLY A O 1
ATOM 2912 N N . ASN A 1 369 ? -41.528 0.693 1.775 1.00 86.25 369 ASN A N 1
ATOM 2913 C CA . ASN A 1 369 ? -41.146 -0.182 2.876 1.00 86.25 369 ASN A CA 1
ATOM 2914 C C . ASN A 1 369 ? -39.696 0.030 3.319 1.00 86.25 369 ASN A C 1
ATOM 2916 O O . ASN A 1 369 ? -39.414 -0.082 4.511 1.00 86.25 369 ASN A O 1
ATOM 2920 N N . GLN A 1 370 ? -38.790 0.396 2.405 1.00 85.75 370 GLN A N 1
ATOM 2921 C CA . GLN A 1 370 ? -37.409 0.715 2.773 1.00 85.75 370 GLN A CA 1
ATOM 2922 C C . GLN A 1 370 ? -37.360 2.019 3.568 1.00 85.75 370 GLN A C 1
ATOM 2924 O O . GLN A 1 370 ? -36.689 2.103 4.594 1.00 85.75 370 GLN A O 1
ATOM 2929 N N . ILE A 1 371 ? -38.144 3.017 3.158 1.00 89.56 371 ILE A N 1
ATOM 2930 C CA . ILE A 1 371 ? -38.256 4.290 3.880 1.00 89.56 371 ILE A CA 1
ATOM 2931 C C . ILE A 1 371 ? -38.770 4.059 5.306 1.00 89.56 371 ILE A C 1
ATOM 2933 O O . ILE A 1 371 ? -38.163 4.543 6.260 1.00 89.56 371 ILE A O 1
ATOM 2937 N N . ILE A 1 372 ? -39.838 3.271 5.467 1.00 89.06 372 ILE A N 1
ATOM 2938 C CA . ILE A 1 372 ? -40.404 2.941 6.784 1.00 89.06 372 ILE A CA 1
ATOM 2939 C C . ILE A 1 372 ? -39.386 2.185 7.647 1.00 89.06 372 ILE A C 1
ATOM 2941 O O . ILE A 1 372 ? -39.209 2.527 8.815 1.00 89.06 372 ILE A O 1
ATOM 2945 N N . PHE A 1 373 ? -38.681 1.200 7.080 1.00 89.00 373 PHE A N 1
ATOM 2946 C CA . PHE A 1 373 ? -37.650 0.444 7.792 1.00 89.00 373 PHE A CA 1
ATOM 2947 C C . PHE A 1 373 ? -36.569 1.361 8.377 1.00 89.00 373 PHE A C 1
ATOM 2949 O O . PHE A 1 373 ? -36.309 1.323 9.582 1.00 89.00 373 PHE A O 1
ATOM 2956 N N . PHE A 1 374 ? -35.967 2.216 7.546 1.00 88.12 374 PHE A N 1
ATOM 2957 C CA . PHE A 1 374 ? -34.896 3.096 8.004 1.00 88.12 374 PHE A CA 1
ATOM 2958 C C . PHE A 1 374 ? -35.401 4.170 8.977 1.00 88.12 374 PHE A C 1
ATOM 2960 O O . PHE A 1 374 ? -34.691 4.491 9.926 1.00 88.12 374 PHE A O 1
ATOM 2967 N N . LEU A 1 375 ? -36.630 4.677 8.820 1.00 90.44 375 LEU A N 1
ATOM 2968 C CA . LEU A 1 375 ? -37.227 5.607 9.787 1.00 90.44 375 LEU A CA 1
ATOM 2969 C C . LEU A 1 375 ? -37.454 4.964 11.160 1.00 90.44 375 LEU A C 1
ATOM 2971 O O . LEU A 1 375 ? -37.171 5.599 12.173 1.00 90.44 375 LEU A O 1
ATOM 2975 N N . LEU A 1 376 ? -37.918 3.712 11.212 1.00 89.25 376 LEU A N 1
ATOM 2976 C CA . LEU A 1 376 ? -38.089 2.980 12.472 1.00 89.25 376 LEU A CA 1
ATOM 2977 C C . LEU A 1 376 ? -36.744 2.739 13.168 1.00 89.25 376 LEU A C 1
ATOM 2979 O O . LEU A 1 376 ? -36.629 2.969 14.371 1.00 89.25 376 LEU A O 1
ATOM 2983 N N . GLN A 1 377 ? -35.724 2.331 12.408 1.00 85.19 377 GLN A N 1
ATOM 2984 C CA . GLN A 1 377 ? -34.354 2.162 12.907 1.00 85.19 377 GLN A CA 1
ATOM 2985 C C . GLN A 1 377 ? -33.790 3.479 13.442 1.00 85.19 377 GLN A C 1
ATOM 2987 O O . GLN A 1 377 ? -33.246 3.534 14.544 1.00 85.19 377 GLN A O 1
ATOM 2992 N N . GLY A 1 378 ? -34.002 4.566 12.705 1.00 85.50 378 GLY A N 1
ATOM 2993 C CA . GLY A 1 378 ? -33.641 5.894 13.153 1.00 85.50 378 GLY A CA 1
ATOM 2994 C C . GLY A 1 378 ? -34.318 6.262 14.471 1.00 85.50 378 GLY A C 1
ATOM 2995 O O . GLY A 1 378 ? -33.640 6.627 15.434 1.00 85.50 378 GLY A O 1
ATOM 2996 N N . LEU A 1 379 ? -35.645 6.154 14.536 1.00 88.12 379 LEU A N 1
ATOM 2997 C CA . LEU A 1 379 ? -36.426 6.502 15.722 1.00 88.12 379 LEU A CA 1
ATOM 2998 C C . LEU A 1 379 ? -35.938 5.736 16.960 1.00 88.12 379 LEU A C 1
ATOM 3000 O O . LEU A 1 379 ? -35.789 6.335 18.024 1.00 88.12 379 LEU A O 1
ATOM 3004 N N . ALA A 1 380 ? -35.622 4.447 16.807 1.00 84.06 380 ALA A N 1
ATOM 3005 C CA . ALA A 1 380 ? -35.059 3.630 17.876 1.00 84.06 380 ALA A CA 1
ATOM 3006 C C . ALA A 1 380 ? -33.720 4.183 18.392 1.00 84.06 380 ALA A C 1
ATOM 3008 O O . ALA A 1 380 ? -33.562 4.338 19.601 1.00 84.06 380 ALA A O 1
ATOM 3009 N N . VAL A 1 381 ? -32.803 4.576 17.500 1.00 79.56 381 VAL A N 1
ATOM 3010 C CA . VAL A 1 381 ? -31.518 5.200 17.876 1.00 79.56 381 VAL A CA 1
ATOM 3011 C C . VAL A 1 381 ? -31.728 6.528 18.611 1.00 79.56 381 VAL A C 1
ATOM 3013 O O . VAL A 1 381 ? -31.052 6.812 19.602 1.00 79.56 381 VAL A O 1
ATOM 3016 N N . CYS A 1 382 ? -32.687 7.347 18.171 1.00 81.81 382 CYS A N 1
ATOM 3017 C CA . CYS A 1 382 ? -33.022 8.599 18.854 1.00 81.81 382 CYS A CA 1
ATOM 3018 C C . CYS A 1 382 ? -33.597 8.360 20.255 1.00 81.81 382 CYS A C 1
ATOM 3020 O O . CYS A 1 382 ? -33.193 9.036 21.203 1.00 81.81 382 CYS A O 1
ATOM 3022 N N . ILE A 1 383 ? -34.506 7.393 20.401 1.00 82.44 383 ILE A N 1
ATOM 3023 C CA . ILE A 1 383 ? -35.080 7.011 21.696 1.00 82.44 383 ILE A CA 1
ATOM 3024 C C . ILE A 1 383 ? -33.984 6.474 22.617 1.00 82.44 383 ILE A C 1
ATOM 3026 O O . ILE A 1 383 ? -33.889 6.907 23.761 1.00 82.44 383 ILE A O 1
ATOM 3030 N N . GLU A 1 384 ? -33.116 5.593 22.119 1.00 76.25 384 GLU A N 1
ATOM 3031 C CA . GLU A 1 384 ? -31.992 5.052 22.882 1.00 76.25 384 GLU A CA 1
ATOM 3032 C C . GLU A 1 384 ? -31.068 6.167 23.390 1.00 76.25 384 GLU A C 1
ATOM 3034 O O . GLU A 1 384 ? -30.698 6.186 24.565 1.00 76.25 384 GLU A O 1
ATOM 3039 N N . TYR A 1 385 ? -30.736 7.132 22.531 1.00 73.00 385 TYR A N 1
ATOM 3040 C CA . TYR A 1 385 ? -29.909 8.279 22.895 1.00 73.00 385 TYR A CA 1
ATOM 3041 C C . TYR A 1 385 ? -30.561 9.154 23.981 1.00 73.00 385 TYR A C 1
ATOM 3043 O O . TYR A 1 385 ? -29.890 9.570 24.930 1.00 73.00 385 TYR A O 1
ATOM 3051 N N . ILE A 1 386 ? -31.872 9.402 23.884 1.00 75.56 386 ILE A N 1
ATOM 3052 C CA . ILE A 1 386 ? -32.634 10.156 24.892 1.00 75.56 386 ILE A CA 1
ATOM 3053 C C . ILE A 1 386 ? -32.685 9.389 26.219 1.00 75.56 386 ILE A C 1
ATOM 3055 O O . ILE A 1 386 ? -32.405 9.968 27.269 1.00 75.56 386 ILE A O 1
ATOM 3059 N N . LEU A 1 387 ? -32.975 8.085 26.181 1.00 73.88 387 LEU A N 1
ATOM 3060 C CA . LEU A 1 387 ? -33.065 7.234 27.368 1.00 73.88 387 LEU A CA 1
ATOM 3061 C C . LEU A 1 387 ? -31.725 7.129 28.099 1.00 73.88 387 LEU A C 1
ATOM 3063 O O . LEU A 1 387 ? -31.683 7.327 29.312 1.00 73.88 387 LEU A O 1
ATOM 3067 N N . LYS A 1 388 ? -30.622 6.906 27.371 1.00 70.81 388 LYS A N 1
ATOM 3068 C CA . LYS A 1 388 ? -29.265 6.876 27.944 1.00 70.81 388 LYS A CA 1
ATOM 3069 C C . LYS A 1 388 ? -28.908 8.180 28.651 1.00 70.81 388 LYS A C 1
ATOM 3071 O O . LYS A 1 388 ? -28.226 8.160 29.670 1.00 70.81 388 LYS A O 1
ATOM 3076 N N . ARG A 1 389 ? -29.392 9.311 28.135 1.00 69.06 389 ARG A N 1
ATOM 3077 C CA . ARG A 1 389 ? -29.161 10.620 28.744 1.00 69.06 389 ARG A CA 1
ATOM 3078 C C . ARG A 1 389 ? -30.074 10.898 29.940 1.00 69.06 389 ARG A C 1
ATOM 3080 O O . ARG A 1 389 ? -29.652 11.545 30.893 1.00 69.06 389 ARG A O 1
ATOM 3087 N N . GLN A 1 390 ? -31.332 10.482 29.895 1.00 74.19 390 GLN A N 1
ATOM 3088 C CA . GLN A 1 390 ? -32.267 10.752 30.988 1.00 74.19 390 GLN A CA 1
ATOM 3089 C C . GLN A 1 390 ? -32.036 9.810 32.178 1.00 74.19 390 GLN A C 1
ATOM 3091 O O . GLN A 1 390 ? -32.234 10.205 33.323 1.00 74.19 390 GLN A O 1
ATOM 3096 N N . PHE A 1 391 ? -31.527 8.605 31.915 1.00 72.19 391 PHE A N 1
ATOM 3097 C CA . PHE A 1 391 ? -31.314 7.555 32.905 1.00 72.19 391 PHE A CA 1
ATOM 3098 C C . PHE A 1 391 ? -29.872 7.025 32.858 1.00 72.19 391 PHE A C 1
ATOM 3100 O O . PHE A 1 391 ? -29.627 5.868 32.526 1.00 72.19 391 PHE A O 1
ATOM 3107 N N . HIS A 1 392 ? -28.899 7.861 33.234 1.00 58.44 392 HIS A N 1
ATOM 3108 C CA . HIS A 1 392 ? -27.471 7.493 33.255 1.00 58.44 392 HIS A CA 1
ATOM 3109 C C . HIS A 1 392 ? -27.124 6.330 34.215 1.00 58.44 392 HIS A C 1
ATOM 3111 O O . HIS A 1 392 ? -26.015 5.806 34.153 1.00 58.44 392 HIS A O 1
ATOM 3117 N N . GLN A 1 393 ? -28.038 5.927 35.108 1.00 57.28 393 GLN A N 1
ATOM 3118 C CA . GLN A 1 393 ? -27.810 4.897 36.133 1.00 57.28 393 GLN A CA 1
ATOM 3119 C C . GLN A 1 393 ? -28.394 3.511 35.806 1.00 57.28 393 GLN A C 1
ATOM 3121 O O . GLN A 1 393 ? -28.165 2.572 36.566 1.00 57.28 393 GLN A O 1
ATOM 3126 N N . ILE A 1 394 ? -29.138 3.341 34.707 1.00 62.91 394 ILE A N 1
ATOM 3127 C CA . ILE A 1 394 ? -29.751 2.040 34.398 1.00 62.91 394 ILE A CA 1
ATOM 3128 C C . ILE A 1 394 ? -28.736 1.162 33.660 1.00 62.91 394 ILE A C 1
ATOM 3130 O O . ILE A 1 394 ? -28.500 1.314 32.461 1.00 62.91 394 ILE A O 1
ATOM 3134 N N . TYR A 1 395 ? -28.137 0.218 34.385 1.00 65.75 395 TYR A N 1
ATOM 3135 C CA . TYR A 1 395 ? -27.309 -0.829 33.795 1.00 65.75 395 TYR A CA 1
ATOM 3136 C C . TYR A 1 395 ? -28.197 -1.901 33.154 1.00 65.75 395 TYR A C 1
ATOM 3138 O O . TYR A 1 395 ? -28.884 -2.647 33.850 1.00 65.75 395 TYR A O 1
ATOM 3146 N N . ILE A 1 396 ? -28.168 -1.995 31.823 1.00 68.81 396 ILE A N 1
ATOM 3147 C CA . ILE A 1 396 ? -28.810 -3.083 31.077 1.00 68.81 396 ILE A CA 1
ATOM 3148 C C . ILE A 1 396 ? -27.745 -4.154 30.793 1.00 68.81 396 ILE A C 1
ATOM 3150 O O . ILE A 1 396 ? -26.769 -3.862 30.093 1.00 68.81 396 ILE A O 1
ATOM 3154 N N . PRO A 1 397 ? -27.904 -5.395 31.289 1.00 76.69 397 PRO A N 1
ATOM 3155 C CA . PRO A 1 397 ? -27.015 -6.502 30.952 1.00 76.69 397 PRO A CA 1
ATOM 3156 C C . PRO A 1 397 ? -26.884 -6.684 29.434 1.00 76.69 397 PRO A C 1
ATOM 3158 O O . PRO A 1 397 ? -27.879 -6.652 28.704 1.00 76.69 397 PRO A O 1
ATOM 3161 N N . LYS A 1 398 ? -25.659 -6.925 28.947 1.00 69.31 398 LYS A N 1
ATOM 3162 C CA . LYS A 1 398 ? -25.370 -7.063 27.505 1.00 69.31 398 LYS A CA 1
ATOM 3163 C C . LYS A 1 398 ? -26.230 -8.131 26.813 1.00 69.31 398 LYS A C 1
ATOM 3165 O O . LYS A 1 398 ? -26.623 -7.938 25.669 1.00 69.31 398 LYS A O 1
ATOM 3170 N N . SER A 1 399 ? -26.568 -9.213 27.514 1.00 68.81 399 SER A N 1
ATOM 3171 C CA . SER A 1 399 ? -27.450 -10.284 27.029 1.00 68.81 399 SER A CA 1
ATOM 3172 C C . SER A 1 399 ? -28.877 -9.806 26.736 1.00 68.81 399 SER A C 1
ATOM 3174 O O . SER A 1 399 ? -29.458 -10.191 25.725 1.00 68.81 399 SER A O 1
ATOM 3176 N N . ILE A 1 400 ? -29.425 -8.926 27.578 1.00 74.19 400 ILE A N 1
ATOM 3177 C CA . ILE A 1 400 ? -30.773 -8.363 27.412 1.00 74.19 400 ILE A CA 1
ATOM 3178 C C . ILE A 1 400 ? -30.784 -7.336 26.279 1.00 74.19 400 ILE A C 1
ATOM 3180 O O . ILE A 1 400 ? -31.679 -7.357 25.439 1.00 74.19 400 ILE A O 1
ATOM 3184 N N . SER A 1 401 ? -29.764 -6.477 26.213 1.00 71.06 401 SER A N 1
ATOM 3185 C CA . SER A 1 401 ? -29.611 -5.512 25.116 1.00 71.06 401 SER A CA 1
ATOM 3186 C C . SER A 1 401 ? -29.501 -6.211 23.753 1.00 71.06 401 SER A C 1
ATOM 3188 O O . SER A 1 401 ? -30.183 -5.836 22.795 1.00 71.06 401 SER A O 1
ATOM 3190 N N . PHE A 1 402 ? -28.714 -7.290 23.681 1.00 71.88 402 PHE A N 1
ATOM 3191 C CA . PHE A 1 402 ? -28.593 -8.112 22.479 1.00 71.88 402 PHE A CA 1
ATOM 3192 C C . PHE A 1 402 ? -29.936 -8.730 22.071 1.00 71.88 402 PHE A C 1
ATOM 3194 O O . PHE A 1 402 ? -30.324 -8.638 20.908 1.00 71.88 402 PHE A O 1
ATOM 3201 N N . LEU A 1 403 ? -30.680 -9.298 23.026 1.00 77.75 403 LEU A N 1
ATOM 3202 C CA . LEU A 1 403 ? -31.990 -9.893 22.766 1.00 77.75 403 LEU A CA 1
ATOM 3203 C C . LEU A 1 403 ? -33.010 -8.857 22.270 1.00 77.75 403 LEU A C 1
ATOM 3205 O O . LEU A 1 403 ? -33.712 -9.109 21.295 1.00 77.75 403 LEU A O 1
ATOM 3209 N N . LEU A 1 404 ? -33.070 -7.681 22.899 1.00 77.88 404 LEU A N 1
ATOM 3210 C CA . LEU A 1 404 ? -33.960 -6.592 22.484 1.00 77.88 404 LEU A CA 1
ATOM 3211 C C . LEU A 1 404 ? -33.632 -6.100 21.073 1.00 77.88 404 LEU A C 1
ATOM 3213 O O . LEU A 1 404 ? -34.535 -5.924 20.256 1.00 77.88 404 LEU A O 1
ATOM 3217 N N . THR A 1 405 ? -32.343 -5.948 20.768 1.00 77.31 405 THR A N 1
ATOM 3218 C CA . THR A 1 405 ? -31.869 -5.574 19.430 1.00 77.31 405 THR A CA 1
ATOM 3219 C C . THR A 1 405 ? -32.248 -6.637 18.400 1.00 77.31 405 THR A C 1
ATOM 3221 O O . THR A 1 405 ? -32.733 -6.313 17.318 1.00 77.31 405 THR A O 1
ATOM 3224 N N . PHE A 1 406 ? -32.088 -7.917 18.742 1.00 77.19 406 PHE A N 1
ATOM 3225 C CA . PHE A 1 406 ? -32.455 -9.032 17.874 1.00 77.19 406 PHE A CA 1
ATOM 3226 C C . PHE A 1 406 ? -33.964 -9.076 17.596 1.00 77.19 406 PHE A C 1
ATOM 3228 O O . PHE A 1 406 ? -34.370 -9.219 16.444 1.00 77.19 406 PHE A O 1
ATOM 3235 N N . ILE A 1 407 ? -34.799 -8.884 18.623 1.00 82.25 407 ILE A N 1
ATOM 3236 C CA . ILE A 1 407 ? -36.263 -8.822 18.485 1.00 82.25 407 ILE A CA 1
ATOM 3237 C C . ILE A 1 407 ? -36.671 -7.634 17.609 1.00 82.25 407 ILE A C 1
ATOM 3239 O O . ILE A 1 407 ? -37.448 -7.799 16.670 1.00 82.25 407 ILE A O 1
ATOM 3243 N N . PHE A 1 408 ? -36.127 -6.445 17.875 1.00 83.75 408 PHE A N 1
ATOM 3244 C CA . PHE A 1 408 ? -36.430 -5.239 17.107 1.00 83.75 408 PHE A CA 1
ATOM 3245 C C . PHE A 1 408 ? -36.034 -5.380 15.630 1.00 83.75 408 PHE A C 1
ATOM 3247 O O . PHE A 1 408 ? -36.825 -5.070 14.733 1.00 83.75 408 PHE A O 1
ATOM 3254 N N . ASN A 1 409 ? -34.845 -5.923 15.362 1.00 78.06 409 ASN A N 1
ATOM 3255 C CA . ASN A 1 409 ? -34.400 -6.210 14.002 1.00 78.06 409 ASN A CA 1
ATOM 3256 C C . ASN A 1 409 ? -35.267 -7.282 13.337 1.00 78.06 409 ASN A C 1
ATOM 3258 O O . ASN A 1 409 ? -35.619 -7.124 12.175 1.00 78.06 409 ASN A O 1
ATOM 3262 N N . GLY A 1 410 ? -35.686 -8.323 14.060 1.00 80.88 410 GLY A N 1
ATOM 3263 C CA . GLY A 1 410 ? -36.600 -9.342 13.538 1.00 80.88 410 GLY A CA 1
ATOM 3264 C C . GLY A 1 410 ? -37.965 -8.776 13.133 1.00 80.88 410 GLY A C 1
ATOM 3265 O O . GLY A 1 410 ? -38.466 -9.088 12.054 1.00 80.88 410 GLY A O 1
ATOM 3266 N N . ILE A 1 411 ? -38.542 -7.893 13.955 1.00 83.50 411 ILE A N 1
ATOM 3267 C CA . ILE A 1 411 ? -39.830 -7.234 13.676 1.00 83.50 411 ILE A CA 1
ATOM 3268 C C . ILE A 1 411 ? -39.716 -6.297 12.468 1.00 83.50 411 ILE A C 1
ATOM 3270 O O . ILE A 1 411 ? -40.601 -6.263 11.613 1.00 83.50 411 ILE A O 1
ATOM 3274 N N . THR A 1 412 ? -38.625 -5.535 12.378 1.00 84.56 412 THR A N 1
ATOM 3275 C CA . THR A 1 412 ? -38.440 -4.547 11.305 1.00 84.56 412 THR A CA 1
ATOM 3276 C C . THR A 1 412 ? -37.938 -5.169 9.998 1.00 84.56 412 THR A C 1
ATOM 3278 O O . THR A 1 412 ? -38.245 -4.643 8.928 1.00 84.56 412 THR A O 1
ATOM 3281 N N . ALA A 1 413 ? -37.265 -6.326 10.039 1.00 80.56 413 ALA A N 1
ATOM 3282 C CA . ALA A 1 413 ? -36.734 -7.023 8.863 1.00 80.56 413 ALA A CA 1
ATOM 3283 C C . ALA A 1 413 ? -37.807 -7.356 7.819 1.00 80.56 413 ALA A C 1
ATOM 3285 O O . ALA A 1 413 ? -37.513 -7.379 6.623 1.00 80.56 413 ALA A O 1
ATOM 3286 N N . GLY A 1 414 ? -39.058 -7.560 8.246 1.00 80.06 414 GLY A N 1
ATOM 3287 C CA . GLY A 1 414 ? -40.188 -7.766 7.341 1.00 80.06 414 GLY A CA 1
ATOM 3288 C C . GLY A 1 414 ? -40.345 -6.633 6.324 1.00 80.06 414 GLY A C 1
ATOM 3289 O O . GLY A 1 414 ? -40.538 -6.909 5.143 1.00 80.06 414 GLY A O 1
ATOM 3290 N N . TYR A 1 415 ? -40.177 -5.374 6.741 1.00 81.38 415 TYR A N 1
ATOM 3291 C CA . TYR A 1 415 ? -40.258 -4.216 5.843 1.00 81.38 415 TYR A CA 1
ATOM 3292 C C . TYR A 1 415 ? -39.107 -4.197 4.831 1.00 81.38 415 TYR A C 1
ATOM 3294 O O . TYR A 1 415 ? -39.333 -3.987 3.641 1.00 81.38 415 TYR A O 1
ATOM 3302 N N . PHE A 1 416 ? -37.887 -4.506 5.273 1.00 81.38 416 PHE A N 1
ATOM 3303 C CA . PHE A 1 416 ? -36.717 -4.548 4.394 1.00 81.38 416 PHE A CA 1
ATOM 3304 C C . PHE A 1 416 ? -36.796 -5.692 3.364 1.00 81.38 416 PHE A C 1
ATOM 3306 O O . PHE A 1 416 ? -36.454 -5.519 2.193 1.00 81.38 416 PHE A O 1
ATOM 3313 N N . MET A 1 417 ? -37.286 -6.863 3.783 1.00 79.19 417 MET A N 1
ATOM 3314 C CA . MET A 1 417 ? -37.315 -8.082 2.966 1.00 79.19 417 MET A CA 1
ATOM 3315 C C . MET A 1 417 ? -38.562 -8.211 2.082 1.00 79.19 417 MET A C 1
ATOM 3317 O O . MET A 1 417 ? -38.563 -9.015 1.149 1.00 79.19 417 MET A O 1
ATOM 3321 N N . GLN A 1 418 ? -39.623 -7.436 2.326 1.00 80.81 418 GLN A N 1
ATOM 3322 C CA . GLN A 1 418 ? -40.894 -7.555 1.601 1.00 80.81 418 GLN A CA 1
ATOM 3323 C C . GLN A 1 418 ? -40.767 -7.461 0.066 1.00 80.81 418 GLN A C 1
ATOM 3325 O O . GLN A 1 418 ? -41.391 -8.286 -0.613 1.00 80.81 418 GLN A O 1
ATOM 3330 N N . PRO A 1 419 ? -39.948 -6.562 -0.520 1.00 71.94 419 PRO A N 1
ATOM 3331 C CA . PRO A 1 419 ? -39.769 -6.513 -1.970 1.00 71.94 419 PRO A CA 1
ATOM 3332 C C . PRO A 1 419 ? -39.170 -7.810 -2.525 1.00 71.94 419 PRO A C 1
ATOM 3334 O O . PRO A 1 419 ? -39.699 -8.369 -3.489 1.00 71.94 419 PRO A O 1
ATOM 3337 N N . TRP A 1 420 ? -38.155 -8.350 -1.848 1.00 70.50 420 TRP A N 1
ATOM 3338 C CA . TRP A 1 420 ? -37.495 -9.608 -2.199 1.00 70.50 420 TRP A CA 1
ATOM 3339 C C . TRP A 1 420 ? -38.443 -10.798 -2.090 1.00 70.50 420 TRP A C 1
ATOM 3341 O O . TRP A 1 420 ? -38.571 -11.571 -3.038 1.00 70.50 420 TRP A O 1
ATOM 3351 N N . ILE A 1 421 ? -39.165 -10.913 -0.973 1.00 72.75 421 ILE A N 1
ATOM 3352 C CA . ILE A 1 421 ? -40.167 -11.966 -0.765 1.00 72.75 421 ILE A CA 1
ATOM 3353 C C . ILE A 1 421 ? -41.222 -11.899 -1.872 1.00 72.75 421 ILE A C 1
ATOM 3355 O O . ILE A 1 421 ? -41.529 -12.912 -2.497 1.00 72.75 421 ILE A O 1
ATOM 3359 N N . SER A 1 422 ? -41.728 -10.702 -2.189 1.00 70.19 422 SER A N 1
ATOM 3360 C CA . SER A 1 422 ? -42.737 -10.533 -3.237 1.00 70.19 422 SER A CA 1
ATOM 3361 C C . SER A 1 422 ? -42.224 -10.927 -4.628 1.00 70.19 422 SER A C 1
ATOM 3363 O O . SER A 1 422 ? -42.968 -11.521 -5.412 1.00 70.19 422 SER A O 1
ATOM 3365 N N . TYR A 1 423 ? -40.949 -10.664 -4.921 1.00 70.94 423 TYR A N 1
ATOM 3366 C CA . TYR A 1 423 ? -40.299 -11.066 -6.163 1.00 70.94 423 TYR A CA 1
ATOM 3367 C C . TYR A 1 423 ? -40.100 -12.587 -6.246 1.00 70.94 423 TYR A C 1
ATOM 3369 O O . TYR A 1 423 ? -40.475 -13.206 -7.244 1.00 70.94 423 TYR A O 1
ATOM 3377 N N . PHE A 1 424 ? -39.578 -13.219 -5.189 1.00 70.56 424 PHE A N 1
ATOM 3378 C CA . PHE A 1 424 ? -39.359 -14.669 -5.153 1.00 70.56 424 PHE A CA 1
ATOM 3379 C C . PHE A 1 424 ? -40.669 -15.462 -5.205 1.00 70.56 424 PHE A C 1
ATOM 3381 O O . PHE A 1 424 ? -40.756 -16.435 -5.956 1.00 70.56 424 PHE A O 1
ATOM 3388 N N . VAL A 1 425 ? -41.704 -15.011 -4.489 1.00 71.50 425 VAL A N 1
ATOM 3389 C CA . VAL A 1 425 ? -43.040 -15.622 -4.524 1.00 71.50 425 VAL A CA 1
ATOM 3390 C C . VAL A 1 425 ? -43.654 -15.501 -5.920 1.00 71.50 425 VAL A C 1
ATOM 3392 O O . VAL A 1 425 ? -44.132 -16.498 -6.458 1.00 71.50 425 VAL A O 1
ATOM 3395 N N . LYS A 1 426 ? -43.573 -14.328 -6.572 1.00 65.38 426 LYS A N 1
ATOM 3396 C CA . LYS A 1 426 ? -44.035 -14.166 -7.965 1.00 65.38 426 LYS A CA 1
ATOM 3397 C C . LYS A 1 426 ? -43.273 -15.062 -8.941 1.00 65.38 426 LYS A C 1
ATOM 3399 O O . LYS A 1 426 ? -43.886 -15.655 -9.824 1.00 65.38 426 LYS A O 1
ATOM 3404 N N . ARG A 1 427 ? -41.955 -15.204 -8.780 1.00 66.75 427 ARG A N 1
ATOM 3405 C CA . ARG A 1 427 ? -41.123 -16.059 -9.641 1.00 66.75 427 ARG A CA 1
ATOM 3406 C C . ARG A 1 427 ? -41.444 -17.547 -9.466 1.00 66.75 427 ARG A C 1
ATOM 3408 O O . ARG A 1 427 ? -41.477 -18.275 -10.457 1.00 66.75 427 ARG A O 1
ATOM 3415 N N . GLN A 1 428 ? -41.704 -18.002 -8.239 1.00 64.19 428 GLN A N 1
ATOM 3416 C CA . GLN A 1 428 ? -42.184 -19.366 -7.991 1.00 64.19 428 GLN A CA 1
ATOM 3417 C C . GLN A 1 428 ? -43.587 -19.582 -8.565 1.00 64.19 428 GLN A C 1
ATOM 3419 O O . GLN A 1 428 ? -43.792 -20.556 -9.283 1.00 64.19 428 GLN A O 1
ATOM 3424 N N . ALA A 1 429 ? -44.525 -18.663 -8.324 1.00 61.84 429 ALA A N 1
ATOM 3425 C CA . ALA A 1 429 ? -45.881 -18.748 -8.867 1.00 61.84 429 ALA A CA 1
ATOM 3426 C C . ALA A 1 429 ? -45.885 -18.790 -10.407 1.00 61.84 429 ALA A C 1
ATOM 3428 O O . ALA A 1 429 ? -46.605 -19.588 -11.004 1.00 61.84 429 ALA A O 1
ATOM 3429 N N . PHE A 1 430 ? -45.021 -18.000 -11.057 1.00 62.84 430 PHE A N 1
ATOM 3430 C CA . PHE A 1 430 ? -44.827 -18.045 -12.506 1.00 62.84 430 PHE A CA 1
ATOM 3431 C C . PHE A 1 430 ? -44.270 -19.396 -12.976 1.00 62.84 430 PHE A C 1
ATOM 3433 O O . PHE A 1 430 ? -44.781 -19.952 -13.943 1.00 62.84 430 PHE A O 1
ATOM 3440 N N . LYS A 1 431 ? -43.281 -19.971 -12.271 1.00 65.25 431 LYS A N 1
ATOM 3441 C CA . LYS A 1 431 ? -42.769 -21.323 -12.567 1.00 65.25 431 LYS A CA 1
ATOM 3442 C C . LYS A 1 431 ? -43.870 -22.386 -12.504 1.00 65.25 431 LYS A C 1
ATOM 3444 O O . LYS A 1 431 ? -43.955 -23.199 -13.417 1.00 65.25 431 LYS A O 1
ATOM 3449 N N . TYR A 1 432 ? -44.715 -22.368 -11.474 1.00 67.69 432 TYR A N 1
ATOM 3450 C CA . TYR A 1 432 ? -45.819 -23.327 -11.340 1.00 67.69 432 TYR A CA 1
ATOM 3451 C C . TYR A 1 432 ? -46.899 -23.135 -12.411 1.00 67.69 432 TYR A C 1
ATOM 3453 O O . TYR A 1 432 ? -47.370 -24.115 -12.983 1.00 67.69 432 TYR A O 1
ATOM 3461 N N . SER A 1 433 ? -47.253 -21.888 -12.732 1.00 68.50 433 SER A N 1
ATOM 3462 C CA . SER A 1 433 ? -48.210 -21.580 -13.803 1.00 68.50 433 SER A CA 1
ATOM 3463 C C . SER A 1 433 ? -47.695 -22.031 -15.176 1.00 68.50 433 SER A C 1
ATOM 3465 O O . SER A 1 433 ? -48.418 -22.680 -15.928 1.00 68.50 433 SER A O 1
ATOM 3467 N N . LEU A 1 434 ? -46.415 -21.779 -15.469 1.00 65.25 434 LEU A N 1
ATOM 3468 C CA . LEU A 1 434 ? -45.763 -22.224 -16.700 1.00 65.25 434 LEU A CA 1
ATOM 3469 C C . LEU A 1 434 ? -45.695 -23.755 -16.784 1.00 65.25 434 LEU A C 1
ATOM 3471 O O . LEU A 1 434 ? -45.965 -24.324 -17.835 1.00 65.25 434 LEU A O 1
ATOM 3475 N N . MET A 1 435 ? -45.384 -24.427 -15.674 1.00 66.25 435 MET A N 1
ATOM 3476 C CA . MET A 1 435 ? -45.344 -25.888 -15.616 1.00 66.25 435 MET A CA 1
ATOM 3477 C C . MET A 1 435 ? -46.735 -26.500 -15.846 1.00 66.25 435 MET A C 1
ATOM 3479 O O . MET A 1 435 ? -46.863 -27.432 -16.632 1.00 66.25 435 MET A O 1
ATOM 3483 N N . ASN A 1 436 ? -47.789 -25.924 -15.260 1.00 69.00 436 ASN A N 1
ATOM 3484 C CA . ASN A 1 436 ? -49.175 -26.338 -15.505 1.00 69.00 436 ASN A CA 1
ATOM 3485 C C . ASN A 1 436 ? -49.634 -26.073 -16.947 1.00 69.00 436 ASN A C 1
ATOM 3487 O O . ASN A 1 436 ? -50.372 -26.879 -17.512 1.00 69.00 436 ASN A O 1
ATOM 3491 N N . LEU A 1 437 ? -49.190 -24.971 -17.560 1.00 71.19 437 LEU A N 1
ATOM 3492 C CA . LEU A 1 437 ? -49.467 -24.675 -18.966 1.00 71.19 437 LEU A CA 1
ATOM 3493 C C . LEU A 1 437 ? -48.784 -25.690 -19.894 1.00 71.19 437 LEU A C 1
ATOM 3495 O O . LEU A 1 437 ? -49.414 -26.189 -20.821 1.00 71.19 437 LEU A O 1
ATOM 3499 N N . ILE A 1 438 ? -47.523 -26.037 -19.618 1.00 67.94 438 ILE A N 1
ATOM 3500 C CA . ILE A 1 438 ? -46.779 -27.057 -20.369 1.00 67.94 438 ILE A CA 1
ATOM 3501 C C . ILE A 1 438 ? -47.452 -28.429 -20.229 1.00 67.94 438 ILE A C 1
ATOM 3503 O O . ILE A 1 438 ? -47.620 -29.118 -21.229 1.00 67.94 438 ILE A O 1
ATOM 3507 N N . ILE A 1 439 ? -47.894 -28.805 -19.024 1.00 72.00 439 ILE A N 1
ATOM 3508 C CA . ILE A 1 439 ? -48.620 -30.064 -18.791 1.00 72.00 439 ILE A CA 1
ATOM 3509 C C . ILE A 1 439 ? -49.929 -30.107 -19.594 1.00 72.00 439 ILE A C 1
ATOM 3511 O O . ILE A 1 439 ? -50.194 -31.119 -20.231 1.00 72.00 439 ILE A O 1
ATOM 3515 N N . ARG A 1 440 ? -50.706 -29.013 -19.639 1.00 71.06 440 ARG A N 1
ATOM 3516 C CA . ARG A 1 440 ? -51.923 -28.925 -20.472 1.00 71.06 440 ARG A CA 1
ATOM 3517 C C . ARG A 1 440 ? -51.637 -29.062 -21.967 1.00 71.06 440 ARG A C 1
ATOM 3519 O O . ARG A 1 440 ? -52.313 -29.810 -22.657 1.00 71.06 440 ARG A O 1
ATOM 3526 N N . ILE A 1 441 ? -50.610 -28.374 -22.464 1.00 69.62 441 ILE A N 1
ATOM 3527 C CA . ILE A 1 441 ? -50.223 -28.453 -23.881 1.00 69.62 441 ILE A CA 1
ATOM 3528 C C . ILE A 1 441 ? -49.755 -29.870 -24.250 1.00 69.62 441 ILE A C 1
ATOM 3530 O O . ILE A 1 441 ? -49.965 -30.316 -25.377 1.00 69.62 441 ILE A O 1
ATOM 3534 N N . LEU A 1 442 ? -49.110 -30.577 -23.319 1.00 65.12 442 LEU A N 1
ATOM 3535 C CA . LEU A 1 442 ? -48.682 -31.959 -23.519 1.00 65.12 442 LEU A CA 1
ATOM 3536 C C . LEU A 1 442 ? -49.840 -32.958 -23.394 1.00 65.12 442 LEU A C 1
ATOM 3538 O O . LEU A 1 442 ? -49.819 -33.952 -24.110 1.00 65.12 442 LEU A O 1
ATOM 3542 N N . SER A 1 443 ? -50.848 -32.701 -22.552 1.00 69.69 443 SER A N 1
ATOM 3543 C CA . SER A 1 443 ? -52.032 -33.566 -22.432 1.00 69.69 443 SER A CA 1
ATOM 3544 C C . SER A 1 443 ? -53.012 -33.431 -23.594 1.00 69.69 443 SER A C 1
ATOM 3546 O O . SER A 1 443 ? -53.727 -34.377 -23.862 1.00 69.69 443 SER A O 1
ATOM 3548 N N . ASP A 1 444 ? -53.045 -32.293 -24.293 1.00 63.50 444 ASP A N 1
ATOM 3549 C CA . ASP A 1 444 ? -53.899 -32.105 -25.481 1.00 63.50 444 ASP A CA 1
ATOM 3550 C C . ASP A 1 444 ? -53.299 -32.729 -26.762 1.00 63.50 444 ASP A C 1
ATOM 3552 O O . ASP A 1 444 ? -53.911 -32.690 -27.830 1.00 63.50 444 ASP A O 1
ATOM 3556 N N . LYS A 1 445 ? -52.078 -33.281 -26.685 1.00 54.41 445 LYS A N 1
ATOM 3557 C CA . LYS A 1 445 ? -51.356 -33.910 -27.809 1.00 54.41 445 LYS A CA 1
ATOM 3558 C C . LYS A 1 445 ? -51.299 -35.443 -27.757 1.00 54.41 445 LYS A C 1
ATOM 3560 O O . LYS A 1 445 ? -50.738 -36.033 -28.681 1.00 54.41 445 LYS A O 1
ATOM 3565 N N . TYR A 1 446 ? -51.867 -36.062 -26.726 1.00 46.16 446 TYR A N 1
ATOM 3566 C CA . TYR A 1 446 ? -52.031 -37.510 -26.558 1.00 46.16 446 TYR A CA 1
ATOM 3567 C C . TYR A 1 446 ? -53.483 -37.802 -26.199 1.00 46.16 446 TYR A C 1
ATOM 3569 O O . TYR A 1 446 ? -53.961 -38.892 -26.581 1.00 46.16 446 TYR A O 1
#

Solvent-accessible surface area (backbone atoms only — not comparable to full-atom values): 23590 Å² total; per-residue (Å²): 60,52,29,23,49,86,32,43,62,46,49,50,36,48,43,73,34,48,62,59,39,50,53,49,51,36,65,74,63,75,48,96,67,68,49,63,49,48,37,20,25,13,55,73,89,44,18,86,85,54,42,64,48,83,42,64,69,39,74,50,65,70,56,58,39,54,51,41,73,65,64,60,44,45,64,27,73,45,64,40,32,33,51,32,59,38,54,55,51,61,70,70,45,83,73,60,89,90,51,90,39,79,43,75,44,42,38,44,55,51,44,42,25,58,57,59,81,72,35,92,37,45,89,21,43,94,88,72,52,46,50,51,47,45,43,50,51,32,22,63,71,55,33,25,30,29,26,36,34,33,47,70,73,22,53,46,46,42,52,59,43,25,10,53,6,44,56,20,30,37,45,26,38,72,37,80,52,44,85,49,47,49,49,47,53,42,22,52,50,50,21,49,54,32,48,52,55,46,46,67,77,40,44,72,58,50,52,49,46,49,55,50,27,58,73,71,68,51,53,70,67,57,37,14,52,50,41,32,51,56,39,52,77,66,72,45,51,27,38,40,47,41,50,74,78,27,59,72,48,67,60,12,64,73,50,53,43,64,41,72,36,51,71,56,37,41,77,68,66,68,69,50,71,95,74,76,84,85,50,77,88,53,67,49,46,56,64,46,75,68,34,71,61,44,70,69,55,23,40,24,51,50,38,42,48,56,33,50,53,57,60,72,34,47,60,44,62,73,44,26,47,56,44,34,50,50,49,39,69,78,37,72,87,57,55,70,67,60,44,50,44,52,21,47,43,52,47,24,40,50,52,6,50,53,50,35,50,52,41,24,73,75,66,77,47,86,78,62,33,34,32,52,34,30,39,53,56,30,51,50,53,45,50,50,55,51,48,53,68,77,44,79,80,72,84,74,58,68,72,57,53,50,49,53,51,50,52,52,48,60,66,44,43,53,39,63,43,44,65,56,52,55,50,53,52,51,53,51,52,49,52,53,52,51,51,54,50,51,51,51,62,58,58,77,73,111

Secondary structure (DSSP, 8-state):
-B-SGGGHHHHHHHHHHHHHHHHHHHHHH-----EEEEEE---TTT-SS-SEEEEEEES-HHHHHHHHTT-------SSSB-HHHHHHHHHHS---TTS-EEEEEEESSPBTTS--TT-SSTTS-TT---HHHHHHHHHHTTEEEEEEEETTTTGGGHHHHHHHHHHTT--EEEES-GGGHHHHHHHHHHHHHHHHHHHHHTHHHHHHHHHHHHHTT--HHHHHHHHHHHHHHTT-EEEEE--STTPPPHIIIIIGGG-SSHHHHHHH--PPP--SPPPGGG---PEEEEEEPPHHHHHHHHHHHHHHHHHHTHHIIIIIHHHHHHHHHH-TT--HHHHHHHHHHHHHHHHHHHHHHHHHHHHS---SHHHHHHHHHHHHHHHHHHHHHH-TT----HHHHHHHHHHHHHHHHHHHHHHHHHHHHHHHHHHHHHHHHHHHHHHTT-